Protein AF-A0A1Z1M9M8-F1 (afdb_monomer_lite)

Radius of gyration: 28.93 Å; chains: 1; bounding box: 70×50×84 Å

Foldseek 3Di:
DDDDDDDPDPPPPPLPDDLVPDPLVVLVVVLVVLLVVLLVCLLVVVQVVLQVSLVCQLPDLSLLSNLLVLLLVVVQVCCCPPVVDRPDDDSNNSVVLSVCLVDPDQDPDPVSNLSSLQSSQQSLLSSLVSSVVSVDDPLLVLLLVVVVVVCVVVVVPVVVVCVPDPVVLVVLLCQLLVLSPHDPVSNVSSSVCSVVVSLDDCVVVVDPVNVVVLVVPPDPVSCVSPVPGPRNVSVSVSSVVPVVVVVVLVVVQADDDPVVCVVVVVVCVVVVPDDPDPPVPCCQLLNVLQVVQFDQDPVGDTDGDPPDDPVCPLVVNLVSVVVCLVVDLDQRHPVSLVSSLVSVVVSLVVVVVVCCVPPDDDPVSPVVSVVSSVVSVVSSVVSNVCSVSVVSD

pLDDT: mean 73.1, std 16.96, range [25.86, 98.12]

Sequence (393 aa):
MCIINNQSNQNIINQYSCWKTFPWQRIYLRVLMIKKQIYLNSKKHNLINVHNLQKYLINCNEAKILLINKILARTYLYYQYHERAKFLIDNEQRFNLFASLFNQNDSNDKATNKITQHVKQHLICMSINPTWKARLTKSTTNYFSICKLNSHFIEDNNIKYFNYSKNSKYFLIRTIASKLKSSNYINKSITNWLHNQDCLDLSIVHNLQYSKYLNTLSSKFYQLITKTSCDLETLFLKILLIDPFWSLFNSIKKENRSKILLIYNLKYNCLKINNNSIYSDSQSLSDLIRLFLYRKNYCGQNKINSFINKENLLSRVNKMCKQFYSINLNLIHLSTITNCNKLTNNFIHHWTKKQSSIIPLPRVKVSNIQRINAYLNRYIYLCNTNNYYLSLM

Organism: Rhodomela confervoides (NCBI:txid35163)

Structure (mmCIF, N/CA/C/O backbone):
data_AF-A0A1Z1M9M8-F1
#
_entry.id   AF-A0A1Z1M9M8-F1
#
loop_
_atom_site.group_PDB
_atom_site.id
_atom_site.type_symbol
_atom_site.label_atom_id
_atom_site.label_alt_id
_atom_site.label_comp_id
_atom_site.label_asym_id
_atom_site.label_entity_id
_atom_site.label_seq_id
_atom_site.pdbx_PDB_ins_code
_atom_site.Cartn_x
_atom_site.Cartn_y
_atom_site.Cartn_z
_atom_site.occupancy
_atom_site.B_iso_or_equiv
_atom_site.auth_seq_id
_atom_site.auth_comp_id
_atom_site.auth_asym_id
_atom_site.auth_atom_id
_atom_site.pdbx_PDB_model_num
ATOM 1 N N . MET A 1 1 ? 5.600 -22.035 -21.142 1.00 36.12 1 MET A N 1
ATOM 2 C CA . MET A 1 1 ? 6.852 -21.263 -20.995 1.00 36.12 1 MET A CA 1
ATOM 3 C C . MET A 1 1 ? 7.144 -21.097 -19.513 1.00 36.12 1 MET A C 1
ATOM 5 O O . MET A 1 1 ? 6.992 -20.018 -18.957 1.00 36.12 1 MET A O 1
ATOM 9 N N . CYS A 1 2 ? 7.496 -22.208 -18.872 1.00 25.86 2 CYS A N 1
ATOM 10 C CA . CYS A 1 2 ? 8.196 -22.205 -17.596 1.00 25.86 2 CYS A CA 1
ATOM 11 C C . CYS A 1 2 ? 9.631 -22.618 -17.911 1.00 25.86 2 CYS A C 1
ATOM 13 O O . CYS A 1 2 ? 9.840 -23.501 -18.738 1.00 25.86 2 CYS A O 1
ATOM 15 N N . ILE A 1 3 ? 10.586 -21.935 -17.294 1.00 31.27 3 ILE A N 1
ATOM 16 C CA . ILE A 1 3 ? 12.001 -22.282 -17.348 1.00 31.27 3 ILE A CA 1
ATOM 17 C C . ILE A 1 3 ? 12.203 -23.367 -16.293 1.00 31.27 3 ILE A C 1
ATOM 19 O O . ILE A 1 3 ? 11.978 -23.110 -15.110 1.00 31.27 3 ILE A O 1
ATOM 23 N N . ILE A 1 4 ? 12.589 -24.566 -16.723 1.00 29.92 4 ILE A N 1
ATOM 24 C CA . ILE A 1 4 ? 13.286 -25.521 -15.866 1.00 29.92 4 ILE A CA 1
ATOM 25 C C . ILE A 1 4 ? 14.768 -25.284 -16.133 1.00 29.92 4 ILE A C 1
ATOM 27 O O . ILE A 1 4 ? 15.210 -25.283 -17.281 1.00 29.92 4 ILE A O 1
ATOM 31 N N . ASN A 1 5 ? 15.503 -24.993 -15.063 1.00 41.56 5 ASN A N 1
ATOM 32 C CA . ASN A 1 5 ? 16.952 -24.899 -15.086 1.00 41.56 5 ASN A CA 1
ATOM 33 C C . ASN A 1 5 ? 17.511 -26.257 -15.504 1.00 41.56 5 ASN A C 1
ATOM 35 O O . ASN A 1 5 ? 17.430 -27.208 -14.735 1.00 41.56 5 ASN A O 1
ATOM 39 N N . ASN A 1 6 ? 18.029 -26.335 -16.722 1.00 31.00 6 ASN A N 1
ATOM 40 C CA . ASN A 1 6 ? 19.391 -26.766 -17.010 1.00 31.00 6 ASN A CA 1
ATOM 41 C C . ASN A 1 6 ? 19.631 -26.569 -18.513 1.00 31.00 6 ASN A C 1
ATOM 43 O O . ASN A 1 6 ? 18.799 -26.940 -19.330 1.00 31.00 6 ASN A O 1
ATOM 47 N N . GLN A 1 7 ? 20.770 -25.957 -18.836 1.00 34.41 7 GLN A N 1
ATOM 48 C CA . GLN A 1 7 ? 21.282 -25.663 -20.180 1.00 34.41 7 GLN A CA 1
ATOM 49 C C . GLN A 1 7 ? 20.654 -24.451 -20.902 1.00 34.41 7 GLN A C 1
ATOM 51 O O . GLN A 1 7 ? 19.565 -24.427 -21.469 1.00 34.41 7 GLN A O 1
ATOM 56 N N . SER A 1 8 ? 21.438 -23.387 -20.833 1.00 47.25 8 SER A N 1
ATOM 57 C CA . SER A 1 8 ? 21.307 -22.058 -21.401 1.00 47.25 8 SER A CA 1
ATOM 58 C C . SER A 1 8 ? 21.411 -22.039 -22.930 1.00 47.25 8 SER A C 1
ATOM 60 O O . SER A 1 8 ? 22.520 -21.880 -23.422 1.00 47.25 8 SER A O 1
ATOM 62 N N . ASN A 1 9 ? 20.296 -22.149 -23.674 1.00 43.66 9 ASN A N 1
ATOM 63 C CA . ASN A 1 9 ? 20.212 -21.570 -25.037 1.00 43.66 9 ASN A CA 1
ATOM 64 C C . ASN A 1 9 ? 18.824 -21.465 -25.715 1.00 43.66 9 ASN A C 1
ATOM 66 O O . ASN A 1 9 ? 18.765 -21.158 -26.900 1.00 43.66 9 ASN A O 1
ATOM 70 N N . GLN A 1 10 ? 17.684 -21.643 -25.035 1.00 44.00 10 GLN A N 1
ATOM 71 C CA . GLN A 1 10 ? 16.381 -21.702 -25.741 1.00 44.00 10 GLN A CA 1
ATOM 72 C C . GLN A 1 10 ? 15.326 -20.661 -25.346 1.00 44.00 10 GLN A C 1
ATOM 74 O O . GLN A 1 10 ? 14.136 -20.944 -25.353 1.00 44.00 10 GLN A O 1
ATOM 79 N N . ASN A 1 11 ? 15.721 -19.419 -25.064 1.00 48.94 11 ASN A N 1
ATOM 80 C CA . ASN A 1 11 ? 14.775 -18.291 -25.122 1.00 48.94 11 ASN A CA 1
ATOM 81 C C . ASN A 1 11 ? 15.443 -17.045 -25.717 1.00 48.94 11 ASN A C 1
ATOM 83 O O . ASN A 1 11 ? 15.328 -15.944 -25.175 1.00 48.94 11 ASN A O 1
ATOM 87 N N . ILE A 1 12 ? 16.169 -17.229 -26.821 1.00 55.19 12 ILE A N 1
ATOM 88 C CA . ILE A 1 12 ? 16.641 -16.109 -27.629 1.00 55.19 12 ILE A CA 1
ATOM 89 C C . ILE A 1 12 ? 15.419 -15.602 -28.388 1.00 55.19 12 ILE A C 1
ATOM 91 O O . ILE A 1 12 ? 14.886 -16.269 -29.273 1.00 55.19 12 ILE A O 1
ATOM 95 N N . ILE A 1 13 ? 14.921 -14.436 -27.986 1.00 60.75 13 ILE A N 1
ATOM 96 C CA . ILE A 1 13 ? 14.008 -13.672 -28.829 1.00 60.75 13 ILE A CA 1
ATOM 97 C C . ILE A 1 13 ? 14.761 -13.435 -30.128 1.00 60.75 13 ILE A C 1
ATOM 99 O O . ILE A 1 13 ? 15.854 -12.873 -30.097 1.00 60.75 13 ILE A O 1
ATOM 103 N N . ASN A 1 14 ? 14.208 -13.906 -31.243 1.00 68.25 14 ASN A N 1
ATOM 104 C CA . ASN A 1 14 ? 14.831 -13.700 -32.539 1.00 68.25 14 ASN A CA 1
ATOM 105 C C . ASN A 1 14 ? 15.012 -12.186 -32.753 1.00 68.25 14 ASN A C 1
ATOM 107 O O . ASN A 1 14 ? 14.039 -11.437 -32.639 1.00 68.25 14 ASN A O 1
ATOM 111 N N . GLN A 1 15 ? 16.238 -11.742 -33.039 1.00 65.62 15 GLN A N 1
ATOM 112 C CA . GLN A 1 15 ? 16.562 -10.338 -33.324 1.00 65.62 15 GLN A CA 1
ATOM 113 C C . GLN A 1 15 ? 15.694 -9.767 -34.453 1.00 65.62 15 GLN A C 1
ATOM 115 O O . GLN A 1 15 ? 15.335 -8.595 -34.426 1.00 65.62 15 GLN A O 1
ATOM 120 N N . TYR A 1 16 ? 15.261 -10.627 -35.378 1.00 70.75 16 TYR A N 1
ATOM 121 C CA . TYR A 1 16 ? 14.389 -10.274 -36.498 1.00 70.75 16 TYR A CA 1
ATOM 122 C C . TYR A 1 16 ? 12.891 -10.264 -36.151 1.00 70.75 16 TYR A C 1
ATOM 124 O O . TYR A 1 16 ? 12.052 -10.001 -37.013 1.00 70.75 16 TYR A O 1
ATOM 132 N N . SER A 1 17 ? 12.509 -10.566 -34.905 1.00 72.88 17 SER A N 1
ATOM 133 C CA . SER A 1 17 ? 11.100 -10.532 -34.507 1.00 72.88 17 SER A CA 1
ATOM 134 C C . SER A 1 17 ? 10.587 -9.093 -34.431 1.00 72.88 17 SER A C 1
ATOM 136 O O . SER A 1 17 ? 11.103 -8.246 -33.702 1.00 72.88 17 SER A O 1
ATOM 138 N N . CYS A 1 18 ? 9.533 -8.805 -35.194 1.00 78.44 18 CYS A N 1
ATOM 139 C CA . CYS A 1 18 ? 8.919 -7.487 -35.192 1.00 78.44 18 CYS A CA 1
ATOM 140 C C . CYS A 1 18 ? 8.262 -7.218 -33.832 1.00 78.44 18 CYS A C 1
ATOM 142 O O . CYS A 1 18 ? 7.392 -7.960 -33.382 1.00 78.44 18 CYS A O 1
ATOM 144 N N . TRP A 1 19 ? 8.599 -6.097 -33.191 1.00 82.25 19 TRP A N 1
ATOM 145 C CA . TRP A 1 19 ? 8.044 -5.732 -31.880 1.00 82.25 19 TRP A CA 1
ATOM 146 C C . TRP A 1 19 ? 6.504 -5.663 -31.876 1.00 82.25 19 TRP A C 1
ATOM 148 O O . TRP A 1 19 ? 5.849 -5.834 -30.848 1.00 82.25 19 TRP A O 1
ATOM 158 N N . LYS A 1 20 ? 5.897 -5.423 -33.044 1.00 84.62 20 LYS A N 1
ATOM 159 C CA . LYS A 1 20 ? 4.440 -5.373 -33.217 1.00 84.62 20 LYS A CA 1
ATOM 160 C C . LYS A 1 20 ? 3.775 -6.753 -33.127 1.00 84.62 20 LYS A C 1
ATOM 162 O O . LYS A 1 20 ? 2.601 -6.806 -32.782 1.00 84.62 20 LYS A O 1
ATOM 167 N N . THR A 1 21 ? 4.496 -7.847 -33.382 1.00 88.62 21 THR A N 1
ATOM 168 C CA . THR A 1 21 ? 3.933 -9.210 -33.423 1.00 88.62 21 THR A CA 1
ATOM 169 C C . THR A 1 21 ? 3.975 -9.929 -32.076 1.00 88.62 21 THR A C 1
ATOM 171 O O . THR A 1 21 ? 3.530 -11.073 -31.977 1.00 88.62 21 THR A O 1
ATOM 174 N N . PHE A 1 22 ? 4.486 -9.295 -31.015 1.00 87.50 22 PHE A N 1
ATOM 175 C CA . PHE A 1 22 ? 4.466 -9.902 -29.686 1.00 87.50 22 PHE A CA 1
ATOM 176 C C . PHE A 1 22 ? 3.027 -10.157 -29.203 1.00 87.50 22 PHE A C 1
ATOM 178 O O . PHE A 1 22 ? 2.151 -9.305 -29.374 1.00 87.50 22 PHE A O 1
ATOM 185 N N . PRO A 1 23 ? 2.767 -11.284 -28.509 1.00 92.62 23 PRO A N 1
ATOM 186 C CA . PRO A 1 23 ? 1.459 -11.588 -27.936 1.00 92.62 23 PRO A CA 1
ATOM 187 C C . PRO A 1 23 ? 1.230 -10.767 -26.655 1.00 92.62 23 PRO A C 1
ATOM 189 O O . PRO A 1 23 ? 1.202 -11.298 -25.540 1.00 92.62 23 PRO A O 1
ATOM 192 N N . TRP A 1 24 ? 1.078 -9.449 -26.809 1.00 91.25 24 TRP A N 1
ATOM 193 C CA . TRP A 1 24 ? 1.054 -8.460 -25.727 1.00 91.25 24 TRP A CA 1
ATOM 194 C C . TRP A 1 24 ? 0.048 -8.777 -24.625 1.00 91.25 24 TRP A C 1
ATOM 196 O O . TRP A 1 24 ? 0.367 -8.652 -23.443 1.00 91.25 24 TRP A O 1
ATOM 206 N N . GLN A 1 25 ? -1.147 -9.242 -24.992 1.00 93.12 25 GLN A N 1
ATOM 207 C CA . GLN A 1 25 ? -2.179 -9.621 -24.028 1.00 93.12 25 GLN A CA 1
ATOM 208 C C . GLN A 1 25 ? -1.729 -10.791 -23.144 1.00 93.12 25 GLN A C 1
ATOM 210 O O . GLN A 1 25 ? -1.915 -10.760 -21.928 1.00 93.12 25 GLN A O 1
ATOM 215 N N . ARG A 1 26 ? -1.077 -11.802 -23.730 1.00 94.75 26 ARG A N 1
ATOM 216 C CA . ARG A 1 26 ? -0.577 -12.977 -23.003 1.00 94.75 26 ARG A CA 1
ATOM 217 C C . ARG A 1 26 ? 0.565 -12.603 -22.061 1.00 94.75 26 ARG A C 1
ATOM 219 O O . ARG A 1 26 ? 0.538 -13.002 -20.898 1.00 94.75 26 ARG A O 1
ATOM 226 N N . ILE A 1 27 ? 1.513 -11.803 -22.552 1.00 93.62 27 ILE A N 1
ATOM 227 C CA . ILE A 1 27 ? 2.615 -11.228 -21.764 1.00 93.62 27 ILE A CA 1
ATOM 228 C C . ILE A 1 27 ? 2.052 -10.461 -20.562 1.00 93.62 27 ILE A C 1
ATOM 230 O O . ILE A 1 27 ? 2.427 -10.706 -19.415 1.00 93.62 27 ILE A O 1
ATOM 234 N N . TYR A 1 28 ? 1.087 -9.572 -20.805 1.00 93.75 28 TYR A N 1
ATOM 235 C CA . TYR A 1 28 ? 0.458 -8.780 -19.755 1.00 93.75 28 TYR A CA 1
ATOM 236 C C . TYR A 1 28 ? -0.234 -9.653 -18.700 1.00 93.75 28 TYR A C 1
ATOM 238 O O . TYR A 1 28 ? -0.034 -9.440 -17.501 1.00 93.75 28 TYR A O 1
ATOM 246 N N . LEU A 1 29 ? -1.020 -10.649 -19.126 1.00 95.19 29 LEU A N 1
ATOM 247 C CA . LEU A 1 29 ? -1.738 -11.548 -18.221 1.00 95.19 29 LEU A CA 1
ATOM 248 C C . LEU A 1 29 ? -0.784 -12.359 -17.341 1.00 95.19 29 LEU A C 1
ATOM 250 O O . LEU A 1 29 ? -1.001 -12.436 -16.132 1.00 95.19 29 LEU A O 1
ATOM 254 N N . ARG A 1 30 ? 0.299 -12.904 -17.903 1.00 96.12 30 ARG A N 1
ATOM 255 C CA . ARG A 1 30 ? 1.312 -13.655 -17.141 1.00 96.12 30 ARG A CA 1
ATOM 256 C C . ARG A 1 30 ? 1.981 -12.790 -16.082 1.00 96.12 30 ARG A C 1
ATOM 258 O O . ARG A 1 30 ? 2.022 -13.150 -14.905 1.00 96.12 30 ARG A O 1
ATOM 265 N N . VAL A 1 31 ? 2.413 -11.597 -16.472 1.00 95.94 31 VAL A N 1
ATOM 266 C CA . VAL A 1 31 ? 2.999 -10.618 -15.556 1.00 95.94 31 VAL A CA 1
ATOM 267 C C . VAL A 1 31 ? 2.004 -10.217 -14.451 1.00 95.94 31 VAL A C 1
ATOM 269 O O . VAL A 1 31 ? 2.371 -10.084 -13.278 1.00 95.94 31 VAL A O 1
ATOM 272 N N . LEU A 1 32 ? 0.720 -10.072 -14.787 1.00 95.25 32 LEU A N 1
ATOM 273 C CA . LEU A 1 32 ? -0.346 -9.789 -13.825 1.00 95.25 32 LEU A CA 1
ATOM 274 C C . LEU A 1 32 ? -0.595 -10.960 -12.862 1.00 95.25 32 LEU A C 1
ATOM 276 O O . LEU A 1 32 ? -0.795 -10.723 -11.667 1.00 95.25 32 LEU A O 1
ATOM 280 N N . MET A 1 33 ? -0.533 -12.206 -13.338 1.00 97.38 33 MET A N 1
ATOM 281 C CA . MET A 1 33 ? -0.654 -13.404 -12.502 1.00 97.38 33 MET A CA 1
ATOM 282 C C . MET A 1 33 ? 0.455 -13.469 -11.450 1.00 97.38 33 MET A C 1
ATOM 284 O O . MET A 1 33 ? 0.151 -13.655 -10.271 1.00 97.38 33 MET A O 1
ATOM 288 N N . ILE A 1 34 ? 1.713 -13.224 -11.833 1.00 97.88 34 ILE A N 1
ATOM 289 C CA . ILE A 1 34 ? 2.847 -13.202 -10.892 1.00 97.88 34 ILE A CA 1
ATOM 290 C C . ILE A 1 34 ? 2.624 -12.123 -9.825 1.00 97.88 34 ILE A C 1
ATOM 292 O O . ILE A 1 34 ? 2.733 -12.383 -8.627 1.00 97.88 34 ILE A O 1
ATOM 296 N N . LYS A 1 35 ? 2.210 -10.914 -10.229 1.00 96.88 35 LYS A N 1
ATOM 297 C CA . LYS A 1 35 ? 1.881 -9.833 -9.282 1.00 96.88 35 LYS A CA 1
ATOM 298 C C . LYS A 1 35 ? 0.760 -10.217 -8.318 1.00 96.88 35 LYS A C 1
ATOM 300 O O . LYS A 1 35 ? 0.844 -9.899 -7.131 1.00 96.88 35 LYS A O 1
ATOM 305 N N . LYS A 1 36 ? -0.281 -10.901 -8.804 1.00 96.94 36 LYS A N 1
ATOM 306 C CA . LYS A 1 36 ? -1.375 -11.414 -7.966 1.00 96.94 36 LYS A CA 1
ATOM 307 C C . LYS A 1 36 ? -0.859 -12.450 -6.964 1.00 96.94 36 LYS A C 1
ATOM 309 O O . LYS A 1 36 ? -1.251 -12.402 -5.802 1.00 96.94 36 LYS A O 1
ATOM 314 N N . GLN A 1 37 ? 0.051 -13.334 -7.369 1.00 98.12 37 GLN A N 1
ATOM 315 C CA . GLN A 1 37 ? 0.676 -14.302 -6.465 1.00 98.12 37 GLN A CA 1
ATOM 316 C C . GLN A 1 37 ? 1.547 -13.627 -5.396 1.00 98.12 37 GLN A C 1
ATOM 318 O O . GLN A 1 37 ? 1.453 -14.007 -4.229 1.00 98.12 37 GLN A O 1
ATOM 323 N N . ILE A 1 38 ? 2.326 -12.593 -5.746 1.00 97.75 38 ILE A N 1
ATOM 324 C CA . ILE A 1 38 ? 3.088 -11.793 -4.767 1.00 97.75 38 ILE A CA 1
ATOM 325 C C . ILE A 1 38 ? 2.131 -11.175 -3.738 1.00 97.75 38 ILE A C 1
ATOM 327 O O . ILE A 1 38 ? 2.358 -11.286 -2.536 1.00 97.75 38 ILE A O 1
ATOM 331 N N . TYR A 1 39 ? 1.027 -10.577 -4.194 1.00 96.44 39 TYR A N 1
ATOM 332 C CA . TYR A 1 39 ? 0.003 -10.001 -3.317 1.00 96.44 39 TYR A CA 1
ATOM 333 C C . TYR A 1 39 ? -0.605 -11.039 -2.359 1.00 96.44 39 TYR A C 1
ATOM 335 O O . TYR A 1 39 ? -0.701 -10.793 -1.156 1.00 96.44 39 TYR A O 1
ATOM 343 N N . LEU A 1 40 ? -0.998 -12.210 -2.874 1.00 96.56 40 LEU A N 1
ATOM 344 C CA . LEU A 1 40 ? -1.602 -13.277 -2.071 1.00 96.56 40 LEU A CA 1
ATOM 345 C C . LEU A 1 40 ? -0.624 -13.841 -1.031 1.00 96.56 40 LEU A C 1
ATOM 347 O O . LEU A 1 40 ? -1.003 -13.995 0.128 1.00 96.56 40 LEU A O 1
ATOM 351 N N . ASN A 1 41 ? 0.631 -14.102 -1.409 1.00 97.44 41 ASN A N 1
ATOM 352 C CA . ASN A 1 41 ? 1.653 -14.563 -0.463 1.00 97.44 41 ASN A CA 1
ATOM 353 C C . ASN A 1 41 ? 1.988 -13.486 0.577 1.00 97.44 41 ASN A C 1
ATOM 355 O O . ASN A 1 41 ? 2.141 -13.803 1.754 1.00 97.44 41 ASN A O 1
ATOM 359 N N . SER A 1 42 ? 2.003 -12.209 0.178 1.00 95.75 42 SER A N 1
ATOM 360 C CA . SER A 1 42 ? 2.195 -11.092 1.106 1.00 95.75 42 SER A CA 1
ATOM 361 C C . SER A 1 42 ? 1.063 -10.983 2.129 1.00 95.75 42 SER A C 1
ATOM 363 O O . SER A 1 42 ? 1.342 -10.690 3.287 1.00 95.75 42 SER A O 1
ATOM 365 N N . LYS A 1 43 ? -0.196 -11.238 1.741 1.00 93.06 43 LYS A N 1
ATOM 366 C CA . LYS A 1 43 ? -1.332 -11.300 2.680 1.00 93.06 43 LYS A CA 1
ATOM 367 C C . LYS A 1 43 ? -1.225 -12.448 3.679 1.00 93.06 43 LYS A C 1
ATOM 369 O O . LYS A 1 43 ? -1.658 -12.307 4.813 1.00 93.06 43 LYS A O 1
ATOM 374 N N . LYS A 1 44 ? -0.656 -13.574 3.249 1.00 95.75 44 LYS A N 1
ATOM 375 C CA . LYS A 1 44 ? -0.385 -14.740 4.102 1.00 95.75 44 LYS A CA 1
ATOM 376 C C . LYS A 1 44 ? 0.891 -14.585 4.939 1.00 95.75 44 LYS A C 1
ATOM 378 O O . LYS A 1 44 ? 1.274 -15.530 5.612 1.00 95.75 44 LYS A O 1
ATOM 383 N N . HIS A 1 45 ? 1.574 -13.438 4.860 1.00 94.44 45 HIS A N 1
ATOM 384 C CA . HIS A 1 45 ? 2.874 -13.195 5.491 1.00 94.44 45 HIS A CA 1
ATOM 385 C C . HIS A 1 45 ? 3.980 -14.202 5.101 1.00 94.44 45 HIS A C 1
ATOM 387 O O . HIS A 1 45 ? 4.982 -14.324 5.801 1.00 94.44 45 HIS A O 1
ATOM 393 N N . ASN A 1 46 ? 3.860 -14.878 3.951 1.00 96.62 46 ASN A N 1
ATOM 394 C CA . ASN A 1 46 ? 4.882 -15.805 3.460 1.00 96.62 46 ASN A CA 1
ATOM 395 C C . ASN A 1 46 ? 5.981 -15.040 2.700 1.00 96.62 46 ASN A C 1
ATOM 397 O O . ASN A 1 46 ? 5.936 -14.903 1.474 1.00 96.62 46 ASN A O 1
ATOM 401 N N . LEU A 1 47 ? 6.952 -14.504 3.446 1.00 94.62 47 LEU A N 1
ATOM 402 C CA . LEU A 1 47 ? 8.024 -13.663 2.902 1.00 94.62 47 LEU A CA 1
ATOM 403 C C . LEU A 1 47 ? 8.980 -14.423 1.974 1.00 94.62 47 LEU A C 1
ATOM 405 O O . LEU A 1 47 ? 9.409 -13.860 0.971 1.00 94.62 47 LEU A O 1
ATOM 409 N N . ILE A 1 48 ? 9.256 -15.700 2.254 1.00 96.38 48 ILE A N 1
ATOM 410 C CA . ILE A 1 48 ? 10.140 -16.538 1.429 1.00 96.38 48 ILE A CA 1
ATOM 411 C C . ILE A 1 48 ? 9.588 -16.624 0.000 1.00 96.38 48 ILE A C 1
ATOM 413 O O . ILE A 1 48 ? 10.274 -16.278 -0.964 1.00 96.38 48 ILE A O 1
ATOM 417 N N . ASN A 1 49 ? 8.305 -16.972 -0.140 1.00 97.62 49 ASN A N 1
ATOM 418 C CA . ASN A 1 49 ? 7.657 -17.034 -1.450 1.00 97.62 49 ASN A CA 1
ATOM 419 C C . ASN A 1 49 ? 7.544 -15.661 -2.114 1.00 97.62 49 ASN A C 1
ATOM 421 O O . ASN A 1 49 ? 7.696 -15.558 -3.330 1.00 97.62 49 ASN A O 1
ATOM 425 N N . VAL A 1 50 ? 7.299 -14.600 -1.338 1.00 97.00 50 VAL A N 1
ATOM 426 C CA . VAL A 1 50 ? 7.304 -13.227 -1.863 1.00 97.00 50 VAL A CA 1
ATOM 427 C C . VAL A 1 50 ? 8.655 -12.902 -2.496 1.00 97.00 50 VAL A C 1
ATOM 429 O O . VAL A 1 50 ? 8.679 -12.435 -3.631 1.00 97.00 50 VAL A O 1
ATOM 432 N N . HIS A 1 51 ? 9.768 -13.182 -1.818 1.00 96.81 51 HIS A N 1
ATOM 433 C CA . HIS A 1 51 ? 11.103 -12.899 -2.343 1.00 96.81 51 HIS A CA 1
ATOM 434 C C . HIS A 1 51 ? 11.437 -13.743 -3.577 1.00 96.81 51 HIS A C 1
ATOM 436 O O . HIS A 1 51 ? 11.955 -13.200 -4.555 1.00 96.81 51 HIS A O 1
ATOM 442 N N . ASN A 1 52 ? 11.061 -15.025 -3.588 1.00 97.00 52 ASN A N 1
ATOM 443 C CA . ASN A 1 52 ? 11.235 -15.895 -4.754 1.00 97.00 52 ASN A CA 1
ATOM 444 C C . ASN A 1 52 ? 10.456 -15.374 -5.973 1.00 97.00 52 ASN A C 1
ATOM 446 O O . ASN A 1 52 ? 11.016 -15.251 -7.063 1.00 97.00 52 ASN A O 1
ATOM 450 N N . LEU A 1 53 ? 9.190 -14.987 -5.787 1.00 98.00 53 LEU A N 1
ATOM 451 C CA . LEU A 1 53 ? 8.356 -14.427 -6.854 1.00 98.00 53 LEU A CA 1
ATOM 452 C C . LEU A 1 53 ? 8.835 -13.042 -7.314 1.00 98.00 53 LEU A C 1
ATOM 454 O O . LEU A 1 53 ? 8.761 -12.735 -8.502 1.00 98.00 53 LEU A O 1
ATOM 458 N N . GLN A 1 54 ? 9.343 -12.204 -6.406 1.00 96.88 54 GLN A N 1
ATOM 459 C CA . GLN A 1 54 ? 9.946 -10.913 -6.752 1.00 96.88 54 GLN A CA 1
ATOM 460 C C . GLN A 1 54 ? 11.204 -11.096 -7.604 1.00 96.88 54 GLN A C 1
ATOM 462 O O . GLN A 1 54 ? 11.327 -10.445 -8.641 1.00 96.88 54 GLN A O 1
ATOM 467 N N . LYS A 1 55 ? 12.099 -12.013 -7.208 1.00 96.56 55 LYS A N 1
ATOM 468 C CA . LYS A 1 55 ? 13.295 -12.381 -7.980 1.00 96.56 55 LYS A CA 1
ATOM 469 C C . LYS A 1 55 ? 12.911 -12.904 -9.364 1.00 96.56 55 LYS A C 1
ATOM 471 O O . LYS A 1 55 ? 13.478 -12.465 -10.360 1.00 96.56 55 LYS A O 1
ATOM 476 N N . TYR A 1 56 ? 11.912 -13.785 -9.429 1.00 96.81 56 TYR A N 1
ATOM 477 C CA . TYR A 1 56 ? 11.385 -14.299 -10.690 1.00 96.81 56 TYR A CA 1
ATOM 478 C C . TYR A 1 56 ? 10.848 -13.178 -11.592 1.00 96.81 56 TYR A C 1
ATOM 480 O O . TYR A 1 56 ? 11.215 -13.109 -12.760 1.00 96.81 56 TYR A O 1
ATOM 488 N N . LEU A 1 57 ? 10.038 -12.259 -11.052 1.00 96.31 57 LEU A N 1
ATOM 489 C CA . LEU A 1 57 ? 9.460 -11.156 -11.822 1.00 96.31 57 LEU A CA 1
ATOM 490 C C . LEU A 1 57 ? 10.524 -10.193 -12.368 1.00 96.31 57 LEU A C 1
ATOM 492 O O . LEU A 1 57 ? 10.424 -9.777 -13.518 1.00 96.31 57 LEU A O 1
ATOM 496 N N . ILE A 1 58 ? 11.534 -9.849 -11.563 1.00 95.25 58 ILE A N 1
ATOM 497 C CA . ILE A 1 58 ? 12.635 -8.957 -11.972 1.00 95.25 58 ILE A CA 1
ATOM 498 C C . ILE A 1 58 ? 13.438 -9.572 -13.129 1.00 95.25 58 ILE A C 1
ATOM 500 O O . ILE A 1 58 ? 13.830 -8.868 -14.059 1.00 95.25 58 ILE A O 1
ATOM 504 N N . ASN A 1 59 ? 13.630 -10.892 -13.103 1.00 92.88 59 ASN A N 1
ATOM 505 C CA . ASN A 1 59 ? 14.367 -11.624 -14.132 1.00 92.88 59 ASN A CA 1
ATOM 506 C C . ASN A 1 59 ? 13.492 -12.073 -15.316 1.00 92.88 59 ASN A C 1
ATOM 508 O O . ASN A 1 59 ? 13.995 -12.703 -16.241 1.00 92.88 59 ASN A O 1
ATOM 512 N N . CYS A 1 60 ? 12.195 -11.763 -15.314 1.00 93.94 60 CYS A N 1
ATOM 513 C CA . CYS A 1 60 ? 11.265 -12.221 -16.336 1.00 93.94 60 CYS A CA 1
ATOM 514 C C . CYS A 1 60 ? 11.404 -11.407 -17.635 1.00 93.94 60 CYS A C 1
ATOM 516 O O . CYS A 1 60 ? 11.179 -10.194 -17.646 1.00 93.94 60 CYS A O 1
ATOM 518 N N . ASN A 1 61 ? 11.698 -12.084 -18.750 1.00 92.50 61 ASN A N 1
ATOM 519 C CA . ASN A 1 61 ? 11.816 -11.460 -20.076 1.00 92.50 61 ASN A CA 1
ATOM 520 C C . ASN A 1 61 ? 10.525 -10.742 -20.481 1.00 92.50 61 ASN A C 1
ATOM 522 O O . ASN A 1 61 ? 10.563 -9.602 -20.930 1.00 92.50 61 ASN A O 1
ATOM 526 N N . GLU A 1 62 ? 9.374 -11.372 -20.248 1.00 93.38 62 GLU A N 1
ATOM 527 C CA . GLU A 1 62 ? 8.062 -10.794 -20.551 1.00 93.38 62 GLU A CA 1
ATOM 528 C C . GLU A 1 62 ? 7.832 -9.471 -19.807 1.00 93.38 62 GLU A C 1
ATOM 530 O O . GLU A 1 62 ? 7.329 -8.510 -20.389 1.00 93.38 62 GLU A O 1
ATOM 535 N N . ALA A 1 63 ? 8.247 -9.392 -18.538 1.00 94.44 63 ALA A N 1
ATOM 536 C CA . ALA A 1 63 ? 8.154 -8.165 -17.752 1.00 94.44 63 ALA A CA 1
ATOM 537 C C . ALA A 1 63 ? 9.094 -7.073 -18.287 1.00 94.44 63 ALA A C 1
ATOM 539 O O . ALA A 1 63 ? 8.673 -5.923 -18.415 1.00 94.44 63 ALA A O 1
ATOM 540 N N . LYS A 1 64 ? 10.336 -7.432 -18.643 1.00 93.50 64 LYS A N 1
ATOM 541 C CA . LYS A 1 64 ? 11.322 -6.519 -19.246 1.00 93.50 64 LYS A CA 1
ATOM 542 C C . LYS A 1 64 ? 10.815 -5.926 -20.565 1.00 93.50 64 LYS A C 1
ATOM 544 O O . LYS A 1 64 ? 10.749 -4.706 -20.686 1.00 93.50 64 LYS A O 1
ATOM 549 N N . ILE A 1 65 ? 10.375 -6.764 -21.506 1.00 91.88 65 ILE A N 1
ATOM 550 C CA . ILE A 1 65 ? 9.841 -6.341 -22.818 1.00 91.88 65 ILE A CA 1
ATOM 551 C C . ILE A 1 65 ? 8.628 -5.428 -22.638 1.00 91.88 65 ILE A C 1
ATOM 553 O O . ILE A 1 65 ? 8.538 -4.366 -23.258 1.00 91.88 65 ILE A O 1
ATOM 557 N N . LEU A 1 66 ? 7.699 -5.824 -21.759 1.00 92.38 66 LEU A N 1
ATOM 558 C CA . LEU A 1 66 ? 6.506 -5.041 -21.458 1.00 92.38 66 LEU A CA 1
ATOM 559 C C . LEU A 1 66 ? 6.866 -3.644 -20.936 1.00 92.38 66 LEU A C 1
ATOM 561 O O . LEU A 1 66 ? 6.210 -2.670 -21.304 1.00 92.38 66 LEU A O 1
ATOM 565 N N . LEU A 1 67 ? 7.887 -3.534 -20.084 1.00 91.44 67 LEU A N 1
ATOM 566 C CA . LEU A 1 67 ? 8.327 -2.257 -19.526 1.00 91.44 67 LEU A CA 1
ATOM 567 C C . LEU A 1 67 ? 9.101 -1.402 -20.527 1.00 91.44 67 LEU A C 1
ATOM 569 O O . LEU A 1 67 ? 8.820 -0.208 -20.585 1.00 91.44 67 LEU A O 1
ATOM 573 N N . ILE A 1 68 ? 9.981 -1.984 -21.349 1.00 90.50 68 ILE A N 1
ATOM 574 C CA . ILE A 1 68 ? 10.629 -1.261 -22.458 1.00 90.50 68 ILE A CA 1
ATOM 575 C C . ILE A 1 68 ? 9.556 -0.637 -23.346 1.00 90.50 68 ILE A C 1
ATOM 577 O O . ILE A 1 68 ? 9.565 0.570 -23.556 1.00 90.50 68 ILE A O 1
ATOM 581 N N . ASN A 1 69 ? 8.581 -1.432 -23.800 1.00 89.69 69 ASN A N 1
ATOM 582 C CA . ASN A 1 69 ? 7.520 -0.938 -24.675 1.00 89.69 69 ASN A CA 1
ATOM 583 C C . ASN A 1 69 ? 6.748 0.232 -24.041 1.00 89.69 69 ASN A C 1
ATOM 585 O O . ASN A 1 69 ? 6.453 1.222 -24.705 1.00 89.69 69 ASN A O 1
ATOM 589 N N . LYS A 1 70 ? 6.461 0.151 -22.734 1.00 87.25 70 LYS A N 1
ATOM 590 C CA . LYS A 1 70 ? 5.791 1.228 -21.993 1.00 87.25 70 LYS A CA 1
ATOM 591 C C . LYS A 1 70 ? 6.640 2.489 -21.860 1.00 87.25 70 LYS A C 1
ATOM 593 O O . LYS A 1 70 ? 6.100 3.580 -22.013 1.00 87.25 70 LYS A O 1
ATOM 598 N N . ILE A 1 71 ? 7.924 2.349 -21.539 1.00 86.25 71 ILE A N 1
ATOM 599 C CA . ILE A 1 71 ? 8.836 3.484 -21.365 1.00 86.25 71 ILE A CA 1
ATOM 600 C C . ILE A 1 71 ? 9.047 4.171 -22.710 1.00 86.25 71 ILE A C 1
ATOM 602 O O . ILE A 1 71 ? 8.809 5.367 -22.804 1.00 86.25 71 ILE A O 1
ATOM 606 N N . LEU A 1 72 ? 9.347 3.415 -23.770 1.00 85.38 72 LEU A N 1
ATOM 607 C CA . LEU A 1 72 ? 9.517 3.971 -25.111 1.00 85.38 72 LEU A CA 1
ATOM 608 C C . LEU A 1 72 ? 8.257 4.671 -25.621 1.00 85.38 72 LEU A C 1
ATOM 610 O O . LEU A 1 72 ? 8.363 5.743 -26.204 1.00 85.38 72 LEU A O 1
ATOM 614 N N . ALA A 1 73 ? 7.068 4.116 -25.364 1.00 83.38 73 ALA A N 1
ATOM 615 C CA . ALA A 1 73 ? 5.816 4.784 -25.711 1.00 83.38 73 ALA A CA 1
ATOM 616 C C . ALA A 1 73 ? 5.655 6.125 -24.976 1.00 83.38 73 ALA A C 1
ATOM 618 O O . ALA A 1 73 ? 5.219 7.100 -25.576 1.00 83.38 73 ALA A O 1
ATOM 619 N N . ARG A 1 74 ? 6.030 6.211 -23.693 1.00 78.38 74 ARG A N 1
ATOM 620 C CA . ARG A 1 74 ? 5.986 7.472 -22.929 1.00 78.38 74 ARG A CA 1
ATOM 621 C C . ARG A 1 74 ? 6.997 8.487 -23.434 1.00 78.38 74 ARG A C 1
ATOM 623 O O . ARG A 1 74 ? 6.642 9.645 -23.617 1.00 78.38 74 ARG A O 1
ATOM 630 N N . THR A 1 75 ? 8.223 8.043 -23.687 1.00 78.94 75 THR A N 1
ATOM 631 C CA . THR A 1 75 ? 9.282 8.878 -24.251 1.00 78.94 75 THR A CA 1
ATOM 632 C C . THR A 1 75 ? 8.871 9.404 -25.625 1.00 78.94 75 THR A C 1
ATOM 634 O O . THR A 1 75 ? 8.960 10.599 -25.868 1.00 78.94 75 THR A O 1
ATOM 637 N N . TYR A 1 76 ? 8.311 8.551 -26.484 1.00 81.69 76 TYR A N 1
ATOM 638 C CA . TYR A 1 76 ? 7.764 8.957 -27.778 1.00 81.69 76 TYR A CA 1
ATOM 639 C C . TYR A 1 76 ? 6.699 10.051 -27.635 1.00 81.69 76 TYR A C 1
ATOM 641 O O . TYR A 1 76 ? 6.795 11.088 -28.287 1.00 81.69 76 TYR A O 1
ATOM 649 N N . LEU A 1 77 ? 5.720 9.853 -26.744 1.00 76.12 77 LEU A N 1
ATOM 650 C CA . LEU A 1 77 ? 4.676 10.850 -26.498 1.00 76.12 77 LEU A CA 1
ATOM 651 C C . LEU A 1 77 ? 5.265 12.169 -25.998 1.00 76.12 77 LEU A C 1
ATOM 653 O O . LEU A 1 77 ? 4.839 13.231 -26.432 1.00 76.12 77 LEU A O 1
ATOM 657 N N . TYR A 1 78 ? 6.252 12.124 -25.109 1.00 76.06 78 TYR A N 1
ATOM 658 C CA . TYR A 1 78 ? 6.929 13.327 -24.640 1.00 76.06 78 TYR A CA 1
ATOM 659 C C . TYR A 1 78 ? 7.533 14.147 -25.786 1.00 76.06 78 TYR A C 1
ATOM 661 O O . TYR A 1 78 ? 7.199 15.321 -25.940 1.00 76.06 78 TYR A O 1
ATOM 669 N N . TYR A 1 79 ? 8.365 13.518 -26.619 1.00 74.94 79 TYR A N 1
ATOM 670 C CA . TYR A 1 79 ? 9.059 14.192 -27.719 1.00 74.94 79 TYR A CA 1
ATOM 671 C C . TYR A 1 79 ? 8.111 14.675 -28.816 1.00 74.94 79 TYR A C 1
ATOM 673 O O . TYR A 1 79 ? 8.280 15.787 -29.322 1.00 74.94 79 TYR A O 1
ATOM 681 N N . GLN A 1 80 ? 7.080 13.883 -29.135 1.00 73.75 80 GLN A N 1
ATOM 682 C CA . GLN A 1 80 ? 6.066 14.258 -30.118 1.00 73.75 80 GLN A CA 1
ATOM 683 C C . GLN A 1 80 ? 5.384 15.583 -29.748 1.00 73.75 80 GLN A C 1
ATOM 685 O O . GLN A 1 80 ? 5.110 16.395 -30.631 1.00 73.75 80 GLN A O 1
ATOM 690 N N . TYR A 1 81 ? 5.116 15.809 -28.458 1.00 69.06 81 TYR A N 1
ATOM 691 C CA . TYR A 1 81 ? 4.365 16.980 -28.006 1.00 69.06 81 TYR A CA 1
ATOM 692 C C . TYR A 1 81 ? 5.238 18.156 -27.571 1.00 69.06 81 TYR A C 1
ATOM 694 O O . TYR A 1 81 ? 4.868 19.295 -27.843 1.00 69.06 81 TYR A O 1
ATOM 702 N N . HIS A 1 82 ? 6.366 17.911 -26.902 1.00 67.44 82 HIS A N 1
ATOM 703 C CA . HIS A 1 82 ? 7.176 18.989 -26.329 1.00 67.44 82 HIS A CA 1
ATOM 704 C C . HIS A 1 82 ? 8.175 19.570 -27.332 1.00 67.44 82 HIS A C 1
ATOM 706 O O . HIS A 1 82 ? 8.315 20.783 -27.437 1.00 67.44 82 HIS A O 1
ATOM 712 N N . GLU A 1 83 ? 8.854 18.715 -28.094 1.00 66.25 83 GLU A N 1
ATOM 713 C CA . GLU A 1 83 ? 9.933 19.149 -28.992 1.00 66.25 83 GLU A CA 1
ATOM 714 C C . GLU A 1 83 ? 9.497 19.185 -30.460 1.00 66.25 83 GLU A C 1
ATOM 716 O O . GLU A 1 83 ? 10.274 19.582 -31.324 1.00 66.25 83 GLU A O 1
ATOM 721 N N . ARG A 1 84 ? 8.263 18.738 -30.761 1.00 66.88 84 ARG A N 1
ATOM 722 C CA . ARG A 1 84 ? 7.782 18.450 -32.130 1.00 66.88 84 ARG A CA 1
ATOM 723 C C . ARG A 1 84 ? 8.768 17.574 -32.919 1.00 66.88 84 ARG A C 1
ATOM 725 O O . ARG A 1 84 ? 8.747 17.545 -34.149 1.00 66.88 84 ARG A O 1
ATOM 732 N N . ALA A 1 85 ? 9.628 16.850 -32.207 1.00 67.06 85 ALA A N 1
ATOM 733 C CA . ALA A 1 85 ? 10.677 16.032 -32.772 1.00 67.06 85 ALA A CA 1
ATOM 734 C C . ALA A 1 85 ? 10.115 14.643 -33.073 1.00 67.06 85 ALA A C 1
ATOM 736 O O . ALA A 1 85 ? 9.396 14.043 -32.266 1.00 67.06 85 ALA A O 1
ATOM 737 N N . LYS A 1 86 ? 10.458 14.105 -34.246 1.00 68.00 86 LYS A N 1
ATOM 738 C CA . LYS A 1 86 ? 10.145 12.715 -34.582 1.00 68.00 86 LYS A CA 1
ATOM 739 C C . LYS A 1 86 ? 11.068 11.808 -33.776 1.00 68.00 86 LYS A C 1
ATOM 741 O O . LYS A 1 86 ? 12.204 11.564 -34.163 1.00 68.00 86 LYS A O 1
ATOM 746 N N . PHE A 1 87 ? 10.570 11.296 -32.657 1.00 67.12 87 PHE A N 1
ATOM 747 C CA . PHE A 1 87 ? 11.265 10.264 -31.902 1.00 67.12 87 PHE A CA 1
ATOM 748 C C . PHE A 1 87 ? 11.124 8.922 -32.626 1.00 67.12 87 PHE A C 1
ATOM 750 O O . PHE A 1 87 ? 10.116 8.225 -32.499 1.00 67.12 87 PHE A O 1
ATOM 757 N N . LEU A 1 88 ? 12.118 8.579 -33.441 1.00 69.00 88 LEU A N 1
ATOM 758 C CA . LEU A 1 88 ? 12.161 7.325 -34.184 1.00 69.00 88 LEU A CA 1
ATOM 759 C C . LEU A 1 88 ? 13.168 6.393 -33.515 1.00 69.00 88 LEU A C 1
ATOM 761 O O . LEU A 1 88 ? 14.370 6.560 -33.669 1.00 69.00 88 LEU A O 1
ATOM 765 N N . ILE A 1 89 ? 12.654 5.414 -32.767 1.00 74.88 89 ILE A N 1
ATOM 766 C CA . ILE A 1 89 ? 13.446 4.268 -32.315 1.00 74.88 89 ILE A CA 1
ATOM 767 C C . ILE A 1 89 ? 13.097 3.074 -33.188 1.00 74.88 89 ILE A C 1
ATOM 769 O O . ILE A 1 89 ? 11.963 2.571 -33.124 1.00 74.88 89 ILE A O 1
ATOM 773 N N . ASP A 1 90 ? 14.087 2.616 -33.947 1.00 80.19 90 ASP A N 1
ATOM 774 C CA . ASP A 1 90 ? 13.984 1.415 -34.766 1.00 80.19 90 ASP A CA 1
ATOM 775 C C . ASP A 1 90 ? 13.965 0.132 -33.912 1.00 80.19 90 ASP A C 1
ATOM 777 O O . ASP A 1 90 ? 14.402 0.108 -32.759 1.00 80.19 90 ASP A O 1
ATOM 781 N N . ASN A 1 91 ? 13.421 -0.954 -34.462 1.00 77.81 91 ASN A N 1
ATOM 782 C CA . ASN A 1 91 ? 13.335 -2.251 -33.799 1.00 77.81 91 ASN A CA 1
ATOM 783 C C . ASN A 1 91 ? 14.706 -2.779 -33.356 1.00 77.81 91 ASN A C 1
ATOM 785 O O . ASN A 1 91 ? 14.782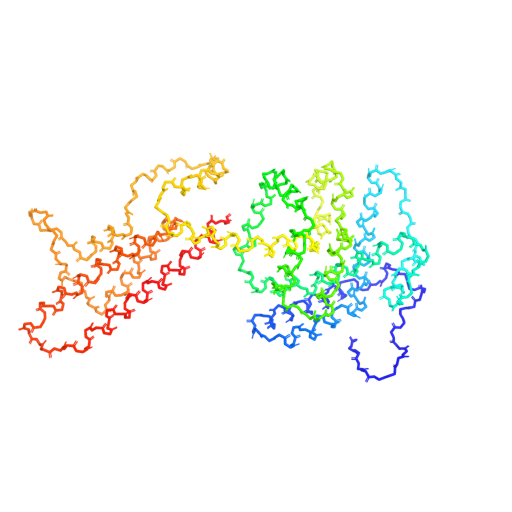 -3.360 -32.272 1.00 77.81 91 ASN A O 1
ATOM 789 N N . GLU A 1 92 ? 15.771 -2.533 -34.124 1.00 81.06 92 GLU A N 1
ATOM 790 C CA . GLU A 1 92 ? 17.130 -2.929 -33.743 1.00 81.06 92 GLU A CA 1
ATOM 791 C C . GLU A 1 92 ? 17.556 -2.253 -32.432 1.00 81.06 92 GLU A C 1
ATOM 793 O O . GLU A 1 92 ? 17.982 -2.910 -31.483 1.00 81.06 92 GLU A O 1
ATOM 798 N N . GLN A 1 93 ? 17.317 -0.945 -32.309 1.00 80.31 93 GLN A N 1
ATOM 799 C CA . GLN A 1 93 ? 17.599 -0.197 -31.084 1.00 80.31 93 GLN A CA 1
ATOM 800 C C . GLN A 1 93 ? 16.769 -0.711 -29.898 1.00 80.31 93 GLN A C 1
ATOM 802 O O . GLN A 1 93 ? 17.278 -0.815 -28.782 1.00 80.31 93 GLN A O 1
ATOM 807 N N . ARG A 1 94 ? 15.502 -1.095 -30.115 1.00 80.31 94 ARG A N 1
ATOM 808 C CA . ARG A 1 94 ? 14.671 -1.721 -29.063 1.00 80.31 94 ARG A CA 1
ATOM 809 C C . ARG A 1 94 ? 15.239 -3.057 -28.609 1.00 80.31 94 ARG A C 1
ATOM 811 O O . ARG A 1 94 ? 15.185 -3.367 -27.418 1.00 80.31 94 ARG A O 1
ATOM 818 N N . PHE A 1 95 ? 15.764 -3.844 -29.542 1.00 81.31 95 PHE A N 1
ATOM 819 C CA . PHE A 1 95 ? 16.415 -5.102 -29.223 1.00 81.31 95 PHE A CA 1
ATOM 820 C C . PHE A 1 95 ? 17.722 -4.871 -28.458 1.00 81.31 95 PHE A C 1
ATOM 822 O O . PHE A 1 95 ? 17.944 -5.525 -27.442 1.00 81.31 95 PHE A O 1
ATOM 829 N N . ASN A 1 96 ? 18.529 -3.888 -28.859 1.00 82.00 96 ASN A N 1
ATOM 830 C CA . ASN A 1 96 ? 19.756 -3.513 -28.155 1.00 82.00 96 ASN A CA 1
ATOM 831 C C . ASN A 1 96 ? 19.465 -3.052 -26.716 1.00 82.00 96 ASN A C 1
ATOM 833 O O . ASN A 1 96 ? 20.126 -3.504 -25.782 1.00 82.00 96 ASN A O 1
ATOM 837 N N .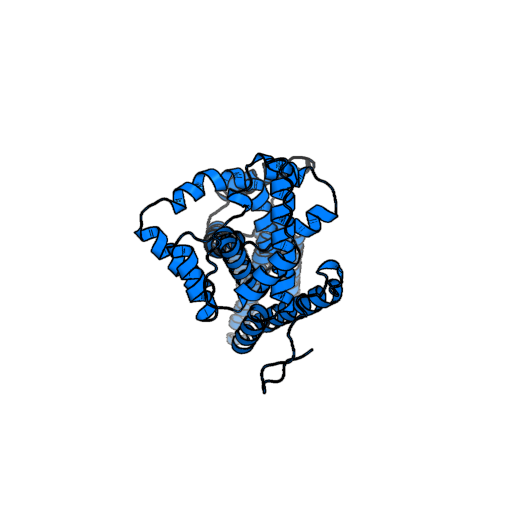 LEU A 1 97 ? 18.403 -2.260 -26.515 1.00 82.00 97 LEU A N 1
ATOM 838 C CA . LEU A 1 97 ? 17.879 -1.905 -25.187 1.00 82.00 97 LEU A CA 1
ATOM 839 C C . LEU A 1 97 ? 17.428 -3.129 -24.378 1.00 82.00 97 LEU A C 1
ATOM 841 O O . LEU A 1 97 ? 17.530 -3.155 -23.154 1.00 82.00 97 LEU A O 1
ATOM 845 N N . PHE A 1 98 ? 16.868 -4.144 -25.033 1.00 80.94 98 PHE A N 1
ATOM 846 C CA . PHE A 1 98 ? 16.487 -5.379 -24.360 1.00 80.94 98 PHE A CA 1
ATOM 847 C C . PHE A 1 98 ? 17.711 -6.211 -23.976 1.00 80.94 98 PHE A C 1
ATOM 849 O O . PHE A 1 98 ? 17.784 -6.679 -22.840 1.00 80.94 98 PHE A O 1
ATOM 856 N N . ALA A 1 99 ? 18.685 -6.351 -24.873 1.00 83.81 99 ALA A N 1
ATOM 857 C CA . ALA A 1 99 ? 19.933 -7.065 -24.631 1.00 83.81 99 ALA A CA 1
ATOM 858 C C . ALA A 1 99 ? 20.755 -6.418 -23.499 1.00 83.81 99 ALA A C 1
ATOM 860 O O . ALA A 1 99 ? 21.261 -7.126 -22.623 1.00 83.81 99 ALA A O 1
ATOM 861 N N . SER A 1 100 ? 20.802 -5.082 -23.434 1.00 83.62 100 SER A N 1
ATOM 862 C CA . SER A 1 100 ? 21.490 -4.346 -22.361 1.00 83.62 100 SER A CA 1
ATOM 863 C C . SER A 1 100 ? 20.885 -4.578 -20.967 1.00 83.62 100 SER A C 1
ATOM 865 O O . SER A 1 100 ? 21.550 -4.366 -19.959 1.00 83.62 100 SER A O 1
ATOM 867 N N . LEU A 1 101 ? 19.643 -5.069 -20.858 1.00 79.69 101 LEU A N 1
ATOM 868 C CA . LEU A 1 101 ? 19.055 -5.464 -19.567 1.00 79.69 101 LEU A CA 1
ATOM 869 C C . LEU A 1 101 ? 19.535 -6.827 -19.054 1.00 79.69 101 LEU A C 1
ATOM 871 O O . LEU A 1 101 ? 19.162 -7.216 -17.938 1.00 79.69 101 LEU A O 1
ATOM 875 N N . PHE A 1 102 ? 20.268 -7.588 -19.864 1.00 77.31 102 PHE A N 1
ATOM 876 C CA . PHE A 1 102 ? 20.883 -8.860 -19.472 1.00 77.31 102 PHE A CA 1
ATOM 877 C C . PHE A 1 102 ? 22.389 -8.728 -19.322 1.00 77.31 102 PHE A C 1
ATOM 879 O O . PHE A 1 102 ? 22.954 -9.316 -18.400 1.00 77.31 102 PHE A O 1
ATOM 886 N N . ASN A 1 103 ? 23.014 -7.923 -20.177 1.00 77.62 103 ASN A N 1
ATOM 887 C CA . ASN A 1 103 ? 24.442 -7.675 -20.113 1.00 77.62 103 ASN A CA 1
ATOM 888 C C . ASN A 1 103 ? 24.742 -6.686 -18.979 1.00 77.62 103 ASN A C 1
ATOM 890 O O . ASN A 1 103 ? 24.075 -5.666 -18.829 1.00 77.62 103 ASN A O 1
ATOM 894 N N . GLN A 1 104 ? 25.731 -7.004 -18.144 1.00 68.25 104 GLN A N 1
ATOM 895 C CA . GLN A 1 104 ? 26.176 -6.098 -17.077 1.00 68.25 104 GLN A CA 1
ATOM 896 C C . GLN A 1 104 ? 27.026 -4.943 -17.609 1.00 68.25 104 GLN A C 1
ATOM 898 O O . GLN A 1 104 ? 27.251 -3.981 -16.883 1.00 68.25 104 GLN A O 1
ATOM 903 N N . ASN A 1 105 ? 27.478 -5.042 -18.858 1.00 73.44 105 ASN A N 1
ATOM 904 C CA . ASN A 1 105 ? 28.307 -4.028 -19.481 1.00 73.44 105 ASN A CA 1
ATOM 905 C C . ASN A 1 105 ? 27.432 -2.819 -19.805 1.00 73.44 105 ASN A C 1
ATOM 907 O O . ASN A 1 105 ? 26.462 -2.931 -20.561 1.00 73.44 105 ASN A O 1
ATOM 911 N N . ASP A 1 106 ? 27.778 -1.680 -19.211 1.00 69.38 106 ASP A N 1
ATOM 912 C CA . ASP A 1 106 ? 27.154 -0.410 -19.543 1.00 69.38 106 ASP A CA 1
ATOM 913 C C . ASP A 1 106 ? 27.366 -0.134 -21.033 1.00 69.38 106 ASP A C 1
ATOM 915 O O . ASP A 1 106 ? 28.456 -0.321 -21.578 1.00 69.38 106 ASP A O 1
ATOM 919 N N . SER A 1 107 ? 26.301 0.277 -21.716 1.00 76.44 107 SER A N 1
ATOM 920 C CA . SER A 1 107 ? 26.439 0.707 -23.102 1.00 76.44 107 SER A CA 1
ATOM 921 C C . SER A 1 107 ? 27.204 2.031 -23.138 1.00 76.44 107 SER A C 1
ATOM 923 O O . SER A 1 107 ? 27.075 2.848 -22.226 1.00 76.44 107 SER A O 1
ATOM 925 N N . ASN A 1 108 ? 27.962 2.293 -24.201 1.00 80.50 108 ASN A N 1
ATOM 926 C CA . ASN A 1 108 ? 28.603 3.604 -24.363 1.00 80.50 108 ASN A CA 1
ATOM 927 C C . ASN A 1 108 ? 27.569 4.731 -24.565 1.00 80.50 108 ASN A C 1
ATOM 929 O O . ASN A 1 108 ? 27.872 5.906 -24.355 1.00 80.50 108 ASN A O 1
ATOM 933 N N . ASP A 1 109 ? 26.332 4.386 -24.936 1.00 83.88 109 ASP A N 1
ATOM 934 C CA . ASP A 1 109 ? 25.257 5.346 -25.135 1.00 83.88 109 ASP A CA 1
ATOM 935 C C . ASP A 1 109 ? 24.581 5.750 -23.810 1.00 83.88 109 ASP A C 1
ATOM 937 O O . ASP A 1 109 ? 23.889 4.979 -23.134 1.00 83.88 109 ASP A O 1
ATOM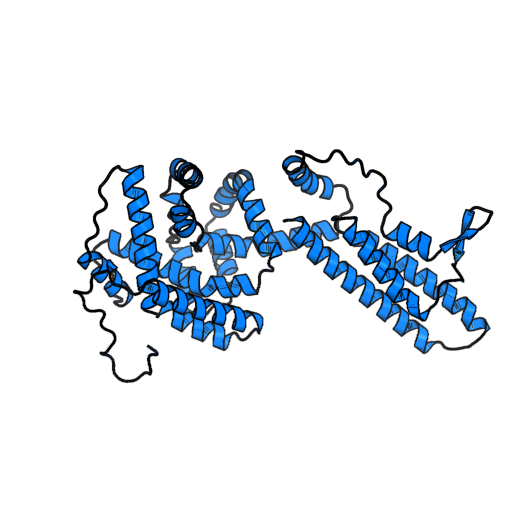 941 N N . LYS A 1 110 ? 24.728 7.034 -23.464 1.00 82.81 110 LYS A N 1
ATOM 942 C CA . LYS A 1 110 ? 24.112 7.645 -22.280 1.00 82.81 110 LYS A CA 1
ATOM 943 C C . LYS A 1 110 ? 22.585 7.531 -22.295 1.00 82.81 110 LYS A C 1
ATOM 945 O O . LYS A 1 110 ? 21.991 7.371 -21.226 1.00 82.81 110 LYS A O 1
ATOM 950 N N . ALA A 1 111 ? 21.940 7.625 -23.460 1.00 80.81 111 ALA A N 1
ATOM 951 C CA . ALA A 1 111 ? 20.484 7.536 -23.563 1.00 80.81 111 ALA A CA 1
ATOM 952 C C . ALA A 1 111 ? 20.003 6.110 -23.262 1.00 80.81 111 ALA A C 1
ATOM 954 O O . ALA A 1 111 ? 19.131 5.914 -22.409 1.00 80.81 111 ALA A O 1
ATOM 955 N N . THR A 1 112 ? 20.643 5.112 -23.873 1.00 82.56 112 THR A N 1
ATOM 956 C CA . THR A 1 112 ? 20.406 3.692 -23.593 1.00 82.56 112 THR A CA 1
ATOM 957 C C . THR A 1 112 ? 20.614 3.358 -22.119 1.00 82.56 112 THR A C 1
ATOM 959 O O . THR A 1 112 ? 19.748 2.715 -21.516 1.00 82.56 112 THR A O 1
ATOM 962 N N . ASN A 1 113 ? 21.682 3.848 -21.484 1.00 84.56 113 ASN A N 1
ATOM 963 C CA . ASN A 1 113 ? 21.908 3.624 -20.052 1.00 84.56 113 ASN A CA 1
ATOM 964 C C . ASN A 1 113 ? 20.788 4.222 -19.188 1.00 84.56 113 ASN A C 1
ATOM 966 O O . ASN A 1 113 ? 20.284 3.546 -18.288 1.00 84.56 113 ASN A O 1
ATOM 970 N N . LYS A 1 114 ? 20.331 5.445 -19.491 1.00 83.50 114 LYS A N 1
ATOM 971 C CA . LYS A 1 114 ? 19.203 6.076 -18.782 1.00 83.50 114 LYS A CA 1
ATOM 972 C C . LYS A 1 114 ? 17.911 5.267 -18.926 1.00 83.50 114 LYS A C 1
ATOM 974 O O . LYS A 1 114 ? 17.257 4.982 -17.923 1.00 83.50 114 LYS A O 1
ATOM 979 N N . ILE A 1 115 ? 17.564 4.835 -20.142 1.00 84.12 115 ILE A N 1
ATOM 980 C CA . ILE A 1 115 ? 16.379 3.992 -20.388 1.00 84.12 115 ILE A CA 1
ATOM 981 C C . ILE A 1 115 ? 16.504 2.661 -19.634 1.00 84.12 115 ILE A C 1
ATOM 983 O O . ILE A 1 115 ? 15.559 2.222 -18.977 1.00 84.12 115 ILE A O 1
ATOM 987 N N . THR A 1 116 ? 17.685 2.043 -19.664 1.00 88.19 116 THR A N 1
ATOM 988 C CA . THR A 1 116 ? 17.975 0.780 -18.971 1.00 88.19 116 THR A CA 1
ATOM 989 C C . THR A 1 116 ? 17.784 0.921 -17.456 1.00 88.19 116 THR A C 1
ATOM 991 O O . THR A 1 116 ? 17.141 0.074 -16.830 1.00 88.19 116 THR A O 1
ATOM 994 N N . GLN A 1 117 ? 18.273 2.010 -16.852 1.00 87.69 117 GLN 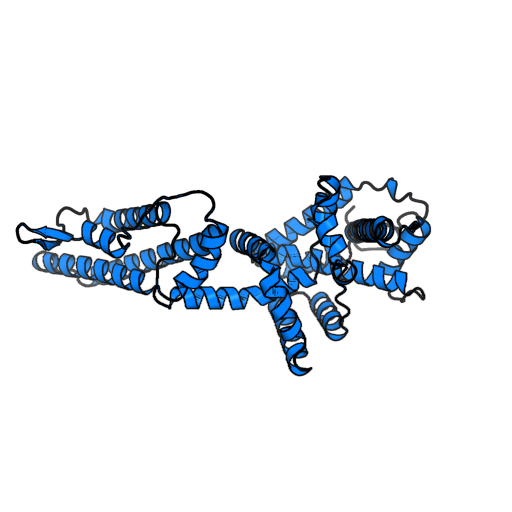A N 1
ATOM 995 C CA . GLN A 1 117 ? 18.062 2.302 -15.429 1.00 87.69 117 GLN A CA 1
ATOM 996 C C . GLN A 1 117 ? 16.580 2.518 -15.100 1.00 87.69 117 GLN A C 1
ATOM 998 O O . GLN A 1 117 ? 16.082 1.941 -14.131 1.00 87.69 117 GLN A O 1
ATOM 1003 N N . HIS A 1 118 ? 15.840 3.244 -15.942 1.00 86.50 118 HIS A N 1
ATOM 1004 C CA . HIS A 1 118 ? 14.391 3.392 -15.787 1.00 86.50 118 HIS A CA 1
ATOM 1005 C C . HIS A 1 118 ? 13.658 2.048 -15.814 1.00 86.50 118 HIS A C 1
ATOM 1007 O O . HIS A 1 118 ? 12.795 1.793 -14.969 1.00 86.50 118 HIS A O 1
ATOM 1013 N N . VAL A 1 119 ? 14.009 1.153 -16.743 1.00 90.38 119 VAL A N 1
ATOM 1014 C CA . VAL A 1 119 ? 13.417 -0.190 -16.791 1.00 90.38 119 VAL A CA 1
ATOM 1015 C C . VAL A 1 119 ? 13.711 -0.948 -15.493 1.00 90.38 119 VAL A C 1
ATOM 1017 O O . VAL A 1 119 ? 12.790 -1.529 -14.913 1.00 90.38 119 VAL A O 1
ATOM 1020 N N . LYS A 1 120 ? 14.954 -0.906 -14.987 1.00 91.75 120 LYS A N 1
ATOM 1021 C CA . LYS A 1 120 ? 15.337 -1.540 -13.710 1.00 91.75 120 LYS A CA 1
ATOM 1022 C C . LYS A 1 120 ? 14.511 -0.989 -12.538 1.00 91.75 120 LYS A C 1
ATOM 1024 O O . LYS A 1 120 ? 13.969 -1.771 -11.753 1.00 91.75 120 LYS A O 1
ATOM 1029 N N . GLN A 1 121 ? 14.335 0.328 -12.448 1.00 91.19 121 GLN A N 1
ATOM 1030 C CA . GLN A 1 121 ? 13.516 0.967 -11.410 1.00 91.19 121 GLN A CA 1
ATOM 1031 C C . GLN A 1 121 ? 12.050 0.548 -11.491 1.00 91.19 121 GLN A C 1
ATOM 1033 O O . GLN A 1 121 ? 11.451 0.179 -10.477 1.00 91.19 121 GLN A O 1
ATOM 1038 N N . HIS A 1 122 ? 11.478 0.529 -12.695 1.00 91.19 122 HIS A N 1
ATOM 1039 C CA . HIS A 1 122 ? 10.107 0.082 -12.897 1.00 91.19 122 HIS A CA 1
ATOM 1040 C C . HIS A 1 122 ? 9.918 -1.406 -12.588 1.00 91.19 122 HIS A C 1
ATOM 1042 O O . HIS A 1 122 ? 8.893 -1.753 -12.004 1.00 91.19 122 HIS A O 1
ATOM 1048 N N . LEU A 1 123 ? 10.879 -2.281 -12.907 1.00 93.88 123 LEU A N 1
ATOM 1049 C CA . LEU A 1 123 ? 10.837 -3.705 -12.540 1.00 93.88 123 LEU A CA 1
ATOM 1050 C C . LEU A 1 123 ? 10.795 -3.886 -11.023 1.00 93.88 123 LEU A C 1
ATOM 1052 O O . LEU A 1 123 ? 9.951 -4.622 -10.501 1.00 93.88 123 LEU A O 1
ATOM 1056 N N . ILE A 1 124 ? 11.673 -3.182 -10.307 1.00 94.62 124 ILE A N 1
ATOM 1057 C CA . ILE A 1 124 ? 11.706 -3.214 -8.846 1.00 94.62 124 ILE A CA 1
ATOM 1058 C C . ILE A 1 124 ? 10.404 -2.653 -8.266 1.00 94.62 124 ILE A C 1
ATOM 1060 O O . ILE A 1 124 ? 9.767 -3.294 -7.429 1.00 94.62 124 ILE A O 1
ATOM 1064 N N . CYS A 1 125 ? 9.935 -1.507 -8.752 1.00 92.94 125 CYS A N 1
ATOM 1065 C CA . CYS A 1 125 ? 8.675 -0.933 -8.294 1.00 92.94 125 CYS A CA 1
ATOM 1066 C C . CYS A 1 125 ? 7.493 -1.882 -8.565 1.00 92.94 125 CYS A C 1
ATOM 1068 O O . CYS A 1 125 ? 6.628 -2.091 -7.712 1.00 92.94 125 CYS A O 1
ATOM 1070 N N . MET A 1 126 ? 7.478 -2.535 -9.727 1.00 93.62 126 MET A N 1
ATOM 1071 C CA . MET A 1 126 ? 6.458 -3.502 -10.120 1.00 93.62 126 MET A CA 1
ATOM 1072 C C . MET A 1 126 ? 6.441 -4.755 -9.237 1.00 93.62 126 MET A C 1
ATOM 1074 O O . MET A 1 126 ? 5.352 -5.294 -9.011 1.00 93.62 126 MET A O 1
ATOM 1078 N N . SER A 1 127 ? 7.595 -5.191 -8.722 1.00 95.62 127 SER A N 1
ATOM 1079 C CA . SER A 1 127 ? 7.716 -6.347 -7.824 1.00 95.62 127 SER A CA 1
ATOM 1080 C C . SER A 1 127 ? 7.400 -6.016 -6.361 1.00 95.62 127 SER A C 1
ATOM 1082 O O . SER A 1 127 ? 6.862 -6.854 -5.632 1.00 95.62 127 SER A O 1
ATOM 1084 N N . ILE A 1 128 ? 7.658 -4.781 -5.931 1.00 94.44 128 ILE A N 1
ATOM 1085 C CA . ILE A 1 128 ? 7.368 -4.306 -4.574 1.00 94.44 128 ILE A CA 1
ATOM 1086 C C . ILE A 1 128 ? 5.907 -3.860 -4.426 1.00 94.44 128 ILE A C 1
ATOM 1088 O O . ILE A 1 128 ? 5.270 -4.126 -3.412 1.00 94.44 128 ILE A O 1
ATOM 1092 N N . ASN A 1 129 ? 5.327 -3.201 -5.426 1.00 91.88 129 ASN A N 1
ATOM 1093 C CA . ASN A 1 129 ? 3.983 -2.622 -5.328 1.00 91.88 129 ASN A CA 1
ATOM 1094 C C . ASN A 1 129 ? 2.892 -3.611 -4.843 1.00 91.88 129 ASN A C 1
ATOM 1096 O O . ASN A 1 129 ? 2.082 -3.225 -3.999 1.00 91.88 129 ASN A O 1
ATOM 1100 N N . PRO A 1 130 ? 2.842 -4.887 -5.282 1.00 93.12 130 PRO A N 1
ATOM 1101 C CA . PRO A 1 130 ? 1.860 -5.841 -4.771 1.00 93.12 130 PRO A CA 1
ATOM 1102 C C . PRO A 1 130 ? 1.995 -6.129 -3.269 1.00 93.12 130 PRO A C 1
ATOM 1104 O O . PRO A 1 130 ? 0.974 -6.327 -2.613 1.00 93.12 130 PRO A O 1
ATOM 1107 N N . THR A 1 131 ? 3.209 -6.121 -2.703 1.00 93.62 131 THR A N 1
ATOM 1108 C CA . THR A 1 131 ? 3.400 -6.338 -1.257 1.00 93.62 131 THR A CA 1
ATOM 1109 C C . THR A 1 131 ? 2.883 -5.146 -0.460 1.00 93.62 131 THR A C 1
ATOM 1111 O O . THR A 1 131 ? 2.166 -5.315 0.524 1.00 93.62 131 THR A O 1
ATOM 1114 N N . TRP A 1 132 ? 3.132 -3.925 -0.937 1.00 88.50 132 TRP A N 1
ATOM 1115 C CA . TRP A 1 132 ? 2.590 -2.719 -0.310 1.00 88.50 132 TRP A CA 1
ATOM 1116 C C . TRP A 1 132 ? 1.085 -2.615 -0.448 1.00 88.50 132 TRP A C 1
ATOM 1118 O O . TRP A 1 132 ? 0.419 -2.307 0.530 1.00 88.50 132 TRP A O 1
ATOM 1128 N N . LYS A 1 133 ? 0.520 -2.962 -1.604 1.00 87.19 133 LYS A N 1
ATOM 1129 C CA . LYS A 1 133 ? -0.937 -3.063 -1.761 1.00 87.19 133 LYS A CA 1
ATOM 1130 C C . LYS A 1 133 ? -1.568 -4.104 -0.839 1.00 87.19 133 LYS A C 1
ATOM 1132 O O . LYS A 1 133 ? -2.745 -3.979 -0.532 1.00 87.19 133 LYS A O 1
ATOM 1137 N N . ALA A 1 134 ? -0.840 -5.148 -0.444 1.00 89.00 134 ALA A N 1
ATOM 1138 C CA . ALA A 1 134 ? -1.331 -6.131 0.520 1.00 89.00 134 ALA A CA 1
ATOM 1139 C C . ALA A 1 134 ? -1.289 -5.605 1.964 1.00 89.00 134 ALA A C 1
ATOM 1141 O O . ALA A 1 134 ? -2.157 -5.968 2.754 1.00 89.00 134 ALA A O 1
ATOM 1142 N N . ARG A 1 135 ? -0.305 -4.754 2.291 1.00 84.25 135 ARG A N 1
ATOM 1143 C CA . ARG A 1 135 ? -0.168 -4.092 3.602 1.00 84.25 135 ARG A CA 1
ATOM 1144 C C . ARG A 1 135 ? -1.132 -2.915 3.767 1.00 84.25 135 ARG A C 1
ATOM 1146 O O . ARG A 1 135 ? -1.643 -2.687 4.857 1.00 84.25 135 ARG A O 1
ATOM 1153 N N . LEU A 1 136 ? -1.361 -2.173 2.688 1.00 75.50 136 LEU A N 1
ATOM 1154 C CA . LEU A 1 136 ? -2.263 -1.032 2.640 1.00 75.50 136 LEU A CA 1
ATOM 1155 C C . LEU A 1 136 ? -3.712 -1.510 2.514 1.00 75.50 136 LEU A C 1
ATOM 1157 O O . LEU A 1 136 ? -4.060 -2.315 1.650 1.00 75.50 136 LEU A O 1
ATOM 1161 N N . THR A 1 137 ? -4.585 -0.988 3.365 1.00 68.69 137 THR A N 1
ATOM 1162 C CA . THR A 1 137 ? -6.031 -1.188 3.245 1.00 68.69 137 THR A CA 1
ATOM 1163 C C . THR A 1 137 ? -6.565 -0.382 2.051 1.00 68.69 137 THR A C 1
ATOM 1165 O O . THR A 1 137 ? -6.026 0.675 1.723 1.00 68.69 137 THR A O 1
ATOM 1168 N N . LYS A 1 138 ? -7.636 -0.842 1.382 1.00 65.06 138 LYS A N 1
ATOM 1169 C CA . LYS A 1 138 ? -8.248 -0.135 0.222 1.00 65.06 138 LYS A CA 1
ATOM 1170 C C . LYS A 1 138 ? -8.565 1.342 0.507 1.00 65.06 138 LYS A C 1
ATOM 1172 O O . LYS A 1 138 ? -8.570 2.188 -0.377 1.00 65.06 138 LYS A O 1
ATOM 1177 N N . SER A 1 139 ? -8.828 1.639 1.760 1.00 56.19 139 SER A N 1
ATOM 1178 C CA . SER A 1 139 ? -9.059 2.964 2.293 1.00 56.19 139 SER A CA 1
ATOM 1179 C C . SER A 1 139 ? -7.837 3.868 2.323 1.00 56.19 139 SER A C 1
ATOM 1181 O O . SER A 1 139 ? -7.912 4.992 1.837 1.00 56.19 139 SER A O 1
ATOM 1183 N N . THR A 1 140 ? -6.691 3.379 2.807 1.00 61.00 140 THR A N 1
ATOM 1184 C CA . THR A 1 140 ? -5.442 4.160 2.754 1.00 61.00 140 THR A CA 1
ATOM 1185 C C . THR A 1 140 ? -5.115 4.585 1.322 1.00 61.00 140 THR A C 1
ATOM 1187 O O . THR A 1 140 ? -4.707 5.718 1.094 1.00 61.00 140 THR A O 1
ATOM 1190 N N . THR A 1 141 ? -5.352 3.713 0.334 1.00 58.47 141 THR A N 1
ATOM 1191 C CA . THR A 1 141 ? -5.065 4.018 -1.073 1.00 58.47 141 THR A CA 1
ATOM 1192 C C . THR A 1 141 ? -5.955 5.109 -1.660 1.00 58.47 141 THR A C 1
ATOM 1194 O O . THR A 1 141 ? -5.453 5.909 -2.447 1.00 58.47 141 THR A O 1
ATOM 1197 N N . ASN A 1 142 ? -7.230 5.169 -1.270 1.00 55.75 142 ASN A N 1
ATOM 1198 C CA . ASN A 1 142 ? -8.151 6.211 -1.734 1.00 55.75 142 ASN A CA 1
ATOM 1199 C C . ASN A 1 142 ? -7.855 7.560 -1.068 1.00 55.75 142 ASN A C 1
ATOM 1201 O O . ASN A 1 142 ? -7.890 8.603 -1.720 1.00 55.75 142 ASN A O 1
ATOM 1205 N N . TYR A 1 143 ? -7.442 7.535 0.197 1.00 56.97 143 TYR A N 1
ATOM 1206 C CA . TYR A 1 143 ? -6.985 8.743 0.867 1.00 56.97 143 TYR A CA 1
ATOM 1207 C C . TYR A 1 143 ? -5.726 9.326 0.212 1.00 56.97 143 TYR A C 1
ATOM 1209 O O . TYR A 1 143 ? -5.679 10.517 -0.073 1.00 56.97 143 TYR A O 1
ATOM 1217 N N . PHE A 1 144 ? -4.741 8.490 -0.144 1.00 55.78 144 PHE A N 1
ATOM 1218 C CA . PHE A 1 144 ? -3.581 8.954 -0.913 1.00 55.78 144 PHE A CA 1
ATOM 1219 C C . PHE A 1 144 ? -3.975 9.606 -2.244 1.00 55.78 144 PHE A C 1
ATOM 1221 O O . PHE A 1 144 ? -3.313 10.553 -2.658 1.00 55.78 144 PHE A O 1
ATOM 1228 N N . SER A 1 145 ? -5.029 9.134 -2.921 1.00 54.75 145 SER A N 1
ATOM 1229 C CA . SER A 1 145 ? -5.519 9.803 -4.134 1.00 54.75 145 SER A CA 1
ATOM 1230 C C . SER A 1 145 ? -6.196 11.146 -3.860 1.00 54.75 145 SER A C 1
ATOM 1232 O O . SER A 1 145 ? -6.062 12.041 -4.685 1.00 54.75 145 SER A O 1
ATOM 1234 N N . ILE A 1 146 ? -6.850 11.318 -2.709 1.00 51.38 146 ILE A N 1
ATOM 1235 C CA . ILE A 1 146 ? -7.443 12.601 -2.302 1.00 51.38 146 ILE A CA 1
ATOM 1236 C C . ILE A 1 146 ? -6.358 13.590 -1.871 1.00 51.38 146 ILE A C 1
ATOM 1238 O O . ILE A 1 146 ? -6.356 14.730 -2.318 1.00 51.38 146 ILE A O 1
ATOM 1242 N N . CYS A 1 147 ? -5.354 13.150 -1.111 1.00 48.78 147 CYS A N 1
ATOM 1243 C CA . CYS A 1 147 ? -4.182 13.981 -0.826 1.00 48.78 147 CYS A CA 1
ATOM 1244 C C . CYS A 1 147 ? -3.417 14.360 -2.100 1.00 48.78 147 CYS A C 1
ATOM 1246 O O . CYS A 1 147 ? -2.853 15.446 -2.158 1.00 48.78 147 CYS A O 1
ATOM 1248 N N . LYS A 1 148 ? -3.424 13.498 -3.129 1.00 49.12 148 LYS A N 1
ATOM 1249 C CA . LYS A 1 148 ? -2.846 13.809 -4.443 1.00 49.12 148 LYS A CA 1
ATOM 1250 C C . LYS A 1 148 ? -3.605 14.929 -5.169 1.00 49.12 148 LYS A C 1
ATOM 1252 O O . LYS A 1 148 ? -2.984 15.655 -5.926 1.00 49.12 148 LYS A O 1
ATOM 1257 N N . LEU A 1 149 ? -4.909 15.096 -4.928 1.00 43.84 149 LEU A N 1
ATOM 1258 C CA . LEU A 1 149 ? -5.679 16.237 -5.450 1.00 43.84 149 LEU A CA 1
ATOM 1259 C C . LEU A 1 149 ? -5.324 17.551 -4.735 1.00 43.84 149 LEU A C 1
ATOM 1261 O O . LEU A 1 149 ? -5.409 18.611 -5.341 1.00 43.84 149 LEU A O 1
ATOM 1265 N N . ASN A 1 150 ? -4.848 17.474 -3.489 1.00 40.75 150 ASN A N 1
ATOM 1266 C CA . ASN A 1 150 ? -4.383 18.622 -2.705 1.00 40.75 150 ASN A CA 1
ATOM 1267 C C . ASN A 1 150 ? -2.847 18.775 -2.720 1.00 40.75 150 ASN A C 1
ATOM 1269 O O . ASN A 1 150 ? -2.294 19.478 -1.871 1.00 40.75 150 ASN A O 1
ATOM 1273 N N . SER A 1 151 ? -2.139 18.116 -3.652 1.00 42.19 151 SER A N 1
ATOM 1274 C CA . SER A 1 151 ? -0.669 18.056 -3.659 1.00 42.19 151 SER A CA 1
ATOM 1275 C C . SER A 1 151 ? 0.010 19.407 -3.857 1.00 42.19 151 SER A C 1
ATOM 1277 O O . SER A 1 151 ? 1.164 19.530 -3.463 1.00 42.19 151 SER A O 1
ATOM 1279 N N . HIS A 1 152 ? -0.703 20.442 -4.312 1.00 46.06 152 HIS A N 1
ATOM 1280 C CA . HIS A 1 152 ? -0.187 21.813 -4.317 1.00 46.06 152 HIS A CA 1
ATOM 1281 C C . HIS A 1 152 ? 0.261 22.299 -2.927 1.00 46.06 152 HIS A C 1
ATOM 1283 O O . HIS A 1 152 ? 1.236 23.029 -2.827 1.00 46.06 152 HIS A O 1
ATOM 1289 N N . PHE A 1 153 ? -0.357 21.831 -1.835 1.00 39.97 153 PHE A N 1
ATOM 1290 C CA . PHE A 1 153 ? 0.089 22.168 -0.471 1.00 39.97 153 PHE A CA 1
ATOM 1291 C C . PHE A 1 153 ? 1.313 21.365 0.004 1.00 39.97 153 PHE A C 1
ATOM 1293 O O . PHE A 1 153 ? 1.986 21.747 0.962 1.00 39.97 153 PHE A O 1
ATOM 1300 N N . ILE A 1 154 ? 1.569 20.218 -0.626 1.00 44.69 154 ILE A N 1
ATOM 1301 C CA . ILE A 1 154 ? 2.628 19.275 -0.253 1.00 44.69 154 ILE A CA 1
ATOM 1302 C C . ILE A 1 154 ? 3.895 19.551 -1.075 1.00 44.69 154 ILE A C 1
ATOM 1304 O O . ILE A 1 154 ? 4.995 19.439 -0.538 1.00 44.69 154 ILE A O 1
ATOM 1308 N N . GLU A 1 155 ? 3.751 19.941 -2.341 1.00 46.88 155 GLU A N 1
ATOM 1309 C CA . GLU A 1 155 ? 4.851 20.224 -3.270 1.00 46.88 155 GLU A CA 1
ATOM 1310 C C . GLU A 1 155 ? 5.737 21.386 -2.781 1.00 46.88 155 GLU A C 1
ATOM 1312 O O . GLU A 1 155 ? 6.954 21.216 -2.705 1.00 46.88 155 GLU A O 1
ATOM 1317 N N . ASP A 1 156 ? 5.160 22.492 -2.297 1.00 47.09 156 ASP A N 1
ATOM 1318 C CA . ASP A 1 156 ? 5.946 23.665 -1.868 1.00 47.09 156 ASP A CA 1
ATOM 1319 C C . ASP A 1 156 ? 6.726 23.466 -0.553 1.00 47.09 156 ASP A C 1
ATOM 1321 O O . ASP A 1 156 ? 7.796 24.053 -0.354 1.00 47.09 156 ASP A O 1
ATOM 1325 N N . ASN A 1 157 ? 6.230 22.608 0.346 1.00 43.22 157 ASN A N 1
ATOM 1326 C CA . ASN A 1 157 ? 6.836 22.394 1.666 1.00 43.22 157 ASN A CA 1
ATOM 1327 C C . ASN A 1 157 ? 7.714 21.134 1.744 1.00 43.22 157 ASN A C 1
ATOM 1329 O O . ASN A 1 157 ? 8.707 21.125 2.477 1.00 43.22 157 ASN A O 1
ATOM 1333 N N . ASN A 1 158 ? 7.416 20.080 0.976 1.00 45.41 158 ASN A N 1
ATOM 1334 C CA . ASN A 1 158 ? 8.186 18.836 1.055 1.00 45.41 158 ASN A CA 1
ATOM 1335 C C . ASN A 1 158 ? 9.465 18.855 0.220 1.00 45.41 158 ASN A C 1
ATOM 1337 O O . ASN A 1 158 ? 10.451 18.260 0.652 1.00 45.41 158 ASN A O 1
ATOM 1341 N N . ILE A 1 159 ? 9.501 19.565 -0.914 1.00 48.78 159 ILE A N 1
ATOM 1342 C CA . ILE A 1 159 ? 10.739 19.705 -1.704 1.00 48.78 159 ILE A CA 1
ATOM 1343 C C . ILE A 1 159 ? 11.826 20.388 -0.856 1.00 48.78 159 ILE A C 1
ATOM 1345 O O . ILE A 1 159 ? 12.987 19.982 -0.879 1.00 48.78 159 ILE A O 1
ATOM 1349 N N . LYS A 1 160 ? 11.441 21.340 0.005 1.00 45.72 160 LYS A N 1
ATOM 1350 C CA . LYS A 1 160 ? 12.350 21.939 0.994 1.00 45.72 160 LYS A CA 1
ATOM 1351 C C . LYS A 1 160 ? 12.796 20.933 2.059 1.00 45.72 160 LYS A C 1
ATOM 1353 O O . LYS A 1 160 ? 13.975 20.902 2.389 1.00 45.72 160 LYS A O 1
ATOM 1358 N N . TYR A 1 161 ? 11.906 20.060 2.538 1.00 47.19 161 TYR A N 1
ATOM 1359 C CA . TYR A 1 161 ? 12.229 19.025 3.535 1.00 47.19 161 TYR A CA 1
ATOM 1360 C C . TYR A 1 161 ? 13.271 18.003 3.051 1.00 47.19 161 TYR A C 1
ATOM 1362 O O . TYR A 1 161 ? 14.093 17.548 3.844 1.00 47.19 161 TYR A O 1
ATOM 1370 N N . PHE A 1 162 ? 13.276 17.668 1.757 1.00 48.97 162 PHE A N 1
ATOM 1371 C CA . PHE A 1 162 ? 14.300 16.800 1.160 1.00 48.97 162 PHE A CA 1
ATOM 1372 C C . PHE A 1 162 ? 15.656 17.498 0.958 1.00 48.97 162 PHE A C 1
ATOM 1374 O O . PHE A 1 162 ? 16.676 16.816 0.853 1.00 48.97 162 PHE A O 1
ATOM 1381 N N . ASN A 1 163 ? 15.687 18.834 0.954 1.00 48.84 163 ASN A N 1
ATOM 1382 C CA . ASN A 1 163 ? 16.890 19.628 0.696 1.00 48.84 163 ASN A CA 1
ATOM 1383 C C . ASN A 1 163 ? 17.709 19.975 1.955 1.00 48.84 163 ASN A C 1
ATOM 1385 O O . ASN A 1 163 ? 18.785 20.562 1.842 1.00 48.84 163 ASN A O 1
ATOM 1389 N N . TYR A 1 164 ? 17.264 19.603 3.160 1.00 51.38 164 TYR A N 1
ATOM 1390 C CA . TYR A 1 164 ? 17.982 19.946 4.393 1.00 51.38 164 TYR A CA 1
ATOM 1391 C C . TYR A 1 164 ? 19.082 18.945 4.757 1.00 51.38 164 TYR A C 1
ATOM 1393 O O . TYR A 1 164 ? 18.785 17.883 5.279 1.00 51.38 164 TYR A O 1
ATOM 1401 N N . SER A 1 165 ? 20.356 19.332 4.654 1.00 54.78 165 SER A N 1
ATOM 1402 C CA . SER A 1 165 ? 21.545 18.639 5.205 1.00 54.78 165 SER A CA 1
ATOM 1403 C C . SER A 1 165 ? 21.819 17.205 4.703 1.00 54.78 165 SER A C 1
ATOM 1405 O O . SER A 1 165 ? 20.943 16.344 4.626 1.00 54.78 165 SER A O 1
ATOM 1407 N N . LYS A 1 166 ? 23.097 16.885 4.449 1.00 63.03 166 LYS A N 1
ATOM 1408 C CA . LYS A 1 166 ? 23.530 15.525 4.063 1.00 63.03 166 LYS A CA 1
ATOM 1409 C C . LYS A 1 166 ? 23.055 14.450 5.058 1.00 63.03 166 LYS A C 1
ATOM 1411 O O . LYS A 1 166 ? 22.721 13.346 4.638 1.00 63.03 166 LYS A O 1
ATOM 1416 N N . ASN A 1 167 ? 22.953 14.781 6.348 1.00 67.25 167 ASN A N 1
ATOM 1417 C CA . ASN A 1 167 ? 22.555 13.849 7.408 1.00 67.25 167 ASN A CA 1
ATOM 1418 C C . ASN A 1 167 ? 21.084 13.404 7.308 1.00 67.25 167 ASN A C 1
ATOM 1420 O O . ASN A 1 167 ? 20.789 12.229 7.544 1.00 67.25 167 ASN A O 1
ATOM 1424 N N . SER A 1 168 ? 20.164 14.287 6.900 1.00 68.50 168 SER A N 1
ATOM 1425 C CA . SER A 1 168 ? 18.748 13.915 6.744 1.00 68.50 168 SER A CA 1
ATOM 1426 C C . SER A 1 168 ? 18.533 12.951 5.569 1.00 68.50 168 SER A C 1
ATOM 1428 O O . SER A 1 168 ? 17.714 12.033 5.661 1.00 68.50 168 SER A O 1
ATOM 1430 N N . LYS A 1 169 ? 19.335 13.090 4.499 1.00 70.00 169 LYS A N 1
ATOM 1431 C CA . LYS A 1 169 ? 19.302 12.211 3.322 1.00 70.00 169 LYS A CA 1
ATOM 1432 C C . LYS A 1 169 ? 19.598 10.767 3.721 1.00 70.00 169 LYS A C 1
ATOM 1434 O O . LYS A 1 169 ? 18.823 9.872 3.395 1.00 70.00 169 LYS A O 1
ATOM 1439 N N . TYR A 1 170 ? 20.667 10.530 4.485 1.00 78.81 170 TYR A N 1
ATOM 1440 C CA . TYR A 1 170 ? 21.003 9.187 4.976 1.00 78.81 170 TYR A CA 1
ATOM 1441 C C . TYR A 1 170 ? 19.908 8.604 5.876 1.00 78.81 170 TYR A C 1
ATOM 1443 O O . TYR A 1 170 ? 19.548 7.432 5.732 1.00 78.81 170 TYR A O 1
ATOM 1451 N N . PHE A 1 171 ? 19.343 9.422 6.769 1.00 80.44 171 PHE A N 1
ATOM 1452 C CA . PHE A 1 171 ? 18.246 9.001 7.638 1.00 80.44 171 PHE A CA 1
ATOM 1453 C C . PHE A 1 171 ? 17.013 8.568 6.835 1.00 80.44 171 PHE A C 1
ATOM 1455 O O . PHE A 1 171 ? 16.438 7.507 7.096 1.00 80.44 171 PHE A O 1
ATOM 1462 N N . LEU A 1 172 ? 16.635 9.339 5.815 1.00 78.75 172 LEU A N 1
ATOM 1463 C CA . LEU A 1 172 ? 15.498 9.032 4.956 1.00 78.75 172 LEU A CA 1
ATOM 1464 C C . LEU A 1 172 ? 15.724 7.753 4.141 1.00 78.75 172 LEU A C 1
ATOM 1466 O O . LEU A 1 172 ? 14.846 6.890 4.107 1.00 78.75 172 LEU A O 1
ATOM 1470 N N . ILE A 1 173 ? 16.917 7.577 3.564 1.00 84.56 173 ILE A N 1
ATOM 1471 C CA . ILE A 1 173 ? 17.290 6.358 2.829 1.00 84.56 173 ILE A CA 1
ATOM 1472 C C . ILE A 1 173 ? 17.195 5.132 3.739 1.00 84.56 173 ILE A C 1
ATOM 1474 O O . ILE A 1 173 ? 16.547 4.142 3.388 1.00 84.56 173 ILE A O 1
ATOM 1478 N N . ARG A 1 174 ? 17.774 5.212 4.944 1.00 87.88 174 ARG A N 1
ATOM 1479 C CA . ARG A 1 174 ? 17.706 4.141 5.948 1.00 87.88 174 ARG A CA 1
ATOM 1480 C C . ARG A 1 174 ? 16.263 3.850 6.368 1.00 87.88 174 ARG A C 1
ATOM 1482 O O . ARG A 1 174 ? 15.888 2.687 6.532 1.00 87.88 174 ARG A O 1
ATOM 1489 N N . THR A 1 175 ? 15.434 4.883 6.494 1.00 86.88 175 THR A N 1
ATOM 1490 C CA . THR A 1 175 ? 14.012 4.746 6.835 1.00 86.88 175 THR A CA 1
ATOM 1491 C C . THR A 1 175 ? 13.241 4.033 5.723 1.00 86.88 175 THR A C 1
ATOM 1493 O O . THR A 1 175 ? 12.515 3.078 5.998 1.00 86.88 175 THR A O 1
ATOM 1496 N N . ILE A 1 176 ? 13.436 4.415 4.458 1.00 86.31 176 ILE A N 1
ATOM 1497 C CA . ILE A 1 176 ? 12.810 3.740 3.310 1.00 86.31 176 ILE A CA 1
ATOM 1498 C C . ILE A 1 176 ? 13.254 2.273 3.244 1.00 86.31 176 ILE A C 1
ATOM 1500 O O . ILE A 1 176 ? 12.407 1.377 3.181 1.00 86.31 176 ILE A O 1
ATOM 1504 N N . ALA A 1 177 ? 14.562 2.012 3.309 1.00 87.88 177 ALA A N 1
ATOM 1505 C CA . ALA A 1 177 ? 15.121 0.664 3.214 1.00 87.88 177 ALA A CA 1
ATOM 1506 C C . ALA A 1 177 ? 14.608 -0.258 4.335 1.00 87.88 177 ALA A C 1
ATOM 1508 O O . ALA A 1 177 ? 14.163 -1.379 4.073 1.00 87.88 177 ALA A O 1
ATOM 1509 N N . SER A 1 178 ? 14.589 0.228 5.580 1.00 89.69 178 SER A N 1
ATOM 1510 C CA . SER A 1 178 ? 14.102 -0.547 6.729 1.00 89.69 178 SER A CA 1
ATOM 1511 C C . SER A 1 178 ? 12.597 -0.843 6.660 1.00 89.69 178 SER A C 1
ATOM 1513 O O . SER A 1 178 ? 12.168 -1.937 7.034 1.00 89.69 178 SER A O 1
ATOM 1515 N N . LYS A 1 179 ? 11.786 0.077 6.118 1.00 88.62 179 LYS A N 1
ATOM 1516 C CA . LYS A 1 179 ? 10.336 -0.118 5.938 1.00 88.62 179 LYS A CA 1
ATOM 1517 C C . LYS A 1 179 ? 9.981 -1.077 4.806 1.00 88.62 179 LYS A C 1
ATOM 1519 O O . LYS A 1 179 ? 9.003 -1.826 4.911 1.00 88.62 179 LYS A O 1
ATOM 1524 N N . LEU A 1 180 ? 10.755 -1.071 3.721 1.00 87.12 180 LEU A N 1
ATOM 1525 C CA . LEU A 1 180 ? 10.545 -1.969 2.585 1.00 87.12 180 LEU A CA 1
ATOM 1526 C C . LEU A 1 180 ? 10.589 -3.437 3.008 1.00 87.12 180 LEU A C 1
ATOM 1528 O O . LEU A 1 180 ? 9.730 -4.208 2.568 1.00 87.12 180 LEU A O 1
ATOM 1532 N N . LYS A 1 181 ? 11.521 -3.808 3.900 1.00 86.44 181 LYS A N 1
ATOM 1533 C CA . LYS A 1 181 ? 11.773 -5.208 4.296 1.00 86.44 181 LYS A CA 1
ATOM 1534 C C . LYS A 1 181 ? 11.821 -6.128 3.067 1.00 86.44 181 LYS A C 1
ATOM 1536 O O . LYS A 1 181 ? 11.143 -7.152 3.013 1.00 86.44 181 LYS A O 1
ATOM 1541 N N . SER A 1 182 ? 12.521 -5.681 2.026 1.00 89.31 182 SER A N 1
ATOM 1542 C CA . SER A 1 182 ? 12.628 -6.401 0.759 1.00 89.31 182 SER A CA 1
ATOM 1543 C C . SER A 1 182 ? 13.913 -7.232 0.706 1.00 89.31 182 SER A C 1
ATOM 1545 O O . SER A 1 182 ? 14.726 -7.165 1.626 1.00 89.31 182 SER A O 1
ATOM 1547 N N . SER A 1 183 ? 14.098 -8.022 -0.355 1.00 92.50 183 SER A N 1
ATOM 1548 C CA . SER A 1 183 ? 15.332 -8.794 -0.557 1.00 92.50 183 SER A CA 1
ATOM 1549 C C . SER A 1 183 ? 16.575 -7.893 -0.630 1.00 92.50 183 SER A C 1
ATOM 1551 O O . SER A 1 183 ? 16.482 -6.755 -1.095 1.00 92.50 183 SER A O 1
ATOM 1553 N N . ASN A 1 184 ? 17.748 -8.427 -0.276 1.00 92.88 184 ASN A N 1
ATOM 1554 C CA . ASN A 1 184 ? 19.017 -7.683 -0.273 1.00 92.88 184 ASN A CA 1
ATOM 1555 C C . ASN A 1 184 ? 19.322 -6.993 -1.611 1.00 92.88 184 ASN A C 1
ATOM 1557 O O . ASN A 1 184 ? 19.729 -5.836 -1.616 1.00 92.88 184 ASN A O 1
ATOM 1561 N N . TYR A 1 185 ? 19.065 -7.665 -2.738 1.00 93.38 185 TYR A N 1
ATOM 1562 C CA . TYR A 1 185 ? 19.253 -7.088 -4.074 1.00 93.38 185 TYR A CA 1
ATOM 1563 C C . TYR A 1 185 ? 18.406 -5.824 -4.290 1.00 93.38 185 TYR A C 1
ATOM 1565 O O . TYR A 1 185 ? 18.912 -4.792 -4.734 1.00 93.38 185 TYR A O 1
ATOM 1573 N N . ILE A 1 186 ? 17.118 -5.898 -3.943 1.00 93.44 186 ILE A N 1
ATOM 1574 C CA . ILE A 1 186 ? 16.186 -4.778 -4.087 1.00 93.44 186 ILE A CA 1
ATOM 1575 C C . ILE A 1 186 ? 16.592 -3.624 -3.169 1.00 93.44 186 ILE A C 1
ATOM 1577 O O . ILE A 1 186 ? 16.665 -2.487 -3.631 1.00 93.44 186 ILE A O 1
ATOM 1581 N N . ASN A 1 187 ? 16.889 -3.911 -1.895 1.00 92.38 187 ASN A N 1
ATOM 1582 C CA . ASN A 1 187 ? 17.323 -2.882 -0.951 1.00 92.38 187 ASN A CA 1
ATOM 1583 C C . ASN A 1 187 ? 18.600 -2.198 -1.451 1.00 92.38 187 ASN A C 1
ATOM 1585 O O . ASN A 1 187 ? 18.609 -0.978 -1.524 1.00 92.38 187 ASN A O 1
ATOM 1589 N N . LYS A 1 188 ? 19.621 -2.962 -1.871 1.00 93.62 188 LYS A N 1
ATOM 1590 C CA . LYS A 1 188 ? 20.888 -2.421 -2.391 1.00 93.62 188 LYS A CA 1
ATOM 1591 C C . LYS A 1 188 ? 20.673 -1.532 -3.618 1.00 93.62 188 LYS A C 1
ATOM 1593 O O . LYS A 1 188 ? 21.264 -0.464 -3.717 1.00 93.62 188 LYS A O 1
ATOM 1598 N N . SER A 1 189 ? 19.801 -1.950 -4.534 1.00 92.31 189 SER A N 1
ATOM 1599 C CA . SER A 1 189 ? 19.475 -1.159 -5.728 1.00 92.31 189 SER A CA 1
ATOM 1600 C C . SER A 1 189 ? 18.814 0.169 -5.347 1.00 92.31 189 SER A C 1
ATOM 1602 O O . SER A 1 189 ? 19.236 1.226 -5.801 1.00 92.31 189 SER A O 1
ATOM 1604 N N . ILE A 1 190 ? 17.825 0.124 -4.450 1.00 90.62 190 ILE A N 1
ATOM 1605 C CA . ILE A 1 190 ? 17.106 1.310 -3.972 1.00 90.62 190 ILE A CA 1
ATOM 1606 C C . ILE A 1 190 ? 18.023 2.254 -3.198 1.00 90.62 190 ILE A C 1
ATOM 1608 O O . ILE A 1 190 ? 17.979 3.459 -3.431 1.00 90.62 190 ILE A O 1
ATOM 1612 N N . THR A 1 191 ? 18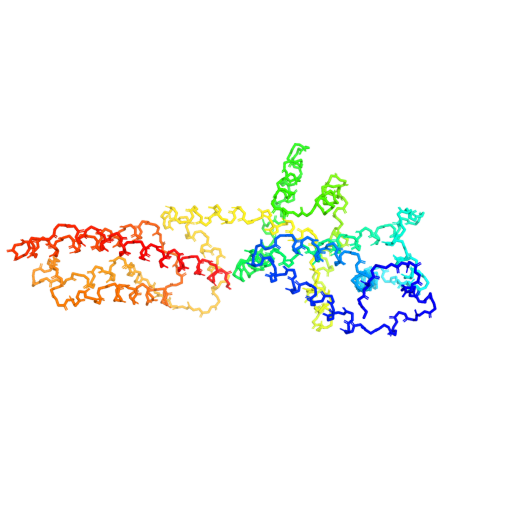.860 1.734 -2.298 1.00 90.88 191 THR A N 1
ATOM 1613 C CA . THR A 1 191 ? 19.811 2.569 -1.560 1.00 90.88 191 THR A CA 1
ATOM 1614 C C . THR A 1 191 ? 20.788 3.238 -2.511 1.00 90.88 191 THR A C 1
ATOM 1616 O O . THR A 1 191 ? 20.984 4.443 -2.399 1.00 90.88 191 THR A O 1
ATOM 1619 N N . ASN A 1 192 ? 21.332 2.502 -3.486 1.00 91.88 192 ASN A N 1
ATOM 1620 C CA . ASN A 1 192 ? 22.248 3.064 -4.477 1.00 91.88 192 ASN A CA 1
ATOM 1621 C C . ASN A 1 192 ? 21.580 4.188 -5.280 1.00 91.88 192 ASN A C 1
ATOM 1623 O O . ASN A 1 192 ? 22.130 5.283 -5.356 1.00 91.88 192 ASN A O 1
ATOM 1627 N N . TRP A 1 193 ? 20.367 3.968 -5.797 1.00 88.94 193 TRP A N 1
ATOM 1628 C CA . TRP A 1 193 ? 19.650 5.003 -6.548 1.00 88.94 193 TRP A CA 1
ATOM 1629 C C . TRP A 1 193 ? 19.327 6.237 -5.707 1.00 88.94 193 TRP A C 1
ATOM 1631 O O . TRP A 1 193 ? 19.432 7.358 -6.196 1.00 88.94 193 TRP A O 1
ATOM 1641 N N . LEU A 1 194 ? 18.957 6.066 -4.437 1.00 84.50 194 LEU A N 1
ATOM 1642 C CA . LEU A 1 194 ? 18.693 7.203 -3.557 1.00 84.50 194 LEU A CA 1
ATOM 1643 C C . LEU A 1 194 ? 19.979 7.956 -3.167 1.00 84.50 194 LEU A C 1
ATOM 1645 O O . LEU A 1 194 ? 19.955 9.181 -3.032 1.00 84.50 194 LEU A O 1
ATOM 1649 N N . HIS A 1 195 ? 21.106 7.256 -2.999 1.00 85.12 195 HIS A N 1
ATOM 1650 C CA . HIS A 1 195 ? 22.402 7.891 -2.743 1.00 85.12 195 HIS A CA 1
ATOM 1651 C C . HIS A 1 195 ? 22.844 8.741 -3.929 1.00 85.12 195 HIS A C 1
ATOM 1653 O O . HIS A 1 195 ? 23.162 9.919 -3.740 1.00 85.12 195 HIS A O 1
ATOM 1659 N N . ASN A 1 196 ? 22.762 8.177 -5.129 1.00 85.12 196 ASN A N 1
ATOM 1660 C CA . ASN A 1 196 ? 23.188 8.825 -6.361 1.00 85.12 196 ASN A CA 1
ATOM 1661 C C . ASN A 1 196 ? 22.198 9.876 -6.884 1.00 85.12 196 ASN A C 1
ATOM 1663 O O . ASN A 1 196 ? 22.535 10.599 -7.807 1.00 85.12 196 ASN A O 1
ATOM 1667 N N . GLN A 1 197 ? 20.995 9.977 -6.299 1.00 76.81 197 GLN A N 1
ATOM 1668 C CA . GLN A 1 197 ? 19.884 10.783 -6.839 1.00 76.81 197 GLN A CA 1
ATOM 1669 C C . GLN A 1 197 ? 19.441 10.326 -8.239 1.00 76.81 197 GLN A C 1
ATOM 1671 O O . GLN A 1 197 ? 18.790 11.063 -8.969 1.00 76.81 197 GLN A O 1
ATOM 1676 N N . ASP A 1 198 ? 19.702 9.060 -8.563 1.00 74.38 198 ASP A N 1
ATOM 1677 C CA . ASP A 1 198 ? 19.320 8.430 -9.825 1.00 74.38 198 ASP A CA 1
ATOM 1678 C C . ASP A 1 198 ? 17.845 8.010 -9.840 1.00 74.38 198 ASP A C 1
ATOM 1680 O O . ASP A 1 198 ? 17.423 7.333 -10.772 1.00 74.38 198 ASP A O 1
ATOM 1684 N N . CYS A 1 199 ? 17.046 8.325 -8.812 1.00 64.94 199 CYS A N 1
ATOM 1685 C CA . CYS A 1 199 ? 15.602 8.077 -8.838 1.00 64.94 199 CYS A CA 1
ATOM 1686 C C . CYS A 1 199 ? 14.972 9.014 -9.870 1.00 64.94 199 CYS A C 1
ATOM 1688 O O . CYS A 1 199 ? 14.579 10.132 -9.556 1.00 64.94 199 CYS A O 1
ATOM 1690 N N . LEU A 1 200 ? 14.953 8.555 -11.117 1.00 55.03 200 LEU A N 1
ATOM 1691 C CA . LEU A 1 200 ? 14.547 9.348 -12.255 1.00 55.03 200 LEU A CA 1
ATOM 1692 C C . LEU A 1 200 ? 13.027 9.438 -12.260 1.00 55.03 200 LEU A C 1
ATOM 1694 O O . LEU A 1 200 ? 12.323 8.469 -12.562 1.00 55.03 200 LEU A O 1
ATOM 1698 N N . ASP A 1 201 ? 12.533 10.624 -11.955 1.00 55.91 201 ASP A N 1
ATOM 1699 C CA . ASP A 1 201 ? 11.161 10.974 -12.229 1.00 55.91 201 ASP A CA 1
ATOM 1700 C C . ASP A 1 201 ? 11.069 11.546 -13.644 1.00 55.91 201 ASP A C 1
ATOM 1702 O O . ASP A 1 201 ? 11.571 12.631 -13.941 1.00 55.91 201 ASP A O 1
ATOM 1706 N N . LEU A 1 202 ? 10.410 10.815 -14.545 1.00 45.59 202 LEU A N 1
ATOM 1707 C CA . LEU A 1 202 ? 10.031 11.390 -15.836 1.00 45.59 202 LEU A CA 1
ATOM 1708 C C . LEU A 1 202 ? 9.077 12.574 -15.639 1.00 45.59 202 LEU A C 1
ATOM 1710 O O . LEU A 1 202 ? 8.984 13.412 -16.524 1.00 45.59 202 LEU A O 1
ATOM 1714 N N . SER A 1 203 ? 8.400 12.691 -14.493 1.00 47.84 203 SER A N 1
ATOM 1715 C CA . SER A 1 203 ? 7.571 13.852 -14.188 1.00 47.84 203 SER A CA 1
ATOM 1716 C C . SER A 1 203 ? 8.383 15.128 -13.927 1.00 47.84 203 SER A C 1
ATOM 1718 O O . SER A 1 203 ? 7.911 16.198 -14.282 1.00 47.84 203 SER A O 1
ATOM 1720 N N . ILE A 1 204 ? 9.651 15.032 -13.502 1.00 45.75 204 ILE A N 1
ATOM 1721 C CA . ILE A 1 204 ? 10.591 16.173 -13.500 1.00 45.75 204 ILE A CA 1
ATOM 1722 C C . ILE A 1 204 ? 11.005 16.555 -14.935 1.00 45.75 204 ILE A C 1
ATOM 1724 O O . ILE A 1 204 ? 11.227 17.728 -15.226 1.00 45.75 204 ILE A O 1
ATOM 1728 N N . VAL A 1 205 ? 11.056 15.590 -15.862 1.00 39.94 205 VAL A N 1
ATOM 1729 C CA . VAL A 1 205 ? 11.229 15.860 -17.307 1.00 39.94 205 VAL A CA 1
ATOM 1730 C C . VAL A 1 205 ? 9.950 16.460 -17.912 1.00 39.94 205 VAL A C 1
ATOM 1732 O O . VAL A 1 205 ? 9.993 17.235 -18.863 1.00 39.94 205 VAL A O 1
ATOM 1735 N N . HIS A 1 206 ? 8.788 16.149 -17.344 1.00 44.94 206 HIS A N 1
ATOM 1736 C CA . HIS A 1 206 ? 7.506 16.684 -17.767 1.00 44.94 206 HIS A CA 1
ATOM 1737 C C . HIS A 1 206 ? 7.199 18.009 -17.067 1.00 44.94 206 HIS A C 1
ATOM 1739 O O . HIS A 1 206 ? 6.579 18.044 -16.009 1.00 44.94 206 HIS A O 1
ATOM 1745 N N . ASN A 1 207 ? 7.561 19.115 -17.718 1.00 53.09 207 ASN A N 1
ATOM 1746 C CA . ASN A 1 207 ? 7.080 20.463 -17.405 1.00 53.09 207 ASN A CA 1
ATOM 1747 C C . ASN A 1 207 ? 5.598 20.445 -16.940 1.00 53.09 207 ASN A C 1
ATOM 1749 O O . ASN A 1 207 ? 4.788 19.714 -17.511 1.00 53.09 207 ASN A O 1
ATOM 1753 N N . LEU A 1 208 ? 5.207 21.254 -15.945 1.00 55.75 208 LEU A N 1
ATOM 1754 C CA . LEU A 1 208 ? 3.825 21.361 -15.426 1.00 55.75 208 LEU A CA 1
ATOM 1755 C C . LEU A 1 208 ? 2.763 21.539 -16.534 1.00 55.75 208 LEU A C 1
ATOM 1757 O O . LEU A 1 208 ? 1.597 21.181 -16.366 1.00 55.75 208 LEU A O 1
ATOM 1761 N N . GLN A 1 209 ? 3.159 22.071 -17.691 1.00 56.47 209 GLN A N 1
ATOM 1762 C CA . GLN A 1 209 ? 2.327 22.140 -18.895 1.00 56.47 209 GLN A CA 1
ATOM 1763 C C . GLN A 1 209 ? 1.946 20.751 -19.450 1.00 56.47 209 GLN A C 1
ATOM 1765 O O . GLN A 1 209 ? 0.802 20.537 -19.847 1.00 56.47 209 GLN A O 1
ATOM 1770 N N . TYR A 1 210 ? 2.862 19.782 -19.417 1.00 59.16 210 TYR A N 1
ATOM 1771 C CA . TYR A 1 210 ? 2.634 18.402 -19.847 1.00 59.16 210 TYR A CA 1
ATOM 1772 C C . TYR A 1 210 ? 1.684 17.646 -18.911 1.00 59.16 210 TYR A C 1
ATOM 1774 O O . TYR A 1 210 ? 0.840 16.887 -19.384 1.00 59.16 210 TYR A O 1
ATOM 1782 N N . SER A 1 211 ? 1.757 17.866 -17.592 1.00 58.12 211 SER A N 1
ATOM 1783 C CA . SER A 1 211 ? 0.824 17.231 -16.646 1.00 58.12 211 SER A CA 1
ATOM 1784 C C . SER A 1 211 ? -0.604 17.764 -16.811 1.00 58.12 211 SER A C 1
ATOM 1786 O O . SER A 1 211 ? -1.553 16.978 -16.844 1.00 58.12 211 SER A O 1
ATOM 1788 N N . LYS A 1 212 ? -0.761 19.081 -17.018 1.00 61.56 212 LYS A N 1
ATOM 1789 C CA . LYS A 1 212 ? -2.044 19.702 -17.381 1.00 61.56 212 LYS A CA 1
ATOM 1790 C C . LYS A 1 212 ? -2.585 19.134 -18.695 1.00 61.56 212 LYS A C 1
ATOM 1792 O O . LYS A 1 212 ? -3.763 18.805 -18.761 1.00 61.56 212 LYS A O 1
ATOM 1797 N N . TYR A 1 213 ? -1.730 18.932 -19.696 1.00 63.62 213 TYR A N 1
ATOM 1798 C CA . TYR A 1 213 ? -2.123 18.354 -20.982 1.00 63.62 213 TYR A CA 1
ATOM 1799 C C . TYR A 1 213 ? -2.506 16.865 -20.909 1.00 63.62 213 TYR A C 1
ATOM 1801 O O . TYR A 1 213 ? -3.510 16.450 -21.485 1.00 63.62 213 TYR A O 1
ATOM 1809 N N . LEU A 1 214 ? -1.775 16.041 -20.151 1.00 60.72 214 LEU A N 1
ATOM 1810 C CA . LEU A 1 214 ? -2.180 14.650 -19.906 1.00 60.72 214 LEU A CA 1
ATOM 1811 C C . LEU A 1 214 ? -3.563 14.559 -19.248 1.00 60.72 214 LEU A C 1
ATOM 1813 O O . LEU A 1 214 ? -4.288 13.594 -19.488 1.00 60.72 214 LEU A O 1
ATOM 1817 N N . ASN A 1 215 ? -3.926 15.555 -18.437 1.00 59.19 215 ASN A N 1
ATOM 1818 C CA . ASN A 1 215 ? -5.251 15.644 -17.835 1.00 59.19 215 ASN A CA 1
ATOM 1819 C C . ASN A 1 215 ? -6.330 16.109 -18.835 1.00 59.19 215 ASN A C 1
ATOM 1821 O O . ASN A 1 215 ? -7.479 15.696 -18.686 1.00 59.19 215 ASN A O 1
ATOM 1825 N N . THR A 1 216 ? -5.992 16.915 -19.854 1.00 61.69 216 THR A N 1
ATOM 1826 C CA . THR A 1 216 ? -6.943 17.342 -20.902 1.00 61.69 216 THR A CA 1
ATOM 1827 C C . THR A 1 216 ? -7.136 16.306 -22.008 1.00 61.69 216 THR A C 1
ATOM 1829 O O . THR A 1 216 ? -8.214 16.238 -22.599 1.00 61.69 216 THR A O 1
ATOM 1832 N N . LEU A 1 217 ? -6.140 15.453 -22.269 1.00 60.12 217 LEU A N 1
ATOM 1833 C CA . LEU A 1 217 ? -6.267 14.324 -23.188 1.00 60.12 217 LEU A CA 1
ATOM 1834 C C . LEU A 1 217 ? -7.190 13.240 -22.601 1.00 60.12 217 LEU A C 1
ATOM 1836 O O . LEU A 1 217 ? -6.761 12.257 -21.999 1.00 60.12 217 LEU A O 1
ATOM 1840 N N . SER A 1 218 ? -8.489 13.398 -22.845 1.00 50.91 218 SER A N 1
ATOM 1841 C CA . SER A 1 218 ? -9.582 12.506 -22.426 1.00 50.91 218 SER A CA 1
ATOM 1842 C C . SER A 1 218 ? -9.556 11.105 -23.054 1.00 50.91 218 SER A C 1
ATOM 1844 O O . SER A 1 218 ? -10.422 10.275 -22.762 1.00 50.91 218 SER A O 1
ATOM 1846 N N . SER A 1 219 ? -8.583 10.803 -23.919 1.00 60.00 219 SER A N 1
ATOM 1847 C CA . SER A 1 219 ? -8.548 9.517 -24.603 1.00 60.00 219 SER A CA 1
ATOM 1848 C C . SER A 1 219 ? -8.316 8.388 -23.588 1.00 60.00 219 SER A C 1
ATOM 1850 O O . SER A 1 219 ? -7.330 8.349 -22.842 1.00 60.00 219 SER A O 1
ATOM 1852 N N . LYS A 1 220 ? -9.252 7.428 -23.565 1.00 57.97 220 LYS A N 1
ATOM 1853 C CA . LYS A 1 220 ? -9.196 6.220 -22.720 1.00 57.97 220 LYS A CA 1
ATOM 1854 C C . LYS A 1 220 ? -7.858 5.479 -22.871 1.00 57.97 220 LYS A C 1
ATOM 1856 O O . LYS A 1 220 ? -7.388 4.855 -21.922 1.00 57.97 220 LYS A O 1
ATOM 1861 N N . PHE A 1 221 ? -7.226 5.584 -24.041 1.00 55.50 221 PHE A N 1
ATOM 1862 C CA . PHE A 1 221 ? -5.924 4.996 -24.339 1.00 55.50 221 PHE A CA 1
ATOM 1863 C C . PHE A 1 221 ? -4.786 5.638 -23.528 1.00 55.50 221 PHE A C 1
ATOM 1865 O O . PHE A 1 221 ? -3.987 4.920 -22.923 1.00 55.50 221 PHE A O 1
ATOM 1872 N N . TYR A 1 222 ? -4.749 6.971 -23.418 1.00 56.56 222 TYR A N 1
ATOM 1873 C CA . TYR A 1 222 ? -3.731 7.671 -22.623 1.00 56.56 222 TYR A CA 1
ATOM 1874 C C . TYR A 1 222 ? -3.876 7.387 -21.135 1.00 56.56 222 TYR A C 1
ATOM 1876 O O . TYR A 1 222 ? -2.884 7.081 -20.471 1.00 56.56 222 TYR A O 1
ATOM 1884 N N . GLN A 1 223 ? -5.110 7.375 -20.627 1.00 58.84 223 GLN A N 1
ATOM 1885 C CA . GLN A 1 223 ? -5.372 7.014 -19.235 1.00 58.84 223 GLN A CA 1
ATOM 1886 C C . GLN A 1 223 ? -4.884 5.594 -18.910 1.00 58.84 223 GLN A C 1
ATOM 1888 O O . GLN A 1 223 ? -4.355 5.366 -17.828 1.00 58.84 223 GLN A O 1
ATOM 1893 N N . LEU A 1 224 ? -4.990 4.628 -19.827 1.00 57.44 224 LEU A N 1
ATOM 1894 C CA . LEU A 1 224 ? -4.481 3.266 -19.602 1.00 57.44 224 LEU A CA 1
ATOM 1895 C C . LEU A 1 224 ? -2.943 3.216 -19.502 1.00 57.44 224 LEU A C 1
ATOM 1897 O O . LEU A 1 224 ? -2.393 2.462 -18.685 1.00 57.44 224 LEU A O 1
ATOM 1901 N N . ILE A 1 225 ? -2.244 4.041 -20.286 1.00 56.59 225 ILE A N 1
ATOM 1902 C CA . ILE A 1 225 ? -0.775 4.118 -20.298 1.00 56.59 225 ILE A CA 1
ATOM 1903 C C . ILE A 1 225 ? -0.246 4.858 -19.060 1.00 56.59 225 ILE A C 1
ATOM 1905 O O . ILE A 1 225 ? 0.739 4.415 -18.458 1.00 56.59 225 ILE A O 1
ATOM 1909 N N . THR A 1 226 ? -0.893 5.947 -18.637 1.00 54.94 226 THR A N 1
ATOM 1910 C CA . THR A 1 226 ? -0.433 6.801 -17.526 1.00 54.94 226 THR A CA 1
ATOM 1911 C C . THR A 1 226 ? -0.895 6.298 -16.158 1.00 54.94 226 THR A C 1
ATOM 1913 O O . THR A 1 226 ? -0.086 6.206 -15.237 1.00 54.94 226 THR A O 1
ATOM 1916 N N . LYS A 1 227 ? -2.145 5.835 -16.018 1.00 58.78 227 LYS A N 1
ATOM 1917 C CA . LYS A 1 227 ? -2.738 5.393 -14.734 1.00 58.78 227 LYS A CA 1
ATOM 1918 C C . LYS A 1 227 ? -2.102 4.119 -14.167 1.00 58.78 227 LYS A C 1
ATOM 1920 O O . LYS A 1 227 ? -2.350 3.767 -13.013 1.00 58.78 227 LYS A O 1
ATOM 1925 N N . THR A 1 228 ? -1.293 3.407 -14.959 1.00 54.81 228 THR A N 1
ATOM 1926 C CA . THR A 1 228 ? -0.678 2.133 -14.559 1.00 54.81 228 THR A CA 1
ATOM 1927 C C . THR A 1 228 ? 0.807 2.199 -14.207 1.00 54.81 228 THR A C 1
ATOM 1929 O O . THR A 1 228 ? 1.328 1.159 -13.780 1.00 54.81 228 THR A O 1
ATOM 1932 N N . SER A 1 229 ? 1.498 3.349 -14.311 1.00 56.78 229 SER A N 1
ATOM 1933 C CA . SER A 1 229 ? 2.847 3.401 -13.736 1.00 56.78 229 SER A CA 1
ATOM 1934 C C . SER A 1 229 ? 2.781 3.452 -12.231 1.00 56.78 229 SER A C 1
ATOM 1936 O O . SER A 1 229 ? 2.174 4.320 -11.614 1.00 56.78 229 SER A O 1
ATOM 1938 N N . CYS A 1 230 ? 3.434 2.468 -11.635 1.00 62.44 230 CYS A N 1
ATOM 1939 C CA . CYS A 1 230 ? 3.940 2.631 -10.298 1.00 62.44 230 CYS A CA 1
ATOM 1940 C C . CYS A 1 230 ? 5.333 3.227 -10.474 1.00 62.44 230 CYS A C 1
ATOM 1942 O O . CYS A 1 230 ? 6.260 2.500 -10.837 1.00 62.44 230 CYS A O 1
ATOM 1944 N N . ASP A 1 231 ? 5.450 4.535 -10.297 1.00 74.00 231 ASP A N 1
ATOM 1945 C CA . ASP A 1 231 ? 6.745 5.209 -10.279 1.00 74.00 231 ASP A CA 1
ATOM 1946 C C . ASP A 1 231 ? 7.371 4.984 -8.899 1.00 74.00 231 ASP A C 1
ATOM 1948 O O . ASP A 1 231 ? 6.663 4.956 -7.882 1.00 74.00 231 ASP A O 1
ATOM 1952 N N . LEU A 1 232 ? 8.676 4.720 -8.864 1.00 81.38 232 LEU A N 1
ATOM 195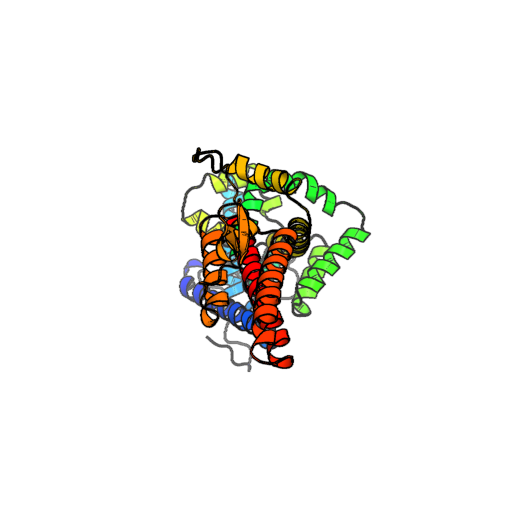3 C CA . LEU A 1 232 ? 9.378 4.325 -7.641 1.00 81.38 232 LEU A CA 1
ATOM 1954 C C . LEU A 1 232 ? 9.280 5.417 -6.561 1.00 81.38 232 LEU A C 1
ATOM 1956 O O . LEU A 1 232 ? 9.060 5.115 -5.390 1.00 81.38 232 LEU A O 1
ATOM 1960 N N . GLU A 1 233 ? 9.315 6.682 -6.970 1.00 75.62 233 GLU A N 1
ATOM 1961 C CA . GLU A 1 233 ? 9.097 7.830 -6.092 1.00 75.62 233 GLU A CA 1
ATOM 1962 C C . GLU A 1 233 ? 7.703 7.819 -5.453 1.00 75.62 233 GLU A C 1
ATOM 1964 O O . GLU A 1 233 ? 7.575 7.909 -4.232 1.00 75.62 233 GLU A O 1
ATOM 1969 N N . THR A 1 234 ? 6.644 7.611 -6.245 1.00 75.44 234 THR A N 1
ATOM 1970 C CA . THR A 1 234 ? 5.273 7.547 -5.706 1.00 75.44 234 THR A CA 1
ATOM 1971 C C . THR A 1 234 ? 5.111 6.421 -4.688 1.00 75.44 234 THR A C 1
ATOM 1973 O O . THR A 1 234 ? 4.306 6.524 -3.759 1.00 75.44 234 THR A O 1
ATOM 1976 N N . LEU A 1 235 ? 5.865 5.331 -4.853 1.00 82.75 235 LEU A N 1
ATOM 1977 C CA . LEU A 1 235 ? 5.933 4.256 -3.876 1.00 82.75 235 LEU A CA 1
ATOM 1978 C C . LEU A 1 235 ? 6.656 4.732 -2.607 1.00 82.75 235 LEU A C 1
ATOM 1980 O O . LEU A 1 235 ? 6.121 4.529 -1.521 1.00 82.75 235 LEU A O 1
ATOM 1984 N N . PHE A 1 236 ? 7.813 5.388 -2.714 1.00 82.31 236 PHE A N 1
ATOM 1985 C CA . PHE A 1 236 ? 8.541 5.916 -1.553 1.00 82.31 236 PHE A CA 1
ATOM 1986 C C . PHE A 1 236 ? 7.738 6.942 -0.764 1.00 82.31 236 PHE A C 1
ATOM 1988 O O . PHE A 1 236 ? 7.656 6.824 0.457 1.00 82.31 236 PHE A O 1
ATOM 1995 N N . LEU A 1 237 ? 7.069 7.876 -1.439 1.00 76.12 237 LEU A N 1
ATOM 1996 C CA . LEU A 1 237 ? 6.179 8.838 -0.795 1.00 76.12 237 LEU A CA 1
ATOM 1997 C C . LEU A 1 237 ? 5.081 8.124 -0.006 1.00 76.12 237 LEU A C 1
ATOM 1999 O O . LEU A 1 237 ? 4.883 8.415 1.171 1.00 76.12 237 LEU A O 1
ATOM 2003 N N . LYS A 1 238 ? 4.426 7.115 -0.596 1.00 76.75 238 LYS A N 1
ATOM 2004 C CA . LYS A 1 238 ? 3.433 6.301 0.126 1.00 76.75 238 LYS A CA 1
ATOM 2005 C C . LYS A 1 238 ? 4.032 5.628 1.357 1.00 76.75 238 LYS A C 1
ATOM 2007 O O . LYS A 1 238 ? 3.391 5.615 2.398 1.00 76.75 238 LYS A O 1
ATOM 2012 N N . ILE A 1 239 ? 5.244 5.088 1.259 1.00 82.81 239 ILE A N 1
ATOM 2013 C CA . ILE A 1 239 ? 5.929 4.411 2.372 1.00 82.81 239 ILE A CA 1
ATOM 2014 C C . ILE A 1 239 ? 6.261 5.384 3.506 1.00 82.81 239 ILE A C 1
ATOM 2016 O O . ILE A 1 239 ? 6.069 5.063 4.683 1.00 82.81 239 ILE A O 1
ATOM 2020 N N . LEU A 1 240 ? 6.771 6.564 3.160 1.00 80.81 240 LEU A N 1
ATOM 2021 C CA . LEU A 1 240 ? 7.146 7.592 4.124 1.00 80.81 240 LEU A CA 1
ATOM 2022 C C . LEU A 1 240 ? 5.920 8.135 4.850 1.00 80.81 240 LEU A C 1
ATOM 2024 O O . LEU A 1 240 ? 5.942 8.232 6.073 1.00 80.81 240 LEU A O 1
ATOM 2028 N N . LEU A 1 241 ? 4.846 8.404 4.110 1.00 74.50 241 LEU A N 1
ATOM 2029 C CA . LEU A 1 241 ? 3.636 9.038 4.622 1.00 74.50 241 LEU A CA 1
ATOM 2030 C C . LEU A 1 241 ? 2.787 8.141 5.539 1.00 74.50 241 LEU A C 1
ATOM 2032 O O . LEU A 1 241 ? 1.987 8.668 6.308 1.00 74.50 241 LEU A O 1
ATOM 2036 N N . ILE A 1 242 ? 2.966 6.815 5.525 1.00 78.62 242 ILE A N 1
ATOM 2037 C CA . ILE A 1 242 ? 2.203 5.904 6.402 1.00 78.62 242 ILE A CA 1
ATOM 2038 C C . ILE A 1 242 ? 2.362 6.261 7.886 1.00 78.62 242 ILE A C 1
ATOM 2040 O O . ILE A 1 242 ? 1.361 6.309 8.600 1.00 78.62 242 ILE A O 1
ATOM 2044 N N . ASP A 1 243 ? 3.581 6.538 8.356 1.00 78.44 243 ASP A N 1
ATOM 2045 C CA . ASP A 1 243 ? 3.812 6.783 9.787 1.00 78.44 243 ASP A CA 1
ATOM 2046 C C . ASP A 1 243 ? 3.297 8.154 10.236 1.00 78.44 243 ASP A C 1
ATOM 2048 O O . ASP A 1 243 ? 2.597 8.193 11.248 1.00 78.44 243 ASP A O 1
ATOM 2052 N N . PRO A 1 244 ? 3.557 9.269 9.515 1.00 73.38 244 PRO A N 1
ATOM 2053 C CA . PRO A 1 244 ? 2.921 10.548 9.808 1.00 73.38 244 PRO A CA 1
ATOM 2054 C C . PRO A 1 244 ? 1.400 10.444 9.839 1.00 73.38 244 PRO A C 1
ATOM 2056 O O . PRO A 1 244 ? 0.777 10.996 10.741 1.00 73.38 244 PRO A O 1
ATOM 2059 N N . PHE A 1 245 ? 0.789 9.686 8.922 1.00 71.62 245 PHE A N 1
ATOM 2060 C CA . PHE A 1 245 ? -0.660 9.495 8.939 1.00 71.62 245 PHE A CA 1
ATOM 2061 C C . PHE A 1 245 ? -1.139 8.657 10.117 1.00 71.62 245 PHE A C 1
ATOM 2063 O O . PHE A 1 245 ? -2.170 8.977 10.705 1.00 71.62 245 PHE A O 1
ATOM 2070 N N . TRP A 1 246 ? -0.399 7.620 10.502 1.00 73.31 246 TRP A N 1
ATOM 2071 C CA . TRP A 1 246 ? -0.730 6.848 11.695 1.00 73.31 246 TRP A CA 1
ATOM 2072 C C . TRP A 1 246 ? -0.555 7.668 12.976 1.00 73.31 246 TRP A C 1
ATOM 2074 O O . TRP A 1 246 ? -1.378 7.590 13.887 1.00 73.31 246 TRP A O 1
ATOM 2084 N N . SER A 1 247 ? 0.488 8.493 13.032 1.00 76.31 247 SER A N 1
ATOM 2085 C CA . SER A 1 247 ? 0.727 9.451 14.108 1.00 76.31 247 SER A CA 1
ATOM 2086 C C . SER A 1 247 ? -0.414 10.463 14.194 1.00 76.31 247 SER A C 1
ATOM 2088 O O . SER A 1 247 ? -1.034 10.589 15.246 1.00 76.31 247 SER A O 1
ATOM 2090 N N . LEU A 1 248 ? -0.784 11.084 13.069 1.00 67.62 248 LEU A N 1
ATOM 2091 C CA . LEU A 1 248 ? -1.907 12.014 12.975 1.00 67.62 248 LEU A CA 1
ATOM 2092 C C . LEU A 1 248 ? -3.215 11.356 13.425 1.00 67.62 248 LEU A C 1
ATOM 2094 O O . LEU A 1 248 ? -3.921 11.914 14.257 1.00 67.62 248 LEU A O 1
ATOM 2098 N N . PHE A 1 249 ? -3.507 10.143 12.948 1.00 70.00 249 PHE A N 1
ATOM 2099 C CA . PHE A 1 249 ? -4.670 9.369 13.384 1.00 70.00 249 PHE A CA 1
ATOM 2100 C C . PHE A 1 249 ? -4.675 9.147 14.905 1.00 70.00 249 PHE A C 1
ATOM 2102 O O . PHE A 1 249 ? -5.700 9.336 15.564 1.00 70.00 249 PHE A O 1
ATOM 2109 N N . ASN A 1 250 ? -3.530 8.786 15.487 1.00 74.88 250 ASN A N 1
ATOM 2110 C CA . ASN A 1 250 ? -3.402 8.601 16.932 1.00 74.88 250 ASN A CA 1
ATOM 2111 C C . ASN A 1 250 ? -3.551 9.915 17.711 1.00 74.88 250 ASN A C 1
ATOM 2113 O O . ASN A 1 250 ? -4.128 9.900 18.799 1.00 74.88 250 ASN A O 1
ATOM 2117 N N . SER A 1 251 ? -3.077 11.035 17.168 1.00 69.00 251 SER A N 1
ATOM 2118 C CA . SER A 1 251 ? -3.257 12.367 17.753 1.00 69.00 251 SER A CA 1
ATOM 2119 C C . SER A 1 251 ? -4.724 12.791 17.723 1.00 69.00 251 SER A C 1
ATOM 2121 O O . SER A 1 251 ? -5.274 13.136 18.765 1.00 69.00 251 SER A O 1
ATOM 2123 N N . ILE A 1 252 ? -5.403 12.627 16.581 1.00 66.75 252 ILE A N 1
ATOM 2124 C CA . ILE A 1 252 ? -6.849 12.869 16.413 1.00 66.75 252 ILE A CA 1
ATOM 2125 C C . ILE A 1 252 ? -7.663 12.031 17.408 1.00 66.75 252 ILE A C 1
ATOM 2127 O O . ILE A 1 252 ? -8.626 12.508 18.004 1.00 66.75 252 ILE A O 1
ATOM 2131 N N . LYS A 1 253 ? -7.265 10.775 17.632 1.00 69.12 253 LYS A N 1
ATOM 2132 C CA . LYS A 1 253 ? -7.918 9.887 18.602 1.00 69.12 253 LYS A CA 1
ATOM 2133 C C . LYS A 1 253 ? -7.792 10.387 20.052 1.00 69.12 253 LYS A C 1
ATOM 2135 O O . LYS A 1 253 ? -8.676 10.088 20.861 1.00 69.12 253 LYS A O 1
ATOM 2140 N N . LYS A 1 254 ? -6.698 11.086 20.384 1.00 72.88 254 LYS A N 1
ATOM 2141 C CA . LYS A 1 254 ? -6.371 11.577 21.735 1.00 72.88 254 LYS A CA 1
ATOM 2142 C C . LYS A 1 254 ? -6.912 12.982 22.018 1.00 72.88 254 LYS A C 1
ATOM 2144 O O . LYS A 1 254 ? -7.373 13.217 23.130 1.00 72.88 254 LYS A O 1
ATOM 2149 N N . GLU A 1 255 ? -6.851 13.902 21.057 1.00 69.06 255 GLU A N 1
ATOM 2150 C CA . GLU A 1 255 ? -7.252 15.301 21.254 1.00 69.06 255 GLU A CA 1
ATOM 2151 C C . GLU A 1 255 ? -8.779 15.488 21.175 1.00 69.06 255 GLU A C 1
ATOM 2153 O O . GLU A 1 255 ? -9.465 14.838 20.387 1.00 69.06 255 GLU A O 1
ATOM 2158 N N . ASN A 1 256 ? -9.332 16.384 22.002 1.00 58.81 256 ASN A N 1
ATOM 2159 C CA . ASN A 1 256 ? -10.755 16.744 21.976 1.00 58.81 256 ASN A CA 1
ATOM 2160 C C . ASN A 1 256 ? -11.056 17.745 20.839 1.00 58.81 256 ASN A C 1
ATOM 2162 O O . ASN A 1 256 ? -10.257 18.637 20.579 1.00 58.81 256 ASN A O 1
ATOM 2166 N N . ARG A 1 257 ? -12.235 17.582 20.212 1.00 57.31 257 ARG A N 1
ATOM 2167 C CA . ARG A 1 257 ? -12.979 18.390 19.205 1.00 57.31 257 ARG A CA 1
ATOM 2168 C C . ARG A 1 257 ? -12.337 19.612 18.502 1.00 57.31 257 ARG A C 1
ATOM 2170 O O . ARG A 1 257 ? -12.557 19.752 17.302 1.00 57.31 257 ARG A O 1
ATOM 2177 N N . SER A 1 258 ? -11.599 20.501 19.166 1.00 52.66 258 SER A N 1
ATOM 2178 C CA . SER A 1 258 ? -11.225 21.820 18.622 1.00 52.66 258 SER A CA 1
ATOM 2179 C C . SER A 1 258 ? -10.207 21.777 17.472 1.00 52.66 258 SER A C 1
ATOM 2181 O O . SER A 1 258 ? -10.359 22.522 16.510 1.00 52.66 258 SER A O 1
ATOM 2183 N N . LYS A 1 259 ? -9.221 20.869 17.487 1.00 51.25 259 LYS A N 1
ATOM 2184 C CA . LYS A 1 259 ? -8.244 20.730 16.380 1.00 51.25 259 LYS A CA 1
ATOM 2185 C C . LYS A 1 259 ? -8.749 19.883 15.206 1.00 51.25 259 LYS A C 1
ATOM 2187 O O . LYS A 1 259 ? -8.285 20.032 14.080 1.00 51.25 259 LYS A O 1
ATOM 2192 N N . ILE A 1 260 ? -9.744 19.028 15.443 1.00 52.47 260 ILE A N 1
ATOM 2193 C CA . ILE A 1 260 ? -10.373 18.207 14.397 1.00 52.47 260 ILE A CA 1
ATOM 2194 C C . ILE A 1 260 ? -11.214 19.065 13.454 1.00 52.47 260 ILE A C 1
ATOM 2196 O O . ILE A 1 260 ? -11.244 18.784 12.261 1.00 52.47 260 ILE A O 1
ATOM 2200 N N . LEU A 1 261 ? -11.834 20.134 13.960 1.00 52.81 261 LEU A N 1
ATOM 2201 C CA . LEU A 1 261 ? -12.555 21.110 13.142 1.00 52.81 261 LEU A CA 1
ATOM 2202 C C . LEU A 1 261 ? -11.671 21.727 12.051 1.00 52.81 261 LEU A C 1
ATOM 2204 O O . LEU A 1 261 ? -12.163 21.941 10.955 1.00 52.81 261 LEU A O 1
ATOM 2208 N N . LEU A 1 262 ? -10.367 21.916 12.281 1.00 50.97 262 LEU A N 1
ATOM 2209 C CA . LEU A 1 262 ? -9.431 22.370 11.242 1.00 50.97 262 LEU A CA 1
ATOM 2210 C C . LEU A 1 262 ? -9.250 21.330 10.122 1.00 50.97 262 LEU A C 1
ATOM 2212 O O . LEU A 1 262 ? -9.323 21.672 8.945 1.00 50.97 262 LEU A O 1
ATOM 2216 N N . ILE A 1 263 ? -9.089 20.050 10.473 1.00 52.84 263 ILE A N 1
ATOM 2217 C CA . ILE A 1 263 ? -8.936 18.951 9.501 1.00 52.84 263 ILE A CA 1
ATOM 2218 C C . ILE A 1 263 ? -10.252 18.693 8.753 1.00 52.84 263 ILE A C 1
ATOM 2220 O O . ILE A 1 263 ? -10.254 18.470 7.543 1.00 52.84 263 ILE A O 1
ATOM 2224 N N . TYR A 1 264 ? -11.386 18.763 9.453 1.00 52.94 264 TYR A N 1
ATOM 2225 C CA . TYR A 1 264 ? -12.702 18.654 8.832 1.00 52.94 264 TYR A CA 1
ATOM 2226 C C . TYR A 1 264 ? -13.042 19.882 7.995 1.00 52.94 264 TYR A C 1
ATOM 2228 O O . TYR A 1 264 ? -13.629 19.686 6.946 1.00 52.94 264 TYR A O 1
ATOM 2236 N N . ASN A 1 265 ? -12.637 21.102 8.359 1.00 50.66 265 ASN A N 1
ATOM 2237 C CA . ASN A 1 265 ? -12.854 22.302 7.541 1.00 50.66 265 ASN A CA 1
ATOM 2238 C C . ASN A 1 265 ? -12.077 22.246 6.219 1.00 50.66 265 ASN A C 1
ATOM 2240 O O . ASN A 1 265 ? -12.609 22.670 5.195 1.00 50.66 265 ASN A O 1
ATOM 2244 N N . LEU A 1 266 ? -10.885 21.635 6.199 1.00 50.66 266 LEU A N 1
ATOM 2245 C CA . LEU A 1 266 ? -10.173 21.336 4.949 1.00 50.66 266 LEU A CA 1
ATOM 2246 C C . LEU A 1 266 ? -10.981 20.398 4.035 1.00 50.66 266 LEU A C 1
ATOM 2248 O O . LEU A 1 266 ? -10.945 20.548 2.820 1.00 50.66 266 LEU A O 1
ATOM 2252 N N . LYS A 1 267 ? -11.762 19.472 4.607 1.00 46.19 267 LYS A N 1
ATOM 2253 C CA . LYS A 1 267 ? -12.666 18.584 3.857 1.00 46.19 267 LYS A CA 1
ATOM 2254 C C . LYS A 1 267 ? -14.013 19.242 3.526 1.00 46.19 267 LYS A C 1
ATOM 2256 O O . LYS A 1 267 ? -14.551 19.038 2.442 1.00 46.19 267 LYS A O 1
ATOM 2261 N N . TYR A 1 268 ? -14.562 20.029 4.447 1.00 47.28 268 TYR A N 1
ATOM 2262 C CA . TYR A 1 268 ? -15.862 20.688 4.334 1.00 47.28 268 TYR A CA 1
ATOM 2263 C C . TYR A 1 268 ? -15.820 21.787 3.274 1.00 47.28 268 TYR A C 1
ATOM 2265 O O . TYR A 1 268 ? -16.797 21.969 2.562 1.00 47.28 268 TYR A O 1
ATOM 2273 N N . ASN A 1 269 ? -14.668 22.435 3.072 1.00 44.91 269 ASN A N 1
ATOM 2274 C CA . ASN A 1 269 ? -14.462 23.335 1.939 1.00 44.91 269 ASN A CA 1
ATOM 2275 C C . ASN A 1 269 ? -14.410 22.597 0.585 1.00 44.91 269 ASN A C 1
ATOM 2277 O O . ASN A 1 269 ? -14.804 23.178 -0.418 1.00 44.91 269 ASN A O 1
ATOM 2281 N N . CYS A 1 270 ? -14.022 21.315 0.544 1.00 42.81 270 CYS A N 1
ATOM 2282 C CA . CYS A 1 270 ? -14.079 20.494 -0.676 1.00 42.81 270 CYS A CA 1
ATOM 2283 C C . CYS A 1 270 ? -15.461 19.860 -0.932 1.00 42.81 270 CYS A C 1
ATOM 2285 O O . CYS A 1 270 ? -15.791 19.562 -2.075 1.00 42.81 270 CYS A O 1
ATOM 2287 N N . LEU A 1 271 ? -16.268 19.635 0.113 1.00 41.41 271 LEU A N 1
ATOM 2288 C CA . LEU A 1 271 ? -17.595 18.999 0.026 1.00 41.41 271 LEU A CA 1
ATOM 2289 C C . LEU A 1 271 ? -18.773 19.984 0.104 1.00 41.41 271 LEU A C 1
ATOM 2291 O O . LEU A 1 271 ? -19.924 19.561 0.003 1.00 41.41 271 LEU A O 1
ATOM 2295 N N . LYS A 1 272 ? -18.507 21.288 0.241 1.00 42.12 272 LYS A N 1
ATOM 2296 C CA . LYS A 1 272 ? -19.507 22.360 0.405 1.00 42.12 272 LYS A CA 1
ATOM 2297 C C . LYS A 1 272 ? -20.430 22.597 -0.795 1.00 42.12 272 LYS A C 1
ATOM 2299 O O . LYS A 1 272 ? -21.155 23.582 -0.798 1.00 42.12 272 LYS A O 1
ATOM 2304 N N . ILE A 1 273 ? -20.423 21.725 -1.800 1.00 45.00 273 ILE A N 1
ATOM 2305 C CA . ILE A 1 273 ? -21.180 21.967 -3.023 1.00 45.00 273 ILE A CA 1
ATOM 2306 C C . ILE A 1 273 ? -22.650 21.555 -2.928 1.00 45.00 273 ILE A C 1
ATOM 2308 O O . ILE A 1 273 ? -23.391 22.122 -3.709 1.00 45.00 273 ILE A O 1
ATOM 2312 N N . ASN A 1 274 ? -23.145 20.693 -2.015 1.00 41.16 274 ASN A N 1
ATOM 2313 C CA . ASN A 1 274 ? -24.567 20.304 -2.175 1.00 41.16 274 ASN A CA 1
ATOM 2314 C C . ASN A 1 274 ? -25.497 19.996 -0.995 1.00 41.16 274 ASN A C 1
ATOM 2316 O O . ASN A 1 274 ? -26.691 19.942 -1.257 1.00 41.16 274 ASN A O 1
ATOM 2320 N N . ASN A 1 275 ? -25.083 19.844 0.268 1.00 43.31 275 ASN A N 1
ATOM 2321 C CA . ASN A 1 275 ? -26.058 19.414 1.291 1.00 43.31 275 ASN A CA 1
ATOM 2322 C C . ASN A 1 275 ? -26.158 20.365 2.492 1.00 43.31 275 ASN A C 1
ATOM 2324 O O . ASN A 1 275 ? -25.420 20.245 3.468 1.00 43.31 275 ASN A O 1
ATOM 2328 N N . ASN A 1 276 ? -27.159 21.250 2.430 1.00 42.59 276 ASN A N 1
ATOM 2329 C CA . ASN A 1 276 ? -27.671 22.105 3.511 1.00 42.59 276 ASN A CA 1
ATOM 2330 C C . ASN A 1 276 ? -28.429 21.314 4.601 1.00 42.59 276 ASN A C 1
ATOM 2332 O O . ASN A 1 276 ? -29.496 21.729 5.048 1.00 42.59 276 ASN A O 1
ATOM 2336 N N . SER A 1 277 ? -27.920 20.168 5.058 1.00 46.38 277 SER A N 1
ATOM 2337 C CA . SER A 1 277 ? -28.515 19.492 6.217 1.00 46.38 277 SER A CA 1
ATOM 2338 C C . SER A 1 277 ? -27.771 19.890 7.488 1.00 46.38 277 SER A C 1
ATOM 2340 O O . SER A 1 277 ? -26.738 19.316 7.844 1.00 46.38 277 SER A O 1
ATOM 2342 N N . ILE A 1 278 ? -28.329 20.894 8.156 1.00 41.97 278 ILE A N 1
ATOM 2343 C CA . ILE A 1 278 ? -28.047 21.305 9.529 1.00 41.97 278 ILE A CA 1
ATOM 2344 C C . ILE A 1 278 ? -28.411 20.130 10.455 1.00 41.97 278 ILE A C 1
ATOM 2346 O O . ILE A 1 278 ? -29.520 20.043 10.965 1.00 41.97 278 ILE A O 1
ATOM 2350 N N . TYR A 1 279 ? -27.497 19.181 10.657 1.00 45.88 279 TYR A N 1
ATOM 2351 C CA . TYR A 1 279 ? -27.586 18.236 11.775 1.00 45.88 279 TYR A CA 1
ATOM 2352 C C . TYR A 1 279 ? -26.766 18.797 12.939 1.00 45.88 279 TYR A C 1
ATOM 2354 O O . TYR A 1 279 ? -25.631 18.388 13.188 1.00 45.88 279 TYR A O 1
ATOM 2362 N N . SER A 1 280 ? -27.335 19.796 13.616 1.00 42.81 280 SER A N 1
ATOM 2363 C CA . SER A 1 280 ? -26.752 20.457 14.790 1.00 42.81 280 SER A CA 1
ATOM 2364 C C . SER A 1 280 ? -27.004 19.726 16.111 1.00 42.81 280 SER A C 1
ATOM 2366 O O . SER A 1 280 ? -26.341 20.039 17.095 1.00 42.81 280 SER A O 1
ATOM 2368 N N . ASP A 1 281 ? -27.843 18.690 16.152 1.00 45.00 281 ASP A N 1
ATOM 2369 C CA . ASP A 1 281 ? -28.102 17.956 17.396 1.00 45.00 281 ASP A CA 1
ATOM 2370 C C . ASP A 1 281 ? -27.240 16.700 17.483 1.00 45.00 281 ASP A C 1
ATOM 2372 O O . ASP A 1 281 ? -27.671 15.561 17.299 1.00 45.00 281 ASP A O 1
ATOM 2376 N N . SER A 1 282 ? -25.958 16.937 17.762 1.00 54.09 282 SER A N 1
ATOM 2377 C CA . SER A 1 282 ? -24.957 15.900 18.007 1.00 54.09 282 SER A CA 1
ATOM 2378 C C . SER A 1 282 ? -25.212 15.167 19.331 1.00 54.09 282 SER A C 1
ATOM 2380 O O . SER A 1 282 ? -24.439 15.285 20.284 1.00 54.09 282 SER A O 1
ATOM 2382 N N . GLN A 1 283 ? -26.288 14.378 19.410 1.00 62.56 283 GLN A N 1
ATOM 2383 C CA . GLN A 1 283 ? -26.429 13.409 20.495 1.00 62.56 283 GLN A CA 1
ATOM 2384 C C . GLN A 1 283 ? -25.186 12.525 20.493 1.00 62.56 283 GLN A C 1
ATOM 2386 O O . GLN A 1 283 ? -24.875 11.840 19.514 1.00 62.56 283 GLN A O 1
ATOM 2391 N N . SER A 1 284 ? -24.419 12.594 21.579 1.00 77.38 284 SER A N 1
ATOM 2392 C CA . SER A 1 284 ? -23.198 11.813 21.688 1.00 77.38 284 SER A CA 1
ATOM 2393 C C . SER A 1 284 ? -23.561 10.331 21.798 1.00 77.38 284 SER A C 1
ATOM 2395 O O . SER A 1 284 ? -24.619 9.979 22.321 1.00 77.38 284 SER A O 1
ATOM 2397 N N . LEU A 1 285 ? -22.678 9.427 21.362 1.00 80.62 285 LEU A N 1
ATOM 2398 C CA . LEU A 1 285 ? -22.885 7.988 21.580 1.00 80.62 285 LEU A CA 1
ATOM 2399 C C . LEU A 1 285 ? -23.157 7.685 23.068 1.00 80.62 285 LEU A C 1
ATOM 2401 O O . LEU A 1 285 ? -23.981 6.829 23.391 1.00 80.62 285 LEU A O 1
ATOM 2405 N N . SER A 1 286 ? -22.505 8.420 23.974 1.00 81.69 286 SER A N 1
ATOM 2406 C CA . SER A 1 286 ? -22.757 8.325 25.412 1.00 81.69 286 SER A CA 1
ATOM 2407 C C . SER A 1 286 ? -24.185 8.694 25.800 1.00 81.69 286 SER A C 1
ATOM 2409 O O . SER A 1 286 ? -24.724 8.064 26.706 1.00 81.69 286 SER A O 1
ATOM 2411 N N . ASP A 1 287 ? -24.820 9.652 25.125 1.00 83.69 287 ASP A N 1
ATOM 2412 C CA . ASP A 1 287 ? -26.216 10.012 25.384 1.00 83.69 287 ASP A CA 1
ATOM 2413 C C . ASP A 1 287 ? -27.168 8.909 24.939 1.00 83.69 287 ASP A C 1
ATOM 2415 O O . ASP A 1 287 ? -28.043 8.530 25.714 1.00 83.69 287 ASP A O 1
ATOM 2419 N N . LEU A 1 288 ? -26.949 8.321 23.760 1.00 84.31 288 LEU A N 1
ATOM 2420 C CA . LEU A 1 288 ? -27.748 7.187 23.282 1.00 84.31 288 LEU A CA 1
ATOM 2421 C C . LEU A 1 288 ? -27.633 5.982 24.220 1.00 84.31 288 LEU A C 1
ATOM 2423 O O . LEU A 1 288 ? -28.639 5.393 24.616 1.00 84.31 288 LEU A O 1
ATOM 2427 N N . ILE A 1 289 ? -26.408 5.648 24.637 1.00 84.94 289 ILE A N 1
ATOM 2428 C CA . ILE A 1 289 ? -26.170 4.566 25.599 1.00 84.94 289 ILE A CA 1
ATOM 2429 C C . ILE A 1 289 ? -26.799 4.905 26.956 1.00 84.94 289 ILE A C 1
ATOM 2431 O O . ILE A 1 289 ? -27.396 4.037 27.590 1.00 84.94 289 ILE A O 1
ATOM 2435 N N . ARG A 1 290 ? -26.719 6.160 27.408 1.00 87.88 290 ARG A N 1
ATOM 2436 C CA . ARG A 1 290 ? -27.345 6.598 28.660 1.00 87.88 290 ARG A CA 1
ATOM 2437 C C . ARG A 1 290 ? -28.866 6.474 28.602 1.00 87.88 290 ARG A C 1
ATOM 2439 O O . ARG A 1 290 ? -29.430 5.907 29.529 1.00 87.88 290 ARG A O 1
ATOM 2446 N N . LEU A 1 291 ? -29.507 6.943 27.531 1.00 87.25 291 LEU A N 1
ATOM 2447 C CA . LEU A 1 291 ? -30.957 6.839 27.320 1.00 87.25 291 LEU A CA 1
ATOM 2448 C C . LEU A 1 291 ? -31.429 5.383 27.252 1.00 87.25 291 LEU A C 1
ATOM 2450 O O . LEU A 1 291 ? -32.533 5.059 27.677 1.00 87.25 291 LEU A O 1
ATOM 2454 N N . PHE A 1 292 ? -30.581 4.490 26.743 1.00 86.94 292 PHE A N 1
ATOM 2455 C CA . PHE A 1 292 ? -30.862 3.063 26.740 1.00 86.94 292 PHE A CA 1
ATOM 2456 C C . PHE A 1 292 ? -30.820 2.460 28.146 1.00 86.94 292 PHE A C 1
ATOM 2458 O O . PHE A 1 292 ? -31.770 1.803 28.576 1.00 86.94 292 PHE A O 1
ATOM 2465 N N . LEU A 1 293 ? -29.707 2.675 28.853 1.00 86.88 293 LEU A N 1
ATOM 2466 C CA . LEU A 1 293 ? -29.412 2.049 30.144 1.00 86.88 293 LEU A CA 1
ATOM 2467 C C . LEU A 1 293 ? -30.218 2.658 31.302 1.00 86.88 293 LEU A C 1
ATOM 2469 O O . LEU A 1 293 ? -30.510 1.976 32.290 1.00 86.88 293 LEU A O 1
ATOM 2473 N N . TYR A 1 294 ? -30.592 3.930 31.192 1.00 88.31 294 TYR A N 1
ATOM 2474 C CA . TYR A 1 294 ? -31.265 4.690 32.237 1.00 88.31 294 TYR A CA 1
ATOM 2475 C C . TYR A 1 294 ? -32.567 5.291 31.711 1.00 88.31 294 TYR A C 1
ATOM 2477 O O . TYR A 1 294 ? -32.613 5.895 30.647 1.00 88.31 294 TYR A O 1
ATOM 2485 N N . ARG A 1 295 ? -33.626 5.163 32.508 1.00 90.06 295 ARG A N 1
ATOM 2486 C CA . ARG A 1 295 ? -34.902 5.858 32.321 1.00 90.06 295 ARG A CA 1
ATOM 2487 C C . ARG A 1 295 ? -34.980 7.041 33.275 1.00 90.06 295 ARG A C 1
ATOM 2489 O O . ARG A 1 295 ? -34.472 6.951 34.391 1.00 90.06 295 ARG A O 1
ATOM 2496 N N . LYS A 1 296 ? -35.659 8.116 32.892 1.00 89.44 296 LYS A N 1
ATOM 2497 C CA . LYS A 1 296 ? -36.021 9.165 33.851 1.00 89.44 296 LYS A CA 1
ATOM 2498 C C . LYS A 1 296 ? -37.205 8.692 34.701 1.00 89.44 296 LYS A C 1
ATOM 2500 O O . LYS A 1 296 ? -38.105 8.031 34.186 1.00 89.44 296 LYS A O 1
ATOM 2505 N N . ASN A 1 297 ? -37.180 8.956 36.004 1.00 88.12 297 ASN A N 1
ATOM 2506 C CA . ASN A 1 297 ? -38.377 8.851 36.843 1.00 88.12 297 ASN A CA 1
ATOM 2507 C C . ASN A 1 297 ? -39.259 10.103 36.663 1.00 88.12 297 ASN A C 1
ATOM 2509 O O . ASN A 1 297 ? -38.884 11.021 35.934 1.00 88.12 297 ASN A O 1
ATOM 2513 N N . TYR A 1 298 ? -40.413 10.150 37.335 1.00 87.56 298 TYR A N 1
ATOM 2514 C CA . TYR A 1 298 ? -41.315 11.310 37.300 1.00 87.56 298 TYR A CA 1
ATOM 2515 C C . TYR A 1 298 ? -40.629 12.621 37.723 1.00 87.56 298 TYR A C 1
ATOM 2517 O O . TYR A 1 298 ? -40.953 13.678 37.202 1.00 87.56 298 TYR A O 1
ATOM 2525 N N . CYS A 1 299 ? -39.617 12.545 38.592 1.00 87.31 299 CYS A N 1
ATOM 2526 C CA . CYS A 1 299 ? -38.808 13.687 39.029 1.00 87.31 299 CYS A CA 1
ATOM 2527 C C . CYS A 1 299 ? -37.623 13.999 38.090 1.00 87.31 299 CYS A C 1
ATOM 2529 O O . CYS A 1 299 ? -36.735 14.768 38.448 1.00 87.31 299 CYS A O 1
ATOM 2531 N N . GLY A 1 300 ? -37.531 13.352 36.924 1.00 87.19 300 GLY A N 1
ATOM 2532 C CA . GLY A 1 300 ? -36.449 13.556 35.957 1.00 87.19 300 GLY A CA 1
ATOM 2533 C C . GLY A 1 300 ? -35.102 12.911 36.316 1.00 87.19 300 GLY A C 1
ATOM 2534 O O . GLY A 1 300 ? -34.154 13.020 35.537 1.00 87.19 300 GLY A O 1
ATOM 2535 N N . GLN A 1 301 ? -34.995 12.207 37.445 1.00 87.75 301 GLN A N 1
ATOM 2536 C CA . GLN A 1 301 ? -33.773 11.528 37.878 1.00 87.75 301 GLN A CA 1
ATOM 2537 C C . GLN A 1 301 ? -33.552 10.224 37.107 1.00 87.75 301 GLN A C 1
ATOM 2539 O O . GLN A 1 301 ? -34.483 9.465 36.828 1.00 87.75 301 GLN A O 1
ATOM 2544 N N . ASN A 1 302 ? -32.287 9.921 36.820 1.00 84.75 302 ASN A N 1
ATOM 2545 C CA . ASN A 1 302 ? -31.906 8.707 36.108 1.00 84.75 302 ASN A CA 1
ATOM 2546 C C . ASN A 1 302 ? -32.051 7.473 37.011 1.00 84.75 302 ASN A C 1
ATOM 2548 O O . ASN A 1 302 ? -31.283 7.265 37.949 1.00 84.75 302 ASN A O 1
ATOM 2552 N N . LYS A 1 303 ? -33.005 6.606 36.680 1.00 88.62 303 LYS A N 1
ATOM 2553 C CA . LYS A 1 303 ? -33.212 5.290 37.282 1.00 88.62 303 LYS A CA 1
ATOM 2554 C C . LYS A 1 303 ? -32.775 4.209 36.300 1.00 88.62 303 LYS A C 1
ATOM 2556 O O . LYS A 1 303 ? -33.036 4.291 35.105 1.00 88.62 303 LYS A O 1
ATOM 2561 N N . ILE A 1 304 ? -32.136 3.160 36.806 1.00 86.38 304 ILE A N 1
ATOM 2562 C CA . ILE A 1 304 ? -31.738 2.001 35.993 1.00 86.38 304 ILE A CA 1
ATOM 2563 C C . ILE A 1 304 ? -32.965 1.420 35.284 1.00 86.38 304 ILE A C 1
ATOM 2565 O O . ILE A 1 304 ? -34.025 1.225 35.898 1.00 86.38 304 ILE A O 1
ATOM 2569 N N . ASN A 1 305 ? -32.814 1.140 33.993 1.00 85.88 305 ASN A N 1
ATOM 2570 C CA . ASN A 1 305 ? -33.853 0.514 33.198 1.00 85.88 305 ASN A CA 1
ATOM 2571 C C . ASN A 1 305 ? -33.942 -0.986 33.530 1.00 85.88 305 ASN A C 1
ATOM 2573 O O . ASN A 1 305 ? -33.137 -1.799 33.080 1.00 85.88 305 ASN A O 1
ATOM 2577 N N . SER A 1 306 ? -34.928 -1.348 34.352 1.00 82.62 306 SER A N 1
ATOM 2578 C CA . SER A 1 306 ? -35.155 -2.723 34.812 1.00 82.62 306 SER A CA 1
ATOM 2579 C C . SER A 1 306 ? -35.711 -3.654 33.733 1.00 82.62 306 SER A C 1
ATOM 2581 O O . SER A 1 306 ? -35.662 -4.864 33.914 1.00 82.62 306 SER A O 1
ATOM 2583 N N . PHE A 1 307 ? -36.217 -3.114 32.620 1.00 83.19 307 PHE A N 1
ATOM 2584 C CA . PHE A 1 307 ? -36.848 -3.890 31.545 1.00 83.19 307 PHE A CA 1
ATOM 2585 C C . PHE A 1 307 ? -35.849 -4.462 30.531 1.00 83.19 307 PHE A C 1
ATOM 2587 O O . PHE A 1 307 ? -36.234 -5.140 29.579 1.00 83.19 307 PHE A O 1
ATOM 2594 N N . ILE A 1 308 ? -34.555 -4.174 30.683 1.00 82.06 308 ILE A N 1
ATOM 2595 C CA . ILE A 1 308 ? -33.550 -4.659 29.742 1.00 82.06 308 ILE A CA 1
ATOM 2596 C C . ILE A 1 308 ? -33.295 -6.147 29.991 1.00 82.06 308 ILE A C 1
ATOM 2598 O O . ILE A 1 308 ? -32.766 -6.532 31.036 1.00 82.06 308 ILE A O 1
ATOM 2602 N N . ASN A 1 309 ? -33.617 -6.974 28.989 1.00 80.00 309 ASN A N 1
ATOM 2603 C CA . ASN A 1 309 ? -33.205 -8.373 28.972 1.00 80.00 309 ASN A CA 1
ATOM 2604 C C . ASN A 1 309 ? -31.666 -8.459 28.929 1.00 80.00 309 ASN A C 1
ATOM 2606 O O . ASN A 1 309 ? -31.012 -7.915 28.034 1.00 80.00 309 ASN A O 1
ATOM 2610 N N . LYS A 1 310 ? -31.118 -9.145 29.931 1.00 70.94 310 LYS A N 1
ATOM 2611 C CA . LYS A 1 310 ? -29.700 -9.192 30.303 1.00 70.94 310 LYS A CA 1
ATOM 2612 C C . LYS A 1 310 ? -28.854 -9.912 29.265 1.00 70.94 310 LYS A C 1
ATOM 2614 O O . LYS A 1 310 ? -27.787 -9.423 28.903 1.00 70.94 310 LYS A O 1
ATOM 2619 N N . GLU A 1 311 ? -29.365 -11.025 28.748 1.00 75.25 311 GLU A N 1
ATOM 2620 C CA . GLU A 1 311 ? -28.696 -11.834 27.723 1.00 75.25 311 GLU A CA 1
ATOM 2621 C C . GLU A 1 311 ? -28.483 -11.027 26.434 1.00 75.25 311 GLU A C 1
ATOM 2623 O O . GLU A 1 311 ? -27.517 -11.229 25.701 1.00 75.25 311 GLU A O 1
ATOM 2628 N N . ASN A 1 312 ? -29.327 -10.011 26.229 1.00 80.19 312 ASN A N 1
ATOM 2629 C CA . ASN A 1 312 ? -29.324 -9.146 25.059 1.00 80.19 312 ASN A CA 1
ATOM 2630 C C . ASN A 1 312 ? -28.685 -7.768 25.289 1.00 80.19 312 ASN A C 1
ATOM 2632 O O . ASN A 1 312 ? -28.724 -6.924 24.392 1.00 80.19 312 ASN A O 1
ATOM 2636 N N . LEU A 1 313 ? -28.080 -7.496 26.452 1.00 78.00 313 LEU A N 1
ATOM 2637 C CA . LEU A 1 313 ? -27.445 -6.197 26.709 1.00 78.00 313 LEU A CA 1
ATOM 2638 C C . LEU A 1 313 ? -26.333 -5.920 25.687 1.00 78.00 313 LEU A C 1
ATOM 2640 O O . LEU A 1 313 ? -26.322 -4.871 25.044 1.00 78.00 313 LEU A O 1
ATOM 2644 N N . LEU A 1 314 ? -25.427 -6.882 25.494 1.00 74.25 314 LEU A N 1
ATOM 2645 C CA . LEU A 1 314 ? -24.292 -6.726 24.585 1.00 74.25 314 LEU A CA 1
ATOM 2646 C C . LEU A 1 314 ? -24.744 -6.617 23.122 1.00 74.25 314 LEU A C 1
ATOM 2648 O O . LEU A 1 314 ? -24.216 -5.790 22.381 1.00 74.25 314 LEU A O 1
ATOM 2652 N N . SER A 1 315 ? -25.751 -7.395 22.710 1.00 79.00 315 SER A N 1
ATOM 2653 C CA . SER A 1 315 ? -26.294 -7.328 21.349 1.00 79.00 315 SER A CA 1
ATOM 2654 C C . SER A 1 315 ? -26.992 -5.991 21.074 1.00 79.00 315 SER A C 1
ATOM 2656 O O . SER A 1 315 ? -26.823 -5.427 19.991 1.00 79.00 315 SER A O 1
ATOM 2658 N N . ARG A 1 316 ? -27.699 -5.424 22.061 1.00 82.50 316 ARG A N 1
ATOM 2659 C CA . ARG A 1 316 ? -28.360 -4.114 21.944 1.00 82.50 316 ARG A CA 1
ATOM 2660 C C . ARG A 1 316 ? -27.382 -2.946 21.962 1.00 82.50 316 ARG A C 1
ATOM 2662 O O . ARG A 1 316 ? -27.482 -2.088 21.090 1.00 82.50 316 ARG A O 1
ATOM 2669 N N . VAL A 1 317 ? -26.406 -2.938 22.873 1.00 77.62 317 VAL A N 1
ATOM 2670 C CA . VAL A 1 317 ? -25.340 -1.921 22.875 1.00 77.62 317 VAL A CA 1
ATOM 2671 C C . VAL A 1 317 ? -24.582 -1.952 21.543 1.00 77.62 317 VAL A C 1
ATOM 2673 O O . VAL A 1 317 ? -24.350 -0.909 20.938 1.00 77.62 317 VAL A O 1
ATOM 2676 N N . ASN A 1 318 ? -24.293 -3.144 21.013 1.00 76.06 318 ASN A N 1
ATOM 2677 C CA . ASN A 1 318 ? -23.693 -3.298 19.688 1.00 76.06 318 ASN A CA 1
ATOM 2678 C C . ASN A 1 318 ? -24.585 -2.731 18.571 1.00 76.06 318 ASN A C 1
ATOM 2680 O O . ASN A 1 318 ? -24.097 -2.023 17.692 1.00 76.06 318 ASN A O 1
ATOM 2684 N N . LYS A 1 319 ? -25.898 -2.997 18.605 1.00 82.75 319 LYS A N 1
ATOM 2685 C CA . LYS A 1 319 ? -26.854 -2.425 17.644 1.00 82.75 319 LYS A CA 1
ATOM 2686 C C . LYS A 1 319 ? -26.861 -0.894 17.702 1.00 82.75 319 LYS A C 1
ATOM 2688 O O . LYS A 1 319 ? -26.881 -0.269 16.648 1.00 82.75 319 LYS A O 1
ATOM 2693 N N . MET A 1 320 ? -26.766 -0.300 18.890 1.00 81.81 320 MET A N 1
ATOM 2694 C CA . MET A 1 320 ? -26.685 1.156 19.045 1.00 81.81 320 MET A CA 1
ATOM 2695 C C . MET A 1 320 ? -25.383 1.731 18.506 1.00 81.81 320 MET A C 1
ATOM 2697 O O . MET A 1 320 ? -25.419 2.716 17.778 1.00 81.81 320 MET A O 1
ATOM 2701 N N . CYS A 1 321 ? -24.239 1.101 18.784 1.00 76.25 321 CYS A N 1
ATOM 2702 C CA . CYS A 1 321 ? -22.977 1.528 18.184 1.00 76.25 321 CYS A CA 1
ATOM 2703 C C . CYS A 1 321 ? -23.031 1.424 16.649 1.00 76.25 321 CYS A C 1
ATOM 2705 O O . CYS A 1 321 ? -22.614 2.359 15.972 1.00 76.25 321 CYS A O 1
ATOM 2707 N N . LYS A 1 322 ? -23.599 0.339 16.098 1.00 78.81 322 LYS A N 1
ATOM 2708 C CA . LYS A 1 322 ? -23.829 0.175 14.649 1.00 78.81 322 LYS A CA 1
ATOM 2709 C C . LYS A 1 322 ? -24.689 1.298 14.075 1.00 78.81 322 LYS A C 1
ATOM 2711 O O . LYS A 1 322 ? -24.301 1.898 13.082 1.00 78.81 322 LYS A O 1
ATOM 2716 N N . GLN A 1 323 ? -25.828 1.581 14.707 1.00 79.50 323 GLN A N 1
ATOM 2717 C CA . GLN A 1 323 ? -26.755 2.634 14.285 1.00 79.50 323 GLN A CA 1
ATOM 2718 C C . GLN A 1 323 ? -26.112 4.020 14.358 1.00 79.50 323 GLN A C 1
ATOM 2720 O O . GLN A 1 323 ? -26.225 4.810 13.424 1.00 79.50 323 GLN A O 1
ATOM 2725 N N . PHE A 1 324 ? -25.376 4.299 15.435 1.00 79.31 324 PHE A N 1
ATOM 2726 C CA . PHE A 1 324 ? -24.637 5.547 15.570 1.00 79.31 324 PHE A CA 1
ATOM 2727 C C . PHE A 1 324 ? -23.628 5.709 14.433 1.00 79.31 324 PHE A C 1
ATOM 2729 O O . PHE A 1 324 ? -23.590 6.763 13.816 1.00 79.31 324 PHE A O 1
ATOM 2736 N N . TYR A 1 325 ? -22.863 4.668 14.103 1.00 71.94 325 TYR A N 1
ATOM 2737 C CA . TYR A 1 325 ? -21.898 4.723 13.004 1.00 71.94 325 TYR A CA 1
ATOM 2738 C C . TYR A 1 325 ? -22.522 4.733 11.605 1.00 71.94 325 TYR A C 1
ATOM 2740 O O . TYR A 1 325 ? -21.892 5.247 10.684 1.00 71.94 325 TYR A O 1
ATOM 2748 N N . SER A 1 326 ? -23.730 4.187 11.419 1.00 71.75 326 SER A N 1
ATOM 2749 C CA . SER A 1 326 ? -24.442 4.303 10.139 1.00 71.75 326 SER A CA 1
ATOM 2750 C C . SER A 1 326 ? -24.969 5.715 9.888 1.00 71.75 326 SER A C 1
ATOM 2752 O O . SER A 1 326 ? -25.112 6.103 8.736 1.00 71.75 326 SER A O 1
ATOM 2754 N N . ILE A 1 327 ? -25.256 6.466 10.955 1.00 70.31 327 ILE A N 1
ATOM 2755 C CA . ILE A 1 327 ? -25.788 7.835 10.880 1.00 70.31 327 ILE A CA 1
ATOM 2756 C C . ILE A 1 327 ? -24.646 8.862 10.920 1.00 70.31 327 ILE A C 1
ATOM 2758 O O . ILE A 1 327 ? -24.657 9.836 10.176 1.00 70.31 327 ILE A O 1
ATOM 2762 N N . ASN A 1 328 ? -23.628 8.628 11.753 1.00 65.44 328 ASN A N 1
ATOM 2763 C CA . ASN A 1 328 ? -22.488 9.518 11.939 1.00 65.44 328 ASN A CA 1
ATOM 2764 C C . ASN A 1 328 ? -21.218 8.940 11.306 1.00 65.44 328 ASN A C 1
ATOM 2766 O O . ASN A 1 328 ? -20.640 7.963 11.785 1.00 65.44 328 ASN A O 1
ATOM 2770 N N . LEU A 1 329 ? -20.704 9.638 10.290 1.00 60.50 329 LEU A N 1
ATOM 2771 C CA . LEU A 1 329 ? -19.404 9.349 9.668 1.00 60.50 329 LEU A CA 1
ATOM 2772 C C . LEU A 1 329 ? -18.204 9.756 10.544 1.00 60.50 329 LEU A C 1
ATOM 2774 O O . LEU A 1 329 ? -17.053 9.488 10.191 1.00 60.50 329 LEU A O 1
ATOM 2778 N N . ASN A 1 330 ? -18.462 10.398 11.684 1.00 65.25 330 ASN A N 1
ATOM 2779 C CA . ASN A 1 330 ? -17.431 10.994 12.522 1.00 65.25 330 ASN A CA 1
ATOM 2780 C C . ASN A 1 330 ? -16.686 9.952 13.368 1.00 65.25 330 ASN A C 1
ATOM 2782 O O . ASN A 1 330 ? -17.240 8.952 13.829 1.00 65.25 330 ASN A O 1
ATOM 2786 N N . LEU A 1 331 ? -15.403 10.228 13.605 1.00 69.50 331 LEU A N 1
ATOM 2787 C CA . LEU A 1 331 ? -14.550 9.441 14.491 1.00 69.50 331 LEU A CA 1
ATOM 2788 C C . LEU A 1 331 ? -15.020 9.602 15.945 1.00 69.50 331 LEU A C 1
ATOM 2790 O O . LEU A 1 331 ? -15.199 10.717 16.432 1.00 69.50 331 LEU A O 1
ATOM 2794 N N . ILE A 1 332 ? -15.192 8.489 16.659 1.00 72.06 332 ILE A N 1
ATOM 2795 C CA . ILE A 1 332 ? -15.544 8.490 18.083 1.00 72.06 332 ILE A CA 1
ATOM 2796 C C . ILE A 1 332 ? -14.272 8.625 18.916 1.00 72.06 332 ILE A C 1
ATOM 2798 O O . ILE A 1 332 ? -13.417 7.737 18.915 1.00 72.06 332 ILE A O 1
ATOM 2802 N N . HIS A 1 333 ? -14.152 9.723 19.654 1.00 74.06 333 HIS A N 1
ATOM 2803 C CA . HIS A 1 333 ? -12.988 10.001 20.494 1.00 74.06 333 HIS A CA 1
ATOM 2804 C C . HIS A 1 333 ? -12.797 8.982 21.612 1.00 74.06 333 HIS A C 1
ATOM 2806 O O . HIS A 1 333 ? -13.765 8.455 22.165 1.00 74.06 333 HIS A O 1
ATOM 2812 N N . LEU A 1 334 ? -11.544 8.797 22.040 1.00 76.94 334 LEU A N 1
ATOM 2813 C CA . LEU A 1 334 ? -11.232 7.922 23.167 1.00 76.94 334 LEU A CA 1
ATOM 2814 C C . LEU A 1 334 ? -11.941 8.363 24.458 1.00 76.94 334 LEU A C 1
ATOM 2816 O O . LEU A 1 334 ? -12.390 7.505 25.207 1.00 76.94 334 LEU A O 1
ATOM 2820 N N . SER A 1 335 ? -12.130 9.668 24.672 1.00 80.50 335 SER A N 1
ATOM 2821 C CA . SER A 1 335 ? -12.918 10.214 25.787 1.00 80.50 335 SER A CA 1
ATOM 2822 C C . SER A 1 335 ? -14.393 9.790 25.744 1.00 80.50 335 SER A C 1
ATOM 2824 O O . SER A 1 335 ? -14.984 9.450 26.766 1.00 80.50 335 SER A O 1
ATOM 2826 N N . THR A 1 336 ? -15.001 9.738 24.556 1.00 79.88 336 THR A N 1
ATOM 2827 C CA . THR A 1 336 ? -16.375 9.239 24.397 1.00 79.88 336 THR A CA 1
ATOM 2828 C C . THR A 1 336 ? -16.438 7.739 24.671 1.00 79.88 336 THR A C 1
ATOM 2830 O O . THR A 1 336 ? -17.342 7.286 25.366 1.00 79.88 336 THR A O 1
ATOM 2833 N N . ILE A 1 337 ? -15.449 6.971 24.201 1.00 79.44 337 ILE A N 1
ATOM 2834 C CA . ILE A 1 337 ? -15.347 5.526 24.465 1.00 79.44 337 ILE A CA 1
ATOM 2835 C C . ILE A 1 337 ? -15.217 5.255 25.962 1.00 79.44 337 ILE A C 1
ATOM 2837 O O . ILE A 1 337 ? -15.946 4.425 26.503 1.00 79.44 337 ILE A O 1
ATOM 2841 N N . THR A 1 338 ? -14.317 5.962 26.651 1.00 81.00 338 THR A N 1
ATOM 2842 C CA . THR A 1 338 ? -14.129 5.797 28.096 1.00 81.00 338 THR A CA 1
ATOM 2843 C C . THR A 1 338 ? -15.394 6.171 28.860 1.00 81.00 338 THR A C 1
ATOM 2845 O O . THR A 1 338 ? -15.757 5.449 29.786 1.00 81.00 338 THR A O 1
ATOM 2848 N N . ASN A 1 339 ? -16.121 7.210 28.439 1.00 83.62 339 ASN A N 1
ATOM 2849 C CA . ASN A 1 339 ? -17.421 7.558 29.015 1.00 83.62 339 ASN A CA 1
ATOM 2850 C C . ASN A 1 339 ? -18.477 6.468 28.777 1.00 83.62 339 ASN A C 1
ATOM 2852 O O . ASN A 1 339 ? -19.166 6.080 29.717 1.00 83.62 339 ASN A O 1
ATOM 2856 N N . CYS A 1 340 ? -18.570 5.916 27.564 1.00 81.12 340 CYS A N 1
ATOM 2857 C CA . CYS A 1 340 ? -19.484 4.812 27.252 1.00 81.12 340 CYS A CA 1
ATOM 2858 C C . CYS A 1 340 ? -19.176 3.563 28.096 1.00 81.12 340 CYS A C 1
ATOM 2860 O O . CYS A 1 340 ? -20.091 2.946 28.647 1.00 81.12 340 CYS A O 1
ATOM 2862 N N . ASN A 1 341 ? -17.892 3.227 28.260 1.00 77.62 341 ASN A N 1
ATOM 2863 C CA . ASN A 1 341 ? -17.453 2.125 29.116 1.00 77.62 341 ASN A CA 1
ATOM 2864 C C . ASN A 1 341 ? -17.783 2.397 30.589 1.00 77.62 341 ASN A C 1
ATOM 2866 O O . ASN A 1 341 ? -18.316 1.519 31.257 1.00 77.62 341 ASN A O 1
ATOM 2870 N N . LYS A 1 342 ? -17.532 3.613 31.097 1.00 84.88 342 LYS A N 1
ATOM 2871 C CA . LYS A 1 342 ? -17.901 4.008 32.468 1.00 84.88 342 LYS A CA 1
ATOM 2872 C C . LYS A 1 342 ? -19.408 3.878 32.705 1.00 84.88 342 LYS A C 1
ATOM 2874 O O . LYS A 1 342 ? -19.805 3.276 33.696 1.00 84.88 342 LYS A O 1
ATOM 2879 N N . LEU A 1 343 ? -20.242 4.369 31.784 1.00 83.75 343 LEU A N 1
ATOM 2880 C CA . LEU A 1 343 ? -21.704 4.246 31.869 1.00 83.75 343 LEU A CA 1
ATOM 2881 C C . LEU A 1 343 ? -22.149 2.779 31.886 1.00 83.75 343 LEU A C 1
ATOM 2883 O O . LEU A 1 343 ? -22.943 2.382 32.737 1.00 83.75 343 LEU A O 1
ATOM 2887 N N . THR A 1 344 ? -21.596 1.966 30.986 1.00 78.06 344 THR A N 1
ATOM 2888 C CA . THR A 1 344 ? -21.921 0.536 30.889 1.00 78.06 344 THR A CA 1
ATOM 2889 C C . THR A 1 344 ? -21.482 -0.219 32.146 1.00 78.06 344 THR A C 1
ATOM 2891 O O . THR A 1 344 ? -22.257 -0.993 32.705 1.00 78.06 344 THR A O 1
ATOM 2894 N N . ASN A 1 345 ? -20.281 0.061 32.656 1.00 78.88 345 ASN A N 1
ATOM 2895 C CA . ASN A 1 345 ? -19.753 -0.542 33.880 1.00 78.88 345 ASN A CA 1
ATOM 2896 C C . ASN A 1 345 ? -20.566 -0.150 35.115 1.00 78.88 345 ASN A C 1
ATOM 2898 O O . ASN A 1 345 ? -20.891 -1.023 35.915 1.00 78.88 345 ASN A O 1
ATOM 2902 N N . ASN A 1 346 ? -20.939 1.126 35.256 1.00 84.00 346 ASN A N 1
ATOM 2903 C CA . ASN A 1 346 ? -21.766 1.597 36.368 1.00 84.00 346 ASN A CA 1
ATOM 2904 C C . ASN A 1 346 ? -23.148 0.936 36.346 1.00 84.00 346 ASN A C 1
ATOM 2906 O O . ASN A 1 346 ? -23.631 0.477 37.383 1.00 84.00 346 ASN A O 1
ATOM 2910 N N . PHE A 1 347 ? -23.766 0.836 35.164 1.00 83.69 347 PHE A N 1
ATOM 2911 C CA . PHE A 1 347 ? -25.029 0.123 34.987 1.00 83.69 347 PHE A CA 1
ATOM 2912 C C . PHE A 1 347 ? -24.910 -1.340 35.432 1.00 83.69 347 PHE A C 1
ATOM 2914 O O . PHE A 1 347 ? -25.702 -1.789 36.264 1.00 83.69 347 PHE A O 1
ATOM 2921 N N . ILE A 1 348 ? -23.899 -2.068 34.940 1.00 78.06 348 ILE A N 1
ATOM 2922 C CA . ILE A 1 348 ? -23.686 -3.477 35.298 1.00 78.06 348 ILE A CA 1
ATOM 2923 C C . ILE A 1 348 ? -23.398 -3.610 36.798 1.00 78.06 348 ILE A C 1
ATOM 2925 O O . ILE A 1 348 ? -23.983 -4.470 37.451 1.00 78.06 348 ILE A O 1
ATOM 2929 N N . HIS A 1 349 ? -22.561 -2.743 37.373 1.00 82.62 349 HIS A N 1
ATOM 2930 C CA . HIS A 1 349 ? -22.232 -2.763 38.797 1.00 82.62 349 HIS A CA 1
ATOM 2931 C C . HIS A 1 349 ? -23.483 -2.617 39.669 1.00 82.62 349 HIS A C 1
ATOM 2933 O O . HIS A 1 349 ? -23.787 -3.512 40.460 1.00 82.62 349 HIS A O 1
ATOM 2939 N N . HIS A 1 350 ? -24.262 -1.546 39.494 1.00 82.12 350 HIS A N 1
ATOM 2940 C CA . HIS A 1 350 ? -25.478 -1.345 40.283 1.00 82.12 350 HIS A CA 1
ATOM 2941 C C . HIS A 1 350 ? -26.493 -2.474 40.096 1.00 82.12 350 HIS A C 1
ATOM 2943 O O . HIS A 1 350 ? -27.150 -2.889 41.052 1.00 82.12 350 HIS A O 1
ATOM 2949 N N . TRP A 1 351 ? -26.604 -2.992 38.876 1.00 76.62 351 TRP A N 1
ATOM 2950 C CA . TRP A 1 351 ? -27.450 -4.137 38.581 1.00 76.62 351 TRP A CA 1
ATOM 2951 C C . TRP A 1 351 ? -26.992 -5.403 39.323 1.00 76.62 351 TRP A C 1
ATOM 2953 O O . TRP A 1 351 ? -27.809 -6.059 39.969 1.00 76.62 351 TRP A O 1
ATOM 2963 N N . THR A 1 352 ? -25.690 -5.710 39.323 1.00 72.38 352 THR A N 1
ATOM 2964 C CA . THR A 1 352 ? -25.145 -6.851 40.077 1.00 72.38 352 THR A CA 1
ATOM 2965 C C . THR A 1 352 ? -25.291 -6.690 41.590 1.00 72.38 352 THR A C 1
ATOM 2967 O O . THR A 1 352 ? -25.538 -7.687 42.269 1.00 72.38 352 THR A O 1
ATOM 2970 N N . LYS A 1 353 ? -25.180 -5.462 42.123 1.00 78.56 353 LYS A N 1
ATOM 2971 C CA . LYS A 1 353 ? -25.366 -5.161 43.553 1.00 78.56 353 LYS A CA 1
ATOM 2972 C C . LYS A 1 353 ? -26.806 -5.417 44.006 1.00 78.56 353 LYS A C 1
ATOM 2974 O O . LYS A 1 353 ? -27.023 -5.985 45.070 1.00 78.56 353 LYS A O 1
ATOM 2979 N N . LYS A 1 354 ? -27.789 -5.076 43.165 1.00 76.31 354 LYS A N 1
ATOM 2980 C CA . LYS A 1 354 ? -29.205 -5.414 43.401 1.00 76.31 354 LYS A CA 1
ATOM 2981 C C . LYS A 1 354 ? -29.505 -6.913 43.352 1.00 76.31 354 LYS A C 1
ATOM 2983 O O . LYS A 1 354 ? -30.547 -7.324 43.832 1.00 76.31 354 LYS A O 1
ATOM 2988 N N . GLN A 1 355 ? -28.636 -7.717 42.743 1.00 67.62 355 GLN A N 1
ATOM 2989 C CA . GLN A 1 355 ? -28.805 -9.171 42.688 1.00 67.62 355 GLN A CA 1
ATOM 2990 C C . GLN A 1 355 ? -28.051 -9.912 43.775 1.00 67.62 355 GLN A C 1
ATOM 2992 O O . GLN A 1 355 ? -28.470 -10.999 44.150 1.00 67.62 355 GLN A O 1
ATOM 2997 N N . SER A 1 356 ? -26.951 -9.361 44.292 1.00 63.78 356 SER A N 1
ATOM 2998 C CA . SER A 1 356 ? -26.246 -9.982 45.419 1.00 63.78 356 SER A CA 1
ATOM 2999 C C . SER A 1 356 ? -27.093 -10.063 46.683 1.00 63.78 356 SER A C 1
ATOM 3001 O O . SER A 1 356 ? -26.800 -10.907 47.515 1.00 63.78 356 SER A O 1
ATOM 3003 N N . SER A 1 357 ? -28.146 -9.250 46.813 1.00 64.12 357 SER A N 1
ATOM 3004 C CA . SER A 1 357 ? -29.140 -9.424 47.878 1.00 64.12 357 SER A CA 1
ATOM 3005 C C . SER A 1 357 ? -30.017 -10.670 47.695 1.00 64.12 357 SER A C 1
ATOM 3007 O O . SER A 1 357 ? -30.756 -11.010 48.604 1.00 64.12 357 SER A O 1
ATOM 3009 N N . ILE A 1 358 ? -29.964 -11.323 46.528 1.00 65.56 358 ILE A N 1
ATOM 3010 C CA . ILE A 1 358 ? -30.785 -12.488 46.173 1.00 65.56 358 ILE A CA 1
ATOM 3011 C C . ILE A 1 358 ? -29.909 -13.742 46.006 1.00 65.56 358 ILE A C 1
ATOM 3013 O O . ILE A 1 358 ? -30.315 -14.814 46.433 1.00 65.56 358 ILE A O 1
ATOM 3017 N N . ILE A 1 359 ? -28.711 -13.640 45.399 1.00 61.50 359 ILE A N 1
ATOM 3018 C CA . ILE A 1 359 ? -27.813 -14.791 45.163 1.00 61.50 359 ILE A CA 1
ATOM 3019 C C . ILE A 1 359 ? -26.322 -14.377 45.269 1.00 61.50 359 ILE A C 1
ATOM 3021 O O . ILE A 1 359 ? -25.874 -13.479 44.536 1.00 61.50 359 ILE A O 1
ATOM 3025 N N . PRO A 1 360 ? -25.504 -15.026 46.123 1.00 60.44 360 PRO A N 1
ATOM 3026 C CA . PRO A 1 360 ? -24.081 -14.726 46.264 1.00 60.44 360 PRO A CA 1
ATOM 3027 C C . PRO A 1 360 ? -23.250 -15.419 45.169 1.00 60.44 360 PRO A C 1
ATOM 3029 O O . PRO A 1 360 ? -22.936 -16.597 45.257 1.00 60.44 360 PRO A O 1
ATOM 3032 N N . LEU A 1 361 ? -22.844 -14.683 44.127 1.00 59.22 361 LEU A N 1
ATOM 3033 C CA . LEU A 1 361 ? -21.916 -15.175 43.088 1.00 59.22 361 LEU A CA 1
ATOM 3034 C C . LEU A 1 361 ? -20.872 -14.100 42.728 1.00 59.22 361 LEU A C 1
ATOM 3036 O O . LEU A 1 361 ? -21.162 -13.216 41.920 1.00 59.22 361 LEU A O 1
ATOM 3040 N N . PRO A 1 362 ? -19.662 -14.119 43.318 1.00 58.66 362 PRO A N 1
ATOM 3041 C CA . PRO A 1 362 ? -18.663 -13.067 43.106 1.00 58.66 362 PRO A CA 1
ATOM 3042 C C . PRO A 1 362 ? -17.779 -13.260 41.855 1.00 58.66 362 PRO A C 1
ATOM 3044 O O . PRO A 1 362 ? -17.455 -12.278 41.190 1.00 58.66 362 PRO A O 1
ATOM 3047 N N . ARG A 1 363 ? -17.421 -14.494 41.462 1.00 56.66 363 ARG A N 1
ATOM 3048 C CA . ARG A 1 363 ? -16.416 -14.728 40.393 1.00 56.66 363 ARG A CA 1
ATOM 3049 C C . ARG A 1 363 ? -16.937 -14.596 38.954 1.00 56.66 363 ARG A C 1
ATOM 3051 O O . ARG A 1 363 ? -16.204 -14.129 38.089 1.00 56.66 363 ARG A O 1
ATOM 3058 N N . VAL A 1 364 ? -18.208 -14.905 38.693 1.00 59.78 364 VAL A N 1
ATOM 3059 C CA . VAL A 1 364 ? -18.821 -14.784 37.347 1.00 59.78 364 VAL A CA 1
ATOM 3060 C C . VAL A 1 364 ? -19.021 -13.310 36.929 1.00 59.78 364 VAL A C 1
ATOM 3062 O O . VAL A 1 364 ? -19.187 -12.995 35.751 1.00 59.78 364 VAL A O 1
ATOM 3065 N N . LYS A 1 365 ? -18.969 -12.369 37.884 1.00 64.50 365 LYS A N 1
ATOM 3066 C CA . LYS A 1 365 ? -19.286 -10.947 37.662 1.00 64.50 365 LYS A CA 1
ATOM 3067 C C . LYS A 1 365 ? -18.167 -10.170 36.960 1.00 64.50 365 LYS A C 1
ATOM 3069 O O . LYS A 1 365 ? -18.451 -9.358 36.081 1.00 64.50 365 LYS A O 1
ATOM 3074 N N . VAL A 1 366 ? -16.906 -10.414 37.319 1.00 66.88 366 VAL A N 1
ATOM 3075 C CA . VAL A 1 366 ? -15.764 -9.626 36.815 1.00 66.88 366 VAL A CA 1
ATOM 3076 C C . VAL A 1 366 ? -15.415 -9.992 35.368 1.00 66.88 366 VAL A C 1
ATOM 3078 O O . VAL A 1 366 ? -15.176 -9.103 34.547 1.00 66.88 366 VAL A O 1
ATOM 3081 N N . SER A 1 367 ? -15.466 -11.281 35.021 1.00 73.12 367 SER A N 1
ATOM 3082 C CA . SER A 1 367 ? -15.140 -11.770 33.674 1.00 73.12 367 SER A CA 1
ATOM 3083 C C . SER A 1 367 ? -16.115 -11.254 32.606 1.00 73.12 367 SER A C 1
ATOM 3085 O O . SER A 1 367 ? -15.694 -10.862 31.516 1.00 73.12 367 SER A O 1
ATOM 3087 N N . ASN A 1 368 ? -17.410 -11.161 32.929 1.00 70.44 368 ASN A N 1
ATOM 3088 C CA . ASN A 1 368 ? -18.426 -10.648 32.007 1.00 70.44 368 ASN A CA 1
ATOM 3089 C C . ASN A 1 368 ? -18.248 -9.153 31.702 1.00 70.44 368 ASN A C 1
ATOM 3091 O O . ASN A 1 368 ? -18.342 -8.753 30.541 1.00 70.44 368 ASN A O 1
ATOM 3095 N N . ILE A 1 369 ? -17.920 -8.331 32.705 1.00 69.88 369 ILE A N 1
ATOM 3096 C CA . ILE A 1 369 ? -17.653 -6.895 32.513 1.00 69.88 369 ILE A CA 1
ATOM 3097 C C . ILE A 1 369 ? -16.432 -6.686 31.611 1.00 69.88 369 ILE A C 1
ATOM 3099 O O . ILE A 1 369 ? -16.479 -5.902 30.660 1.00 69.88 369 ILE A O 1
ATOM 3103 N N . GLN A 1 370 ? -15.342 -7.413 31.872 1.00 75.25 370 GLN A N 1
ATOM 3104 C CA . GLN A 1 370 ? -14.130 -7.340 31.055 1.00 75.25 370 GLN A CA 1
ATOM 3105 C C . GLN A 1 370 ? -14.402 -7.755 29.605 1.00 75.25 370 GLN A C 1
ATOM 3107 O O . GLN A 1 370 ? -13.969 -7.062 28.683 1.00 75.25 370 GLN A O 1
ATOM 3112 N N . ARG A 1 371 ? -15.183 -8.822 29.390 1.00 76.06 371 ARG A N 1
ATOM 3113 C CA . ARG A 1 371 ? -15.575 -9.288 28.051 1.00 76.06 371 ARG A CA 1
ATOM 3114 C C . ARG A 1 371 ? -16.415 -8.251 27.300 1.00 76.06 371 ARG A C 1
ATOM 3116 O O . ARG A 1 371 ? -16.163 -8.023 26.117 1.00 76.06 371 ARG A O 1
ATOM 3123 N N . ILE A 1 372 ? -17.362 -7.594 27.975 1.00 70.62 372 ILE A N 1
ATOM 3124 C CA . ILE A 1 372 ? -18.192 -6.529 27.387 1.00 70.62 372 ILE A CA 1
ATOM 3125 C C . ILE A 1 372 ? -17.326 -5.326 26.986 1.00 70.62 372 ILE A C 1
ATOM 3127 O O . ILE A 1 372 ? -17.414 -4.868 25.847 1.00 70.62 372 ILE A O 1
ATOM 3131 N N . ASN A 1 373 ? -16.441 -4.861 27.871 1.00 72.50 373 ASN A N 1
ATOM 3132 C CA . ASN A 1 373 ? -15.541 -3.739 27.581 1.00 72.50 373 ASN A CA 1
ATOM 3133 C C . ASN A 1 373 ? -14.557 -4.060 26.454 1.00 72.50 373 ASN A C 1
ATOM 3135 O O . ASN A 1 373 ? -14.355 -3.241 25.559 1.00 72.50 373 ASN A O 1
ATOM 3139 N N . ALA A 1 374 ? -13.958 -5.253 26.464 1.00 79.50 374 ALA A N 1
ATOM 3140 C CA . ALA A 1 374 ? -13.063 -5.696 25.400 1.00 79.50 374 ALA A CA 1
ATOM 3141 C C . ALA A 1 374 ? -13.786 -5.729 24.046 1.00 79.50 374 ALA A C 1
ATOM 3143 O O . ALA A 1 374 ? -13.242 -5.265 23.043 1.00 79.50 374 ALA A O 1
ATOM 3144 N N . TYR A 1 375 ? -15.031 -6.216 24.024 1.00 79.44 375 TYR A N 1
ATOM 3145 C CA . TYR A 1 375 ? -15.855 -6.238 22.821 1.00 79.44 375 TYR A CA 1
ATOM 3146 C C . TYR A 1 375 ? -16.194 -4.829 22.321 1.00 79.44 375 TYR A C 1
ATOM 3148 O O . TYR A 1 375 ? -15.953 -4.532 21.152 1.00 79.44 375 TYR A O 1
ATOM 3156 N N . LEU A 1 376 ? -16.696 -3.952 23.197 1.00 73.56 376 LEU A N 1
ATOM 3157 C CA . LEU A 1 376 ? -17.016 -2.555 22.882 1.00 73.56 376 LEU A CA 1
ATOM 3158 C C . LEU A 1 376 ? -15.802 -1.806 22.332 1.00 73.56 376 LEU A C 1
ATOM 3160 O O . LEU A 1 376 ? -15.868 -1.226 21.250 1.00 73.56 376 LEU A O 1
ATOM 3164 N N . ASN A 1 377 ? -14.670 -1.884 23.033 1.00 77.62 377 ASN A N 1
ATOM 3165 C CA . ASN A 1 377 ? -13.425 -1.250 22.611 1.00 77.62 377 ASN A CA 1
ATOM 3166 C C . ASN A 1 377 ? -12.960 -1.773 21.253 1.00 77.62 377 ASN A C 1
ATOM 3168 O O . ASN A 1 377 ? -12.579 -0.979 20.395 1.00 77.62 377 ASN A O 1
ATOM 3172 N N . ARG A 1 378 ? -13.023 -3.093 21.029 1.00 82.12 378 ARG A N 1
ATOM 3173 C CA . ARG A 1 378 ? -12.662 -3.701 19.743 1.00 82.12 378 ARG A CA 1
ATOM 3174 C C . ARG A 1 378 ? -13.600 -3.251 18.627 1.00 82.12 378 ARG A C 1
ATOM 3176 O O . ARG A 1 378 ? -13.122 -2.915 17.548 1.00 82.12 378 ARG A O 1
ATOM 3183 N N . TYR A 1 379 ? -14.907 -3.237 18.868 1.00 80.00 379 TYR A N 1
ATOM 3184 C CA . TYR A 1 379 ? -15.899 -2.845 17.871 1.00 80.00 379 TYR A CA 1
ATOM 3185 C C . TYR A 1 379 ? -15.759 -1.370 17.487 1.00 80.00 379 TYR A C 1
ATOM 3187 O O . TYR A 1 379 ? -15.656 -1.052 16.304 1.00 80.00 379 TYR A O 1
ATOM 3195 N N . ILE A 1 380 ? -15.674 -0.479 18.476 1.00 75.62 380 ILE A N 1
ATOM 3196 C CA . ILE A 1 380 ? -15.484 0.954 18.245 1.00 75.62 380 ILE A CA 1
ATOM 3197 C C . ILE A 1 380 ? -14.129 1.216 17.586 1.00 75.62 380 ILE A C 1
ATOM 3199 O O . ILE A 1 380 ? -14.044 2.030 16.676 1.00 75.62 380 ILE A O 1
ATOM 3203 N N . TYR A 1 381 ? -13.071 0.503 17.982 1.00 78.62 381 TYR A N 1
ATOM 3204 C CA . TYR A 1 381 ? -11.781 0.589 17.302 1.00 78.62 381 TYR A CA 1
ATOM 3205 C C . TYR A 1 381 ? -11.905 0.220 15.824 1.00 78.62 381 TYR A C 1
ATOM 3207 O O . TYR A 1 381 ? -11.476 1.004 14.986 1.00 78.62 381 TYR A O 1
ATOM 3215 N N . LEU A 1 382 ? -12.542 -0.912 15.504 1.00 75.88 382 LEU A N 1
ATOM 3216 C CA . LEU A 1 382 ? -12.766 -1.342 14.123 1.00 75.88 382 LEU A CA 1
ATOM 3217 C C . LEU A 1 382 ? -13.601 -0.332 13.334 1.00 75.88 382 LEU A C 1
ATOM 3219 O O . LEU A 1 382 ? -13.292 -0.064 12.176 1.00 75.88 382 LEU A O 1
ATOM 3223 N N . CYS A 1 383 ? -14.626 0.255 13.951 1.00 71.81 383 CYS A N 1
ATOM 3224 C CA . CYS A 1 383 ? -15.462 1.264 13.311 1.00 71.81 383 CYS A CA 1
ATOM 3225 C C . CYS A 1 383 ? -14.733 2.591 13.136 1.00 71.81 383 CYS A C 1
ATOM 3227 O O . CYS A 1 383 ? -14.834 3.178 12.076 1.00 71.81 383 CYS A O 1
ATOM 3229 N N . ASN A 1 384 ? -13.936 3.042 14.103 1.00 73.81 384 ASN A N 1
ATOM 3230 C CA . ASN A 1 384 ? -13.080 4.217 13.953 1.00 73.81 384 ASN A CA 1
ATOM 3231 C C . ASN A 1 384 ? -12.005 4.006 12.902 1.00 73.81 384 ASN A C 1
ATOM 3233 O O . ASN A 1 384 ? -11.749 4.917 12.125 1.00 73.81 384 ASN A O 1
ATOM 3237 N N . THR A 1 385 ? -11.378 2.826 12.863 1.00 69.69 385 THR A N 1
ATOM 3238 C CA . THR A 1 385 ? -10.445 2.513 11.788 1.00 69.69 385 THR A CA 1
ATOM 3239 C C . THR A 1 385 ? -11.200 2.532 10.479 1.00 69.69 385 THR A C 1
ATOM 3241 O O . THR A 1 385 ? -10.828 3.318 9.631 1.00 69.69 385 THR A O 1
ATOM 3244 N N . ASN A 1 386 ? -12.296 1.782 10.333 1.00 67.38 386 ASN A N 1
ATOM 3245 C CA . ASN A 1 386 ? -13.051 1.714 9.087 1.00 67.38 386 ASN A CA 1
ATOM 3246 C C . ASN A 1 386 ? -13.564 3.085 8.662 1.00 67.38 386 ASN A C 1
ATOM 3248 O O . ASN A 1 386 ? -13.320 3.446 7.528 1.00 67.38 386 ASN A O 1
ATOM 3252 N N . ASN A 1 387 ? -14.182 3.869 9.542 1.00 64.62 387 ASN A N 1
ATOM 3253 C CA . ASN A 1 387 ? -14.705 5.189 9.222 1.00 64.62 387 ASN A CA 1
ATOM 3254 C C . ASN A 1 387 ? -13.602 6.203 8.983 1.00 64.62 387 ASN A C 1
ATOM 3256 O O . ASN A 1 387 ? -13.701 6.885 7.992 1.00 64.62 387 ASN A O 1
ATOM 3260 N N . TYR A 1 388 ? -12.526 6.294 9.767 1.00 62.16 388 TYR A N 1
ATOM 3261 C CA . TYR A 1 388 ? -11.430 7.215 9.421 1.00 62.16 388 TYR A CA 1
ATOM 3262 C C . TYR A 1 388 ? -10.857 6.901 8.039 1.00 62.16 388 TYR A C 1
ATOM 3264 O O . TYR A 1 388 ? -10.531 7.781 7.261 1.00 62.16 388 TYR A O 1
ATOM 3272 N N . TYR A 1 389 ? -10.778 5.621 7.713 1.00 51.09 389 TYR A N 1
ATOM 3273 C CA . TYR A 1 389 ? -10.236 5.147 6.458 1.00 51.09 389 TYR A CA 1
ATOM 3274 C C . TYR A 1 389 ? -11.250 5.207 5.289 1.00 51.09 389 TYR A C 1
ATOM 3276 O O . TYR A 1 389 ? -10.839 5.389 4.146 1.00 51.09 389 TYR A O 1
ATOM 3284 N N . LEU A 1 390 ? -12.554 5.065 5.542 1.00 43.66 390 LEU A N 1
ATOM 3285 C CA . LEU A 1 390 ? -13.639 5.103 4.548 1.00 43.66 390 LEU A CA 1
ATOM 3286 C C . LEU A 1 390 ? -14.231 6.506 4.376 1.00 43.66 390 LEU A C 1
ATOM 3288 O O . LEU A 1 390 ? -14.600 6.857 3.272 1.00 43.66 390 LEU A O 1
ATOM 3292 N N . SER A 1 391 ? -14.306 7.311 5.434 1.00 41.50 391 SER A N 1
ATOM 3293 C CA . SER A 1 391 ? -14.723 8.719 5.409 1.00 41.50 391 SER A CA 1
ATOM 3294 C C . SER A 1 391 ? -13.603 9.642 4.941 1.00 41.50 391 SER A C 1
ATOM 3296 O O . SER A 1 391 ? -13.829 10.829 4.767 1.00 41.50 391 SER A O 1
ATOM 3298 N N . LEU A 1 392 ? -12.398 9.122 4.725 1.00 39.25 392 LEU A N 1
ATOM 3299 C CA . LEU A 1 392 ? -11.351 9.771 3.943 1.00 39.25 392 LEU A CA 1
ATOM 3300 C C . LEU A 1 392 ? -11.359 9.324 2.468 1.00 39.25 392 LEU A C 1
ATOM 3302 O O . LEU A 1 392 ? -10.427 9.675 1.750 1.00 39.25 392 LEU A O 1
ATOM 3306 N N . MET A 1 393 ? -12.370 8.552 2.038 1.00 32.75 393 MET A N 1
ATOM 3307 C CA . MET A 1 393 ? -12.834 8.472 0.645 1.00 32.75 393 MET A CA 1
ATOM 3308 C C . MET A 1 393 ? -13.908 9.535 0.412 1.00 32.75 393 MET A C 1
ATOM 3310 O O . MET A 1 393 ? -14.050 9.925 -0.764 1.00 32.75 393 MET A O 1
#

Secondary structure (DSSP, 8-state):
----SS-S-S----TT--GGGS-HHHHHHHHHHHHHHHHHHHHTT-HHHHHHHHHHHHT-HHHHHHHHHHHHHHHHHHHHHHT-------HHHHHHHHHTTT--SPPS-HHHHHHHHHHHHHHHHHHHHHHHHHHS-HHHHHHHHHHHHTTHHHHHHHHHHHTS-HHHHHHHHHHHHHHH---HHHHHHHHHHHHHT----HHHHS-HHHHHHHHH---HHHHHHHTT---HHHHHHHHHHHHHHHHHHHHHHHS-TTTHHHHHHHHHHHHTTS----------HHHHHHHHHEEE-TTS-EEE-TT--GGGHHHHHHHHHHHHHHH--SPPPHHHHHHHHHHHHHHHHHHHHHHHTT----HHHHHHHHHHHHHHHHHHHHHHHHHHHHTT-